Protein AF-0000000087744749 (afdb_homodimer)

Foldseek 3Di:
DKEKFKFFQWAAQDPDVPLCVLPGTHTFKIKMFIADPLLHTDDIDIFGEADDRHPWGDPVSCVQQVDGCVRHVPTHHLLVRLVVVLCVQCVVVDQYAYEYQAQVVLVNNVSVCVSVVHDQDPSSCSPNVDGHDHVQVVLCVVLVHPDRDDLCRLCVLLVHDQPDGPNHTNSSRVSVSVSVSQCVDPVSVVVSSVSNCVVVQPPPPPDDDNPDDPPVPPPDD/DKEKFKFFQWAAQDPDVPLCVLPGTHTFKIKMFIADPLLHTDDIDIFGEADDRHPWGDPVSCVQQVDGCVRHVPTHHLLVRLVVVLCVQCVVVDQYAYEYQAQVVLVNNVSVCVSVVHDQDPSSCSPNVDGHDHVQVVLCVVLVHPDRDDLCRLCVLLVHDQPDGPNHTNSSRVSVSVSVSQCPDPVSVVVSSVSNVVVVPPPPPVDDDNPDDPPVPPPDD

Nearest PDB structures (foldseek):
  4l8r-assembly2_E  TM=8.624E-01  e=8.823E-12  Homo sapiens
  1zbu-assembly2_B  TM=8.561E-01  e=1.057E-11  Homo sapiens
  1zbh-assembly1_D  TM=8.495E-01  e=1.266E-11  Homo sapiens
  1zbh-assembly1_C  TM=8.715E-01  e=3.739E-11  Homo sapiens
  1zbu-assembly4_D  TM=8.342E-01  e=3.121E-11  Homo sapiens

Structure (mmCIF, N/CA/C/O backbone):
data_AF-0000000087744749-model_v1
#
loop_
_entity.id
_entity.type
_entity.pdbx_description
1 polymer Exonuclease
#
loop_
_atom_site.group_PDB
_atom_site.id
_atom_site.type_symbol
_atom_site.label_atom_id
_atom_site.label_alt_id
_atom_site.label_comp_id
_atom_site.label_asym_id
_atom_site.label_entity_id
_atom_site.label_seq_id
_atom_site.pdbx_PDB_ins_code
_atom_site.Cartn_x
_atom_site.Cartn_y
_atom_site.Cartn_z
_atom_site.occupancy
_atom_site.B_iso_or_equiv
_atom_site.auth_seq_id
_atom_site.auth_comp_id
_atom_site.auth_asym_id
_atom_site.auth_atom_id
_atom_site.pdbx_PDB_model_num
ATOM 1 N N . MET A 1 1 ? -19.125 5.863 -4.398 1 87.69 1 MET A N 1
ATOM 2 C CA . MET A 1 1 ? -18.188 6.809 -3.812 1 87.69 1 MET A CA 1
ATOM 3 C C . MET A 1 1 ? -17.203 6.102 -2.879 1 87.69 1 MET A C 1
ATOM 5 O O . MET A 1 1 ? -17.594 5.207 -2.127 1 87.69 1 MET A O 1
ATOM 9 N N . LYS A 1 2 ? -15.914 6.387 -3.006 1 94.69 2 LYS A N 1
ATOM 10 C CA . LYS A 1 2 ? -14.891 5.828 -2.131 1 94.69 2 LYS A CA 1
ATOM 11 C C . LYS A 1 2 ? -14.258 6.914 -1.266 1 94.69 2 LYS A C 1
ATOM 13 O O . LYS A 1 2 ? -14.391 8.102 -1.556 1 94.69 2 LYS A O 1
ATOM 18 N N . HIS A 1 3 ? -13.719 6.457 -0.179 1 96.38 3 HIS A N 1
ATOM 19 C CA . HIS A 1 3 ? -13.055 7.367 0.748 1 96.38 3 HIS A CA 1
ATOM 20 C C . HIS A 1 3 ? -11.57 7.055 0.862 1 96.38 3 HIS A C 1
ATOM 22 O O . HIS A 1 3 ? -11.188 5.887 0.94 1 96.38 3 HIS A O 1
ATOM 28 N N . ILE A 1 4 ? -10.828 8.094 0.816 1 98.06 4 ILE A N 1
ATOM 29 C CA . ILE A 1 4 ? -9.398 7.965 1.043 1 98.06 4 ILE A CA 1
ATOM 30 C C . ILE A 1 4 ? -9.023 8.625 2.371 1 98.06 4 ILE A C 1
ATOM 32 O O . ILE A 1 4 ? -9.43 9.75 2.648 1 98.06 4 ILE A O 1
ATOM 36 N N . VAL A 1 5 ? -8.344 7.926 3.234 1 98.5 5 VAL A N 1
ATOM 37 C CA . VAL A 1 5 ? -7.75 8.516 4.434 1 98.5 5 VAL A CA 1
ATOM 38 C C . VAL A 1 5 ? -6.23 8.555 4.289 1 98.5 5 VAL A C 1
ATOM 40 O O . VAL A 1 5 ? -5.594 7.52 4.074 1 98.5 5 VAL A O 1
ATOM 43 N N . VAL A 1 6 ? -5.648 9.75 4.461 1 98.62 6 VAL A N 1
ATOM 44 C CA . VAL A 1 6 ? -4.227 9.922 4.18 1 98.62 6 VAL A CA 1
ATOM 45 C C . VAL A 1 6 ? -3.527 10.508 5.402 1 98.62 6 VAL A C 1
ATOM 47 O O . VAL A 1 6 ? -4.145 11.227 6.195 1 98.62 6 VAL A O 1
ATOM 50 N N . ASP A 1 7 ? -2.32 10.211 5.598 1 98.56 7 ASP A N 1
ATOM 51 C CA . ASP A 1 7 ? -1.417 10.789 6.594 1 98.56 7 ASP A CA 1
ATOM 52 C C . ASP A 1 7 ? -0.009 10.953 6.023 1 98.56 7 ASP A C 1
ATOM 54 O O . ASP A 1 7 ? 0.454 10.109 5.246 1 98.56 7 ASP A O 1
ATOM 58 N N . LEU A 1 8 ? 0.677 11.992 6.398 1 98.69 8 LEU A N 1
ATOM 59 C CA . LEU A 1 8 ? 2.039 12.266 5.957 1 98.69 8 LEU A CA 1
ATOM 60 C C . LEU A 1 8 ? 2.994 12.328 7.145 1 98.69 8 LEU A C 1
ATOM 62 O O . LEU A 1 8 ? 2.613 12.773 8.227 1 98.69 8 LEU A O 1
ATOM 66 N N . GLU A 1 9 ? 4.168 11.859 6.945 1 98.5 9 GLU A N 1
ATOM 67 C CA . GLU A 1 9 ? 5.289 12.219 7.809 1 98.5 9 GLU A CA 1
ATOM 68 C C . GLU A 1 9 ? 6.211 13.219 7.125 1 98.5 9 GLU A C 1
ATOM 70 O O . GLU A 1 9 ? 6.449 13.133 5.918 1 98.5 9 GLU A O 1
ATOM 75 N N . MET A 1 10 ? 6.781 14.172 7.875 1 97.88 10 MET A N 1
ATOM 76 C CA . MET A 1 10 ? 7.523 15.289 7.301 1 97.88 10 MET A CA 1
ATOM 77 C C . MET A 1 10 ? 8.852 15.492 8.016 1 97.88 10 MET A C 1
ATOM 79 O O . MET A 1 10 ? 9.016 15.062 9.164 1 97.88 10 MET A O 1
ATOM 83 N N . ASN A 1 11 ? 9.773 15.992 7.328 1 96.81 11 ASN A N 1
ATOM 84 C CA . ASN A 1 11 ? 11.062 16.453 7.84 1 96.81 11 ASN A CA 1
ATOM 85 C C . ASN A 1 11 ? 11.219 17.969 7.688 1 96.81 11 ASN A C 1
ATOM 87 O O . ASN A 1 11 ? 10.852 18.531 6.66 1 96.81 11 ASN A O 1
ATOM 91 N N . THR A 1 12 ? 11.773 18.609 8.672 1 94 12 THR A N 1
ATOM 92 C CA . THR A 1 12 ? 11.898 20.062 8.688 1 94 12 THR A CA 1
ATOM 93 C C . THR A 1 12 ? 13.016 20.531 7.758 1 94 12 THR A C 1
ATOM 95 O O . THR A 1 12 ? 14.102 19.938 7.75 1 94 12 THR A O 1
ATOM 98 N N . ILE A 1 13 ? 12.703 21.609 6.996 1 94.06 13 ILE A N 1
ATOM 99 C CA . ILE A 1 13 ? 13.734 22.234 6.188 1 94.06 13 ILE A CA 1
ATOM 100 C C . ILE A 1 13 ? 14.578 23.172 7.059 1 94.06 13 ILE A C 1
ATOM 102 O O . ILE A 1 13 ? 14.117 24.234 7.461 1 94.06 13 ILE A O 1
ATOM 106 N N . SER A 1 14 ? 15.797 22.844 7.316 1 88.31 14 SER A N 1
ATOM 107 C CA . SER A 1 14 ? 16.578 23.594 8.297 1 88.31 14 SER A CA 1
ATOM 108 C C . SER A 1 14 ? 17.641 24.453 7.621 1 88.31 14 SER A C 1
ATOM 110 O O . SER A 1 14 ? 18 25.531 8.125 1 88.31 14 SER A O 1
ATOM 112 N N . HIS A 1 15 ? 18.188 24.094 6.527 1 87.62 15 HIS A N 1
ATOM 113 C CA . HIS A 1 15 ? 19.375 24.766 6.004 1 87.62 15 HIS A CA 1
ATOM 114 C C . HIS A 1 15 ? 19.078 25.453 4.672 1 87.62 15 HIS A C 1
ATOM 116 O O . HIS A 1 15 ? 19.969 25.578 3.828 1 87.62 15 HIS A O 1
ATOM 122 N N . ASN A 1 16 ? 17.875 25.797 4.387 1 92.31 16 ASN A N 1
ATOM 123 C CA . ASN A 1 16 ? 17.469 26.5 3.178 1 92.31 16 ASN A CA 1
ATOM 124 C C . ASN A 1 16 ? 16.359 27.516 3.465 1 92.31 16 ASN A C 1
ATOM 126 O O . ASN A 1 16 ? 15.188 27.234 3.236 1 92.31 16 ASN A O 1
ATOM 130 N N . PRO A 1 17 ? 16.828 28.703 3.91 1 92.31 17 PRO A N 1
ATOM 131 C CA . PRO A 1 17 ? 15.844 29.719 4.328 1 92.31 17 PRO A CA 1
ATOM 132 C C . PRO A 1 17 ? 14.883 30.109 3.205 1 92.31 17 PRO A C 1
ATOM 134 O O . PRO A 1 17 ? 13.719 30.422 3.463 1 92.31 17 PRO A O 1
ATOM 137 N N . GLU A 1 18 ? 15.352 30.141 2.006 1 94.88 18 GLU A N 1
ATOM 138 C CA . GLU A 1 18 ? 14.5 30.484 0.872 1 94.88 18 GLU A CA 1
ATOM 139 C C . GLU A 1 18 ? 13.391 29.469 0.674 1 94.88 18 GLU A C 1
ATOM 141 O O . GLU A 1 18 ? 12.227 29.828 0.495 1 94.88 18 GLU A O 1
ATOM 146 N N . ALA A 1 19 ? 13.734 28.203 0.72 1 95.69 19 ALA A N 1
ATOM 147 C CA . ALA A 1 19 ? 12.75 27.141 0.604 1 95.69 19 ALA A CA 1
ATOM 148 C C . ALA A 1 19 ? 11.797 27.141 1.795 1 95.69 19 ALA A C 1
ATOM 150 O O . ALA A 1 19 ? 10.586 26.984 1.628 1 95.69 19 ALA A O 1
ATOM 151 N N . ARG A 1 20 ? 12.328 27.375 2.947 1 94.38 20 ARG A N 1
ATOM 152 C CA . ARG A 1 20 ? 11.555 27.344 4.184 1 94.38 20 ARG A CA 1
ATOM 153 C C . ARG A 1 20 ? 10.484 28.438 4.188 1 94.38 20 ARG A C 1
ATOM 155 O O . ARG A 1 20 ? 9.414 28.266 4.773 1 94.38 20 ARG A O 1
ATOM 162 N N . ALA A 1 21 ? 10.781 29.531 3.537 1 95.5 21 ALA A N 1
ATOM 163 C CA . ALA A 1 21 ? 9.828 30.641 3.451 1 95.5 21 ALA A CA 1
ATOM 164 C C . ALA A 1 21 ? 8.586 30.234 2.668 1 95.5 21 ALA A C 1
ATOM 166 O O . ALA A 1 21 ? 7.5 30.781 2.889 1 95.5 21 ALA A O 1
ATOM 167 N N . ILE A 1 22 ? 8.742 29.281 1.816 1 96.38 22 ILE A N 1
ATOM 168 C CA . ILE A 1 22 ? 7.641 28.797 0.99 1 96.38 22 ILE A CA 1
ATOM 169 C C . ILE A 1 22 ? 6.961 27.609 1.67 1 96.38 22 ILE A C 1
ATOM 171 O O . ILE A 1 22 ? 5.73 27.562 1.751 1 96.38 22 ILE A O 1
ATOM 175 N N . CYS A 1 23 ? 7.734 26.688 2.168 1 96.25 23 CYS A N 1
ATOM 176 C CA . CYS A 1 23 ? 7.258 25.5 2.85 1 96.25 23 CYS A CA 1
ATOM 177 C C . CYS A 1 23 ? 8.242 25.047 3.926 1 96.25 23 CYS A C 1
ATOM 179 O O . CYS A 1 23 ? 9.406 24.781 3.633 1 96.25 23 CYS A O 1
ATOM 181 N N . ALA A 1 24 ? 7.754 24.859 5.129 1 95.19 24 ALA A N 1
ATOM 182 C CA . ALA A 1 24 ? 8.633 24.656 6.273 1 95.19 24 ALA A CA 1
ATOM 183 C C . ALA A 1 24 ? 9.18 23.234 6.297 1 95.19 24 ALA A C 1
ATOM 185 O O . ALA A 1 24 ? 10.25 22.984 6.867 1 95.19 24 ALA A O 1
ATOM 186 N N . ASN A 1 25 ? 8.484 22.297 5.715 1 97.06 25 ASN A N 1
ATOM 187 C CA . ASN A 1 25 ? 8.836 20.891 5.797 1 97.06 25 ASN A CA 1
ATOM 188 C C . ASN A 1 25 ? 8.859 20.234 4.418 1 97.06 25 ASN A C 1
ATOM 190 O O . ASN A 1 25 ? 8.438 20.844 3.432 1 97.06 25 ASN A O 1
ATOM 194 N N . GLU A 1 26 ? 9.445 19.062 4.379 1 97.88 26 GLU A N 1
ATOM 195 C CA . GLU A 1 26 ? 9.336 18.156 3.238 1 97.88 26 GLU A CA 1
ATOM 196 C C . GLU A 1 26 ? 8.68 16.828 3.641 1 97.88 26 GLU A C 1
ATOM 198 O O . GLU A 1 26 ? 8.977 16.297 4.707 1 97.88 26 GLU A O 1
ATOM 203 N N . THR A 1 27 ? 7.746 16.422 2.812 1 98.31 27 THR A N 1
ATOM 204 C CA . THR A 1 27 ? 7.152 15.102 3 1 98.31 27 THR A CA 1
ATOM 205 C C . THR A 1 27 ? 8.211 14.016 2.867 1 98.31 27 THR A C 1
ATOM 207 O O . THR A 1 27 ? 9.016 14.031 1.936 1 98.31 27 THR A O 1
ATOM 210 N N . ILE A 1 28 ? 8.18 13.047 3.816 1 98.62 28 ILE A N 1
ATOM 211 C CA . ILE A 1 28 ? 9.156 11.961 3.732 1 98.62 28 ILE A CA 1
ATOM 212 C C . ILE A 1 28 ? 8.43 10.617 3.732 1 98.62 28 ILE A C 1
ATOM 214 O O . ILE A 1 28 ? 9.047 9.57 3.545 1 98.62 28 ILE A O 1
ATOM 218 N N . GLU A 1 29 ? 7.16 10.617 3.936 1 98.81 29 GLU A N 1
ATOM 219 C CA . GLU A 1 29 ? 6.324 9.422 3.838 1 98.81 29 GLU A CA 1
ATOM 220 C C . GLU A 1 29 ? 4.875 9.781 3.535 1 98.81 29 GLU A C 1
ATOM 222 O O . GLU A 1 29 ? 4.332 10.734 4.109 1 98.81 29 GLU A O 1
ATOM 227 N N . ILE A 1 30 ? 4.215 9.062 2.637 1 98.81 30 ILE A N 1
ATOM 228 C CA . ILE A 1 30 ? 2.779 9.125 2.389 1 98.81 30 ILE A CA 1
ATOM 229 C C . ILE A 1 30 ? 2.143 7.77 2.697 1 98.81 30 ILE A C 1
ATOM 231 O O . ILE A 1 30 ? 2.564 6.742 2.16 1 98.81 30 ILE A O 1
ATOM 235 N N . GLY A 1 31 ? 1.235 7.691 3.586 1 98.81 31 GLY A N 1
ATOM 236 C CA . GLY A 1 31 ? 0.399 6.531 3.852 1 98.81 31 GLY A CA 1
ATOM 237 C C . GLY A 1 31 ? -1.08 6.805 3.65 1 98.81 31 GLY A C 1
ATOM 238 O O . GLY A 1 31 ? -1.571 7.879 4 1 98.81 31 GLY A O 1
ATOM 239 N N . ALA A 1 32 ? -1.777 5.836 3.027 1 98.81 32 ALA A N 1
ATOM 240 C CA . ALA A 1 32 ? -3.201 6.051 2.779 1 98.81 32 ALA A CA 1
ATOM 241 C C . ALA A 1 32 ? -3.947 4.727 2.672 1 98.81 32 ALA A C 1
ATOM 243 O O . ALA A 1 32 ? -3.369 3.711 2.273 1 98.81 32 ALA A O 1
ATOM 244 N N . VAL A 1 33 ? -5.18 4.762 3.01 1 98.62 33 VAL A N 1
ATOM 245 C CA . VAL A 1 33 ? -6.078 3.631 2.807 1 98.62 33 VAL A CA 1
ATOM 246 C C . VAL A 1 33 ? -7.309 4.082 2.025 1 98.62 33 VAL A C 1
ATOM 248 O O . VAL A 1 33 ? -7.742 5.23 2.15 1 98.62 33 VAL A O 1
ATOM 251 N N . MET A 1 34 ? -7.773 3.213 1.193 1 98.38 34 MET A N 1
ATOM 252 C CA . MET A 1 34 ? -9.031 3.412 0.479 1 98.38 34 MET A CA 1
ATOM 253 C C . MET A 1 34 ? -10.164 2.629 1.14 1 98.38 34 MET A C 1
ATOM 255 O O . MET A 1 34 ? -10.031 1.431 1.391 1 98.38 34 MET A O 1
ATOM 259 N N . LEU A 1 35 ? -11.211 3.322 1.457 1 97.56 35 LEU A N 1
ATOM 260 C CA . LEU A 1 35 ? -12.383 2.719 2.084 1 97.56 35 LEU A CA 1
ATOM 261 C C . LEU A 1 35 ? -13.555 2.664 1.108 1 97.56 35 LEU A C 1
ATOM 263 O O . LEU A 1 35 ? -13.734 3.576 0.297 1 97.56 35 LEU A O 1
ATOM 267 N N . ASP A 1 36 ? -14.344 1.64 1.288 1 96.12 36 ASP A N 1
ATOM 268 C CA . ASP A 1 36 ? -15.562 1.565 0.491 1 96.12 36 ASP A CA 1
ATOM 269 C C . ASP A 1 36 ? -16.672 2.42 1.102 1 96.12 36 ASP A C 1
ATOM 271 O O . ASP A 1 36 ? -16.422 3.242 1.984 1 96.12 36 ASP A O 1
ATOM 275 N N . GLU A 1 37 ? -17.859 2.305 0.566 1 93.19 37 GLU A N 1
ATOM 276 C CA . GLU A 1 37 ? -18.984 3.117 1.003 1 93.19 37 GLU A CA 1
ATOM 277 C C . GLU A 1 37 ? -19.375 2.803 2.447 1 93.19 37 GLU A C 1
ATOM 279 O O . GLU A 1 37 ? -20.031 3.605 3.111 1 93.19 37 GLU A O 1
ATOM 284 N N . ASN A 1 38 ? -18.953 1.636 2.934 1 93.06 38 ASN A N 1
ATOM 285 C CA . ASN A 1 38 ? -19.234 1.229 4.309 1 93.06 38 ASN A CA 1
ATOM 286 C C . ASN A 1 38 ? -18.031 1.486 5.223 1 93.06 38 ASN A C 1
ATOM 288 O O . ASN A 1 38 ? -17.969 0.957 6.332 1 93.06 38 ASN A O 1
ATOM 292 N N . TYR A 1 39 ? -17.031 2.191 4.691 1 94.81 39 TYR A N 1
ATOM 293 C CA . TYR A 1 39 ? -15.844 2.629 5.426 1 94.81 39 TYR A CA 1
ATOM 294 C C . TYR A 1 39 ? -14.961 1.442 5.805 1 94.81 39 TYR A C 1
ATOM 296 O O . TYR A 1 39 ? -14.328 1.44 6.859 1 94.81 39 TYR A O 1
ATOM 304 N N . LYS A 1 40 ? -15.07 0.415 5.008 1 95.5 40 LYS A N 1
ATOM 305 C CA . LYS A 1 40 ? -14.172 -0.73 5.137 1 95.5 40 LYS A CA 1
ATOM 306 C C . LYS A 1 40 ? -12.992 -0.614 4.184 1 95.5 40 LYS A C 1
ATOM 308 O O . LYS A 1 40 ? -13.148 -0.211 3.027 1 95.5 40 LYS A O 1
ATOM 313 N N . GLU A 1 41 ? -11.805 -0.961 4.699 1 97.5 41 GLU A N 1
ATOM 314 C CA . GLU A 1 41 ? -10.602 -0.845 3.879 1 97.5 41 GLU A CA 1
ATOM 315 C C . GLU A 1 41 ? -10.633 -1.825 2.709 1 97.5 41 GLU A C 1
ATOM 317 O O . GLU A 1 41 ? -10.859 -3.021 2.902 1 97.5 41 GLU A O 1
ATOM 322 N N . ILE A 1 42 ? -10.305 -1.31 1.526 1 97.94 42 ILE A N 1
ATOM 323 C CA . ILE A 1 42 ? -10.32 -2.168 0.346 1 97.94 42 ILE A CA 1
ATOM 324 C C . ILE A 1 42 ? -8.984 -2.064 -0.385 1 97.94 42 ILE A C 1
ATOM 326 O O . ILE A 1 42 ? -8.68 -2.881 -1.258 1 97.94 42 ILE A O 1
ATOM 330 N N . SER A 1 43 ? -8.172 -1.086 -0.067 1 98.38 43 SER A N 1
ATOM 331 C CA . SER A 1 43 ? -6.859 -0.878 -0.672 1 98.38 43 SER A CA 1
ATOM 332 C C . SER A 1 43 ? -5.977 -0.002 0.21 1 98.38 43 SER A C 1
ATOM 334 O O . SER A 1 43 ? -6.477 0.721 1.074 1 98.38 43 SER A O 1
ATOM 336 N N . SER A 1 44 ? -4.691 -0.116 0.059 1 98.56 44 SER A N 1
ATOM 337 C CA . SER A 1 44 ? -3.771 0.736 0.808 1 98.56 44 SER A CA 1
ATOM 338 C C . SER A 1 44 ? -2.539 1.084 -0.021 1 98.56 44 SER A C 1
ATOM 340 O O . SER A 1 44 ? -2.23 0.401 -0.999 1 98.56 44 SER A O 1
ATOM 342 N N . PHE A 1 45 ? -1.933 2.174 0.35 1 98.25 45 PHE A N 1
ATOM 343 C CA . PHE A 1 45 ? -0.796 2.775 -0.335 1 98.25 45 PHE A CA 1
ATOM 344 C C . PHE A 1 45 ? 0.206 3.336 0.667 1 98.25 45 PHE A C 1
ATOM 346 O O . PHE A 1 45 ? -0.18 3.99 1.639 1 98.25 45 PHE A O 1
ATOM 353 N N . ARG A 1 46 ? 1.47 3.033 0.475 1 98.62 46 ARG A N 1
ATOM 354 C CA . ARG A 1 46 ? 2.521 3.621 1.297 1 98.62 46 ARG A CA 1
ATOM 355 C C . ARG A 1 46 ? 3.781 3.877 0.474 1 98.62 46 ARG A C 1
ATOM 357 O O . ARG A 1 46 ? 4.172 3.045 -0.346 1 98.62 46 ARG A O 1
ATOM 364 N N . THR A 1 47 ? 4.414 5.035 0.623 1 98.81 47 THR A N 1
ATOM 365 C CA . THR A 1 47 ? 5.691 5.301 -0.031 1 98.81 47 THR A CA 1
ATOM 366 C C . THR A 1 47 ? 6.543 6.246 0.809 1 98.81 47 THR A C 1
ATOM 368 O O . THR A 1 47 ? 6.02 7.184 1.419 1 98.81 47 THR A O 1
ATOM 371 N N . TYR A 1 48 ? 7.793 5.957 0.87 1 98.56 48 TYR A N 1
ATOM 372 C CA . TYR A 1 48 ? 8.727 6.977 1.326 1 98.56 48 TYR A CA 1
ATOM 373 C C . TYR A 1 48 ? 8.945 8.039 0.253 1 98.56 48 TYR A C 1
ATOM 375 O O . TYR A 1 48 ? 8.648 7.812 -0.921 1 98.56 48 TYR A O 1
ATOM 383 N N . VAL A 1 49 ? 9.414 9.195 0.638 1 98.38 49 VAL A N 1
ATOM 384 C CA . VAL A 1 49 ? 9.688 10.305 -0.272 1 98.38 49 VAL A CA 1
ATOM 385 C C . VAL A 1 49 ? 11.078 10.867 -0.002 1 98.38 49 VAL A C 1
ATOM 387 O O . VAL A 1 49 ? 11.438 11.133 1.148 1 98.38 49 VAL A O 1
ATOM 390 N N . LYS A 1 50 ? 11.789 11.055 -1.009 1 97.38 50 LYS A N 1
ATOM 391 C CA . LYS A 1 50 ? 13.141 11.594 -0.881 1 97.38 50 LYS A CA 1
ATOM 392 C C . LYS A 1 50 ? 13.109 13.109 -0.71 1 97.38 50 LYS A C 1
ATOM 394 O O . LYS A 1 50 ? 12.656 13.836 -1.602 1 97.38 50 LYS A O 1
ATOM 399 N N . PRO A 1 51 ? 13.57 13.594 0.416 1 96.88 51 PRO A N 1
ATOM 400 C CA . PRO A 1 51 ? 13.703 15.047 0.534 1 96.88 51 PRO A CA 1
ATOM 401 C C . PRO A 1 51 ? 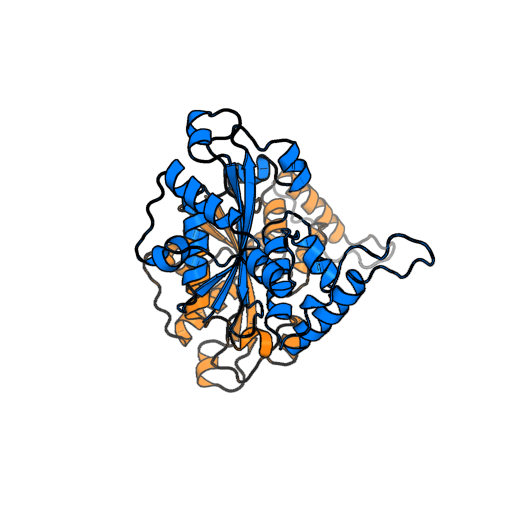14.836 15.609 -0.321 1 96.88 51 PRO A C 1
ATOM 403 O O . PRO A 1 51 ? 15.844 14.938 -0.537 1 96.88 51 PRO A O 1
ATOM 406 N N . VAL A 1 52 ? 14.672 16.875 -0.801 1 95.94 52 VAL A N 1
ATOM 407 C CA . VAL A 1 52 ? 15.68 17.422 -1.702 1 95.94 52 VAL A CA 1
ATOM 408 C C . VAL A 1 52 ? 16.203 18.734 -1.151 1 95.94 52 VAL A C 1
ATOM 410 O O . VAL A 1 52 ? 17.234 19.234 -1.603 1 95.94 52 VAL A O 1
ATOM 413 N N . TYR A 1 53 ? 15.578 19.328 -0.222 1 94 53 TYR A N 1
ATOM 414 C CA . TYR A 1 53 ? 16 20.594 0.345 1 94 53 TYR A CA 1
ATOM 415 C C . TYR A 1 53 ? 16.688 20.391 1.692 1 94 53 TYR A C 1
ATOM 417 O O . TYR A 1 53 ? 17.172 21.359 2.297 1 94 53 TYR A O 1
ATOM 425 N N . ASN A 1 54 ? 16.625 19.125 2.158 1 85.56 54 ASN A N 1
ATOM 426 C CA . ASN A 1 54 ? 17.266 18.797 3.426 1 85.56 54 ASN A CA 1
ATOM 427 C C . ASN A 1 54 ? 18.516 17.953 3.221 1 85.56 54 ASN A C 1
ATOM 429 O O . ASN A 1 54 ? 18.594 17.172 2.275 1 85.56 54 ASN A O 1
ATOM 433 N N . ASP A 1 55 ? 19.531 18.219 4.004 1 79 55 ASP A N 1
ATOM 434 C CA . ASP A 1 55 ? 20.734 17.406 3.953 1 79 55 ASP A CA 1
ATOM 435 C C . ASP A 1 55 ? 20.531 16.062 4.637 1 79 55 ASP A C 1
ATOM 437 O O . ASP A 1 55 ? 21.359 15.156 4.5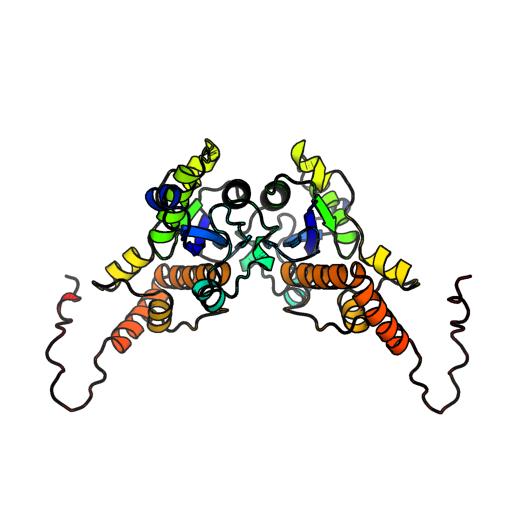12 1 79 55 ASP A O 1
ATOM 441 N N . GLY A 1 56 ? 19.5 15.922 5.277 1 88.38 56 GLY A N 1
ATOM 442 C CA . GLY A 1 56 ? 19.203 14.688 5.984 1 88.38 56 GLY A CA 1
ATOM 443 C C . GLY A 1 56 ? 17.969 14.781 6.848 1 88.38 56 GLY A C 1
ATOM 444 O O . GLY A 1 56 ? 17.391 15.867 7.008 1 88.38 56 GLY A O 1
ATOM 445 N N . ILE A 1 57 ? 17.578 13.609 7.316 1 95.56 57 ILE A N 1
ATOM 446 C CA . ILE A 1 57 ? 16.484 13.578 8.266 1 95.56 57 ILE A CA 1
ATOM 447 C C . ILE A 1 57 ? 16.984 13.977 9.656 1 95.56 57 ILE A C 1
ATOM 449 O O . ILE A 1 57 ? 17.969 13.43 10.148 1 95.56 57 ILE A O 1
ATOM 453 N N . THR A 1 58 ? 16.344 14.992 10.242 1 93.94 58 THR A N 1
ATOM 454 C CA . THR A 1 58 ? 16.766 15.438 11.57 1 93.94 58 THR A CA 1
ATOM 455 C C . THR A 1 58 ? 16.641 14.305 12.586 1 93.94 58 THR A C 1
ATOM 457 O O . THR A 1 58 ? 15.781 13.438 12.461 1 93.94 58 THR A O 1
ATOM 460 N N . LYS A 1 59 ? 17.422 14.359 13.602 1 93.31 59 LYS A N 1
ATOM 461 C CA . LYS A 1 59 ? 17.438 13.32 14.633 1 93.31 59 LYS A CA 1
ATOM 462 C C . LYS A 1 59 ? 16.078 13.219 15.328 1 93.31 59 LYS A C 1
ATOM 464 O O . LYS A 1 59 ? 15.617 12.117 15.633 1 93.31 59 LYS A O 1
ATOM 469 N N . LYS A 1 60 ? 15.539 14.328 15.586 1 94.44 60 LYS A N 1
ATOM 470 C CA . LYS A 1 60 ? 14.234 14.359 16.234 1 94.44 60 LYS A CA 1
ATOM 471 C C . LYS A 1 60 ? 13.195 13.609 15.406 1 94.44 60 LYS A C 1
ATOM 473 O O . LYS A 1 60 ? 12.398 12.844 15.953 1 94.44 60 LYS A O 1
ATOM 478 N N . ILE A 1 61 ? 13.219 13.805 14.125 1 96.12 61 ILE A N 1
ATOM 479 C CA . ILE A 1 61 ? 12.258 13.18 13.227 1 96.12 61 ILE A CA 1
ATOM 480 C C . ILE A 1 61 ? 12.539 11.68 13.133 1 96.12 61 ILE A C 1
ATOM 482 O O . ILE A 1 61 ? 11.617 10.867 13.133 1 96.12 61 ILE A O 1
ATOM 486 N N . THR A 1 62 ? 13.805 11.312 13.031 1 96.75 62 THR A N 1
ATOM 487 C CA . THR A 1 62 ? 14.164 9.898 13.008 1 96.75 62 THR A CA 1
ATOM 488 C C . THR A 1 62 ? 13.664 9.195 14.266 1 96.75 62 THR A C 1
ATOM 490 O O . THR A 1 62 ? 13.141 8.078 14.188 1 96.75 62 THR A O 1
ATOM 493 N N . LYS A 1 63 ? 13.82 9.812 15.383 1 95.81 63 LYS A N 1
ATOM 494 C CA . LYS A 1 63 ? 13.375 9.242 16.641 1 95.81 63 LYS A CA 1
ATOM 495 C C . LYS A 1 63 ? 11.852 9.078 16.672 1 95.81 63 LYS A C 1
ATOM 497 O O . LYS A 1 63 ? 11.344 8.07 17.172 1 95.81 63 LYS A O 1
ATOM 502 N N . LEU A 1 64 ? 11.18 10.016 16.156 1 95.38 64 LEU A N 1
ATOM 503 C CA . LEU A 1 64 ? 9.727 10.047 16.172 1 95.38 64 LEU A CA 1
ATOM 504 C C . LEU A 1 64 ? 9.141 9.023 15.195 1 95.38 64 LEU A C 1
ATOM 506 O O . LEU A 1 64 ? 8.219 8.289 15.539 1 95.38 64 LEU A O 1
ATOM 510 N N . THR A 1 65 ? 9.711 8.898 13.938 1 96.88 65 THR A N 1
ATOM 511 C CA . THR A 1 65 ? 9.07 8.18 12.844 1 96.88 65 THR A CA 1
ATOM 512 C C . THR A 1 65 ? 9.797 6.867 12.562 1 96.88 65 THR A C 1
ATOM 514 O O . THR A 1 65 ? 9.25 5.977 11.906 1 96.88 65 THR A O 1
ATOM 517 N N . GLY A 1 66 ? 11.07 6.793 13.016 1 96.88 66 GLY A N 1
ATOM 518 C CA . GLY A 1 66 ? 11.914 5.668 12.641 1 96.88 66 GLY A CA 1
ATOM 519 C C . GLY A 1 66 ? 12.477 5.785 11.234 1 96.88 66 GLY A C 1
ATOM 520 O O . GLY A 1 66 ? 13.227 4.914 10.789 1 96.88 66 GLY A O 1
ATOM 521 N N . ILE A 1 67 ? 12.188 6.84 10.484 1 97.62 67 ILE A N 1
ATOM 522 C CA . ILE A 1 67 ? 12.648 7.02 9.109 1 97.62 67 ILE A CA 1
ATOM 523 C C . ILE A 1 67 ? 14.078 7.555 9.109 1 97.62 67 ILE A C 1
ATOM 525 O O . ILE A 1 67 ? 14.383 8.531 9.797 1 97.62 67 ILE A O 1
ATOM 529 N N . THR A 1 68 ? 14.906 6.895 8.414 1 97.12 68 THR A N 1
ATOM 530 C CA . THR A 1 68 ? 16.328 7.258 8.352 1 97.12 68 THR A CA 1
ATOM 531 C C . THR A 1 68 ? 16.688 7.77 6.965 1 97.12 68 THR A C 1
ATOM 533 O O . THR A 1 68 ? 15.906 7.641 6.023 1 97.12 68 THR A O 1
ATOM 536 N N . ASP A 1 69 ? 17.891 8.312 6.902 1 96.62 69 ASP A N 1
ATOM 537 C CA . ASP A 1 69 ? 18.406 8.773 5.617 1 96.62 69 ASP A CA 1
ATOM 538 C C . ASP A 1 69 ? 18.469 7.621 4.613 1 96.62 69 ASP A C 1
ATOM 540 O O . ASP A 1 69 ? 18.141 7.801 3.438 1 96.62 69 ASP A O 1
ATOM 544 N N . GLU A 1 70 ? 18.859 6.523 5.059 1 95.38 70 GLU A N 1
ATOM 545 C CA . GLU A 1 70 ? 19 5.355 4.195 1 95.38 70 GLU A CA 1
ATOM 546 C C . GLU A 1 70 ? 17.656 4.941 3.592 1 95.38 70 GLU A C 1
ATOM 548 O O . GLU A 1 70 ? 17.594 4.523 2.436 1 95.38 70 GLU A O 1
ATOM 553 N N . MET A 1 71 ? 16.641 5.078 4.309 1 95.81 71 MET A N 1
ATOM 554 C CA . MET A 1 71 ? 15.312 4.656 3.879 1 95.81 71 MET A CA 1
ATOM 555 C C . MET A 1 71 ? 14.797 5.551 2.758 1 95.81 71 MET A C 1
ATOM 557 O O . MET A 1 71 ? 14.039 5.102 1.893 1 95.81 71 MET A O 1
ATOM 561 N N . VAL A 1 72 ? 15.258 6.836 2.746 1 97.19 72 VAL A N 1
ATOM 562 C CA . VAL A 1 72 ? 14.633 7.789 1.835 1 97.19 72 VAL A CA 1
ATOM 563 C C . VAL A 1 72 ? 15.602 8.133 0.705 1 97.19 72 VAL A C 1
ATOM 565 O O . VAL A 1 72 ? 15.219 8.781 -0.27 1 97.19 72 VAL A O 1
ATOM 568 N N . GLN A 1 73 ? 16.828 7.703 0.785 1 95.38 73 GLN A N 1
ATOM 569 C CA . GLN A 1 73 ? 17.859 8.125 -0.153 1 95.38 73 GLN A CA 1
ATOM 570 C C . GLN A 1 73 ? 17.5 7.723 -1.582 1 95.38 73 GLN A C 1
ATOM 572 O O . GLN A 1 73 ? 17.812 8.445 -2.531 1 95.38 73 GLN A O 1
ATOM 577 N N . ASN A 1 74 ? 16.859 6.535 -1.744 1 94.81 74 ASN A N 1
ATOM 578 C CA . ASN A 1 74 ? 16.5 6.051 -3.074 1 94.81 74 ASN A CA 1
ATOM 579 C C . ASN A 1 74 ? 14.984 5.996 -3.26 1 94.81 74 ASN A C 1
ATOM 581 O O . ASN A 1 74 ? 14.492 5.309 -4.156 1 94.81 74 ASN A O 1
ATOM 585 N N . ALA A 1 75 ? 14.266 6.648 -2.361 1 97 75 ALA A N 1
ATOM 586 C CA . ALA A 1 75 ? 12.805 6.723 -2.459 1 97 75 ALA A CA 1
ATOM 587 C C . ALA A 1 75 ? 12.383 7.648 -3.592 1 97 75 ALA A C 1
ATOM 589 O O . ALA A 1 75 ? 13.195 8.398 -4.137 1 97 75 ALA A O 1
ATOM 590 N N . PRO A 1 76 ? 11.117 7.559 -4.02 1 97.5 76 PRO A N 1
ATOM 591 C CA . PRO A 1 76 ? 10.617 8.492 -5.031 1 97.5 76 PRO A CA 1
ATOM 592 C C . PRO A 1 76 ? 10.773 9.953 -4.617 1 97.5 76 PRO A C 1
ATOM 594 O O . PRO A 1 76 ? 10.648 10.281 -3.436 1 97.5 76 PRO A O 1
ATOM 597 N N . LEU A 1 77 ? 11.031 10.734 -5.625 1 97.31 77 LEU A N 1
ATOM 598 C CA . LEU A 1 77 ? 10.938 12.18 -5.402 1 97.31 77 LEU A CA 1
ATOM 599 C C . LEU A 1 77 ? 9.5 12.594 -5.137 1 97.31 77 LEU A C 1
ATOM 601 O O . LEU A 1 77 ? 8.562 11.844 -5.438 1 97.31 77 LEU A O 1
ATOM 605 N N . PHE A 1 78 ? 9.352 13.812 -4.59 1 97.94 78 PHE A N 1
ATOM 606 C CA . PHE A 1 78 ? 8.023 14.312 -4.254 1 97.94 78 PHE A CA 1
ATOM 607 C C . PHE A 1 78 ? 7.09 14.211 -5.449 1 97.94 78 PHE A C 1
ATOM 609 O O . PHE A 1 78 ? 5.965 13.719 -5.324 1 97.94 78 PHE A O 1
ATOM 616 N N . SER A 1 79 ? 7.516 14.633 -6.613 1 97.62 79 SER A N 1
ATOM 617 C CA . SER A 1 79 ? 6.676 14.625 -7.805 1 97.62 79 SER A CA 1
ATOM 618 C C . SER A 1 79 ? 6.258 13.203 -8.172 1 97.62 79 SER A C 1
ATOM 620 O O . SER A 1 79 ? 5.102 12.969 -8.531 1 97.62 79 SER A O 1
ATOM 622 N N . GLU A 1 80 ? 7.207 12.273 -8.086 1 97.06 80 GLU A N 1
ATOM 623 C CA . GLU A 1 80 ? 6.922 10.867 -8.375 1 97.06 80 GLU A CA 1
ATOM 624 C C . GLU A 1 80 ? 5.957 10.281 -7.348 1 97.06 80 GLU A C 1
ATOM 626 O O . GLU A 1 80 ? 4.98 9.625 -7.715 1 97.06 80 GLU A O 1
ATOM 631 N N . ALA A 1 81 ? 6.266 10.523 -6.078 1 98.19 81 ALA A N 1
ATOM 632 C CA . ALA A 1 81 ? 5.441 10 -4.992 1 98.19 81 ALA A CA 1
ATOM 633 C C . ALA A 1 81 ? 4.008 10.508 -5.098 1 98.19 81 ALA A C 1
ATOM 635 O O . ALA A 1 81 ? 3.055 9.75 -4.91 1 98.19 81 ALA A O 1
ATOM 636 N N . LEU A 1 82 ? 3.867 11.797 -5.359 1 97.94 82 LEU A N 1
ATOM 637 C CA . LEU A 1 82 ? 2.545 12.398 -5.477 1 97.94 82 LEU A CA 1
ATOM 638 C C . LEU A 1 82 ? 1.788 11.828 -6.668 1 97.94 82 LEU A C 1
ATOM 640 O O . LEU A 1 82 ? 0.588 11.562 -6.578 1 97.94 82 LEU A O 1
ATOM 644 N N . SER A 1 83 ? 2.473 11.648 -7.754 1 96.19 83 SER A N 1
ATOM 645 C CA . SER A 1 83 ? 1.866 11.031 -8.93 1 96.19 83 SER A CA 1
ATOM 646 C C . SER A 1 83 ? 1.405 9.609 -8.633 1 96.19 83 SER A C 1
ATOM 648 O O . SER A 1 83 ? 0.309 9.211 -9.031 1 96.19 83 SER A O 1
ATOM 650 N N . MET A 1 84 ? 2.234 8.852 -7.996 1 96.88 84 MET A N 1
ATOM 651 C CA . MET A 1 84 ? 1.872 7.496 -7.598 1 96.88 84 MET A CA 1
ATOM 652 C C . MET A 1 84 ? 0.622 7.504 -6.723 1 96.88 84 MET A C 1
ATOM 654 O O . MET A 1 84 ? -0.291 6.703 -6.934 1 96.88 84 MET A O 1
ATOM 658 N N . PHE A 1 85 ? 0.583 8.422 -5.75 1 97.75 85 PHE A N 1
ATOM 659 C CA . PHE A 1 85 ? -0.533 8.539 -4.816 1 97.75 85 PHE A CA 1
ATOM 660 C C . PHE A 1 85 ? -1.819 8.883 -5.555 1 97.75 85 PHE A C 1
ATOM 662 O O . PHE A 1 85 ? -2.836 8.211 -5.395 1 97.75 85 PHE A O 1
ATOM 669 N N . THR A 1 86 ? -1.794 9.922 -6.402 1 97.25 86 THR A N 1
ATOM 670 C CA . THR A 1 86 ? -3.004 10.383 -7.07 1 97.25 86 THR A CA 1
ATOM 671 C C . THR A 1 86 ? -3.49 9.344 -8.086 1 97.25 86 THR A C 1
ATOM 673 O O . THR A 1 86 ? -4.695 9.156 -8.258 1 97.25 86 THR A O 1
ATOM 676 N N . SER A 1 87 ? -2.578 8.695 -8.75 1 95.06 87 SER A N 1
ATOM 677 C CA . SER A 1 87 ? -2.967 7.641 -9.68 1 95.06 87 SER A CA 1
ATOM 678 C C . SER A 1 87 ? -3.65 6.484 -8.953 1 95.06 87 SER A C 1
ATOM 680 O O . SER A 1 87 ? -4.617 5.91 -9.461 1 95.06 87 SER A O 1
ATOM 682 N N . TRP A 1 88 ? -3.094 6.117 -7.797 1 96 88 TRP A N 1
ATOM 683 C CA . TRP A 1 88 ? -3.721 5.09 -6.969 1 96 88 TRP A CA 1
ATOM 684 C C . TRP A 1 88 ? -5.133 5.5 -6.566 1 96 88 TRP A C 1
ATOM 686 O O . TRP A 1 88 ? -6.074 4.711 -6.684 1 96 88 TRP A O 1
ATOM 696 N N . CYS A 1 89 ? -5.316 6.707 -6.164 1 96.12 89 CYS A N 1
ATOM 697 C CA . CYS A 1 89 ? -6.617 7.223 -5.758 1 96.12 89 CYS A CA 1
ATOM 698 C C . CYS A 1 89 ? -7.609 7.164 -6.914 1 96.12 89 CYS A C 1
ATOM 700 O O . CYS A 1 89 ? -8.766 6.777 -6.73 1 96.12 89 CYS A O 1
ATOM 702 N N . LEU A 1 90 ? -7.168 7.531 -8.039 1 93.88 90 LEU A N 1
ATOM 703 C CA . LEU A 1 90 ? -8.055 7.738 -9.18 1 93.88 90 LEU A CA 1
ATOM 704 C C . LEU A 1 90 ? -8.281 6.434 -9.938 1 93.88 90 LEU A C 1
ATOM 706 O O . LEU A 1 90 ? -9.195 6.336 -10.75 1 93.88 90 LEU A O 1
ATOM 710 N N . GLY A 1 91 ? -7.488 5.469 -9.68 1 91.25 91 GLY A N 1
ATOM 711 C CA . GLY A 1 91 ? -7.535 4.211 -10.406 1 91.25 91 GLY A CA 1
ATOM 712 C C . GLY A 1 91 ? -8.828 3.449 -10.203 1 91.25 91 GLY A C 1
ATOM 713 O O . GLY A 1 91 ? -9.195 2.598 -11.016 1 91.25 91 GLY A O 1
ATOM 714 N N . ILE A 1 92 ? -9.492 3.68 -9.141 1 89.94 92 ILE A N 1
ATOM 715 C CA . ILE A 1 92 ? -10.727 2.973 -8.82 1 89.94 92 ILE A CA 1
ATOM 716 C C . ILE A 1 92 ? -11.836 3.436 -9.758 1 89.94 92 ILE A C 1
ATOM 718 O O . ILE A 1 92 ? -12.875 2.773 -9.883 1 89.94 92 ILE A O 1
ATOM 722 N N . GLY A 1 93 ? -11.68 4.52 -10.445 1 86.56 93 GLY A N 1
ATOM 723 C CA . GLY A 1 93 ? -12.633 4.992 -11.438 1 86.56 93 GLY A CA 1
ATOM 724 C C . GLY A 1 93 ? -13.906 5.543 -10.828 1 86.56 93 GLY A C 1
ATOM 725 O O . GLY A 1 93 ? -14.914 5.691 -11.516 1 86.56 93 GLY A O 1
ATOM 726 N N . ASP A 1 94 ? -13.977 5.703 -9.531 1 85.94 94 ASP A N 1
ATOM 727 C CA . ASP A 1 94 ? -15.094 6.266 -8.781 1 85.94 94 ASP A CA 1
ATOM 728 C C . ASP A 1 94 ? -14.734 7.625 -8.188 1 85.94 94 ASP A C 1
ATOM 730 O O . ASP A 1 94 ? -13.562 8.016 -8.18 1 85.94 94 ASP A O 1
ATOM 734 N N . ASP A 1 95 ? -15.766 8.336 -7.809 1 90.5 95 ASP A N 1
ATOM 735 C CA . ASP A 1 95 ? -15.5 9.555 -7.051 1 90.5 95 ASP A CA 1
ATOM 736 C C . ASP A 1 95 ? -14.867 9.234 -5.699 1 90.5 95 ASP A C 1
ATOM 738 O O . ASP A 1 95 ? -15.18 8.211 -5.086 1 90.5 95 ASP A O 1
ATOM 742 N N . VAL A 1 96 ? -13.992 10.109 -5.312 1 93.25 96 VAL A N 1
ATOM 743 C CA . VAL A 1 96 ? -13.289 9.867 -4.055 1 93.25 96 VAL A CA 1
ATOM 744 C C . VAL A 1 96 ? -13.359 11.117 -3.174 1 93.25 96 VAL A C 1
ATOM 746 O O . VAL A 1 96 ? -13.289 12.242 -3.676 1 93.25 96 VAL A O 1
ATOM 749 N N . THR A 1 97 ? -13.562 10.953 -1.925 1 94.31 97 THR A N 1
ATOM 750 C CA . THR A 1 97 ? -13.375 11.977 -0.899 1 94.31 97 THR A CA 1
ATOM 751 C C . THR A 1 97 ? -12.133 11.68 -0.065 1 94.31 97 THR A C 1
ATOM 753 O O . THR A 1 97 ? -11.953 10.562 0.423 1 94.31 97 THR A O 1
ATOM 756 N N . VAL A 1 98 ? -11.305 12.688 0.093 1 97 98 VAL A N 1
ATOM 757 C CA . VAL A 1 98 ? -10.062 12.484 0.824 1 97 98 VAL A CA 1
ATOM 758 C C . VAL A 1 98 ? -10.18 13.086 2.225 1 97 98 VAL A C 1
ATOM 760 O O . VAL A 1 98 ? -10.625 14.219 2.383 1 97 98 VAL A O 1
ATOM 763 N N . TYR A 1 99 ? -9.805 12.258 3.191 1 96.38 99 TYR A N 1
ATOM 764 C CA . TYR A 1 99 ? -9.773 12.664 4.594 1 96.38 99 TYR A CA 1
ATOM 765 C C . TYR A 1 99 ? -8.344 12.656 5.125 1 96.38 99 TYR A C 1
ATOM 767 O O . TYR A 1 99 ? -7.535 11.805 4.746 1 96.38 99 TYR A O 1
ATOM 775 N N . ALA A 1 100 ? -8.023 13.555 5.926 1 97.06 100 ALA A N 1
ATOM 776 C CA . ALA A 1 100 ? -6.867 13.547 6.82 1 97.06 100 ALA A CA 1
ATOM 777 C C . ALA A 1 100 ? -7.281 13.883 8.25 1 97.06 100 ALA A C 1
ATOM 779 O O . ALA A 1 100 ? -8.391 14.359 8.492 1 97.06 100 ALA A O 1
ATOM 780 N N . TRP A 1 101 ? -6.414 13.516 9.203 1 94.5 101 TRP A N 1
ATOM 781 C CA . TRP A 1 101 ? -6.758 13.867 10.578 1 94.5 101 TRP A CA 1
ATOM 782 C C . TRP A 1 101 ? -6.902 15.375 10.734 1 94.5 101 TRP A C 1
ATOM 784 O O . TRP A 1 101 ? -7.895 15.859 11.281 1 94.5 101 TRP A O 1
ATOM 794 N N . SER A 1 102 ? -5.984 16.078 10.203 1 91.25 102 SER A N 1
ATOM 795 C CA . SER A 1 102 ? -6.043 17.531 10.281 1 91.25 102 SER A CA 1
ATOM 796 C C . SER A 1 102 ? -5.762 18.172 8.922 1 91.25 102 SER A C 1
ATOM 798 O O . SER A 1 102 ? -5.375 17.484 7.977 1 91.25 102 SER A O 1
ATOM 800 N N . GLU A 1 103 ? -5.918 19.453 8.844 1 93 103 GLU A N 1
ATOM 801 C CA . GLU A 1 103 ? -5.68 20.203 7.609 1 93 103 GLU A CA 1
ATOM 802 C C . GLU A 1 103 ? -4.188 20.297 7.301 1 93 103 GLU A C 1
ATOM 804 O O . GLU A 1 103 ? -3.801 20.641 6.18 1 93 103 GLU A O 1
ATOM 809 N N . SER A 1 104 ? -3.41 19.938 8.211 1 94.31 104 SER A N 1
ATOM 810 C CA . SER A 1 104 ? -1.965 20.094 8.094 1 94.31 104 SER A CA 1
ATOM 811 C C . SER A 1 104 ? -1.416 19.297 6.922 1 94.31 104 SER A C 1
ATOM 813 O O . SER A 1 104 ? -0.478 19.734 6.25 1 94.31 104 SER A O 1
ATOM 815 N N . ASP A 1 105 ? -1.991 18.172 6.668 1 97.06 105 ASP A N 1
ATOM 816 C CA . ASP A 1 105 ? -1.496 17.312 5.594 1 97.06 105 ASP A CA 1
ATOM 817 C C . ASP A 1 105 ? -1.746 17.953 4.227 1 97.06 105 ASP A C 1
ATOM 819 O O . ASP A 1 105 ? -0.851 17.984 3.381 1 97.06 105 ASP A O 1
ATOM 823 N N . TYR A 1 106 ? -2.906 18.438 4.039 1 97.12 106 TYR A N 1
ATOM 824 C CA . TYR A 1 106 ? -3.195 19.109 2.775 1 97.12 106 TYR A CA 1
ATOM 825 C C . TYR A 1 106 ? -2.332 20.344 2.605 1 97.12 106 TYR A C 1
ATOM 827 O O . TYR A 1 106 ? -1.836 20.625 1.51 1 97.12 106 TYR A O 1
ATOM 835 N N . ASP A 1 107 ? -2.213 21.094 3.658 1 97.12 107 ASP A N 1
ATOM 836 C CA . ASP A 1 107 ? -1.383 22.297 3.611 1 97.12 107 ASP A CA 1
ATOM 837 C C . ASP A 1 107 ? 0.058 21.953 3.24 1 97.12 107 ASP A C 1
ATOM 839 O O . ASP A 1 107 ? 0.705 22.688 2.492 1 97.12 107 ASP A O 1
ATOM 843 N N . GLN A 1 108 ? 0.53 20.859 3.803 1 97.94 108 GLN A N 1
ATOM 844 C CA . GLN A 1 108 ? 1.879 20.406 3.48 1 97.94 108 GLN A CA 1
ATOM 845 C C . GLN A 1 108 ? 2.016 20.094 1.993 1 97.94 108 GLN A C 1
ATOM 847 O O . GLN A 1 108 ? 2.967 20.547 1.346 1 97.94 108 GLN A O 1
ATOM 852 N N . ILE A 1 109 ? 1.069 19.312 1.444 1 98.12 109 ILE A N 1
ATOM 853 C CA . ILE A 1 109 ? 1.1 18.953 0.032 1 98.12 109 ILE A CA 1
ATOM 854 C C . ILE A 1 109 ? 1.025 20.219 -0.827 1 98.12 109 ILE A C 1
ATOM 856 O O . ILE A 1 109 ? 1.813 20.391 -1.761 1 98.12 109 ILE A O 1
ATOM 860 N N . SER A 1 110 ? 0.154 21.141 -0.478 1 97.62 110 SER A N 1
ATOM 861 C CA . SER A 1 110 ? -0.021 22.391 -1.223 1 97.62 110 SER A CA 1
ATOM 862 C C . SER A 1 110 ? 1.249 23.234 -1.197 1 97.62 110 SER A C 1
ATOM 864 O O . SER A 1 110 ? 1.668 23.766 -2.227 1 97.62 110 SER A O 1
ATOM 866 N N . GLY A 1 111 ? 1.796 23.359 -0.042 1 97.75 111 GLY A N 1
ATOM 867 C CA . GLY A 1 111 ? 3.041 24.094 0.087 1 97.75 111 GLY A CA 1
ATOM 868 C C . GLY A 1 111 ? 4.172 23.516 -0.734 1 97.75 111 GLY A C 1
ATOM 869 O O . GLY A 1 111 ? 4.93 24.25 -1.37 1 97.75 111 GLY A O 1
ATOM 870 N N . GLU A 1 112 ? 4.301 22.234 -0.713 1 97.81 112 GLU A N 1
ATOM 871 C CA . GLU A 1 112 ? 5.387 21.594 -1.449 1 97.81 112 GLU A CA 1
ATOM 872 C C . GLU A 1 112 ? 5.148 21.656 -2.955 1 97.81 112 GLU A C 1
ATOM 874 O O . GLU A 1 112 ? 6.098 21.703 -3.736 1 97.81 112 GLU A O 1
ATOM 879 N N . ILE A 1 113 ? 3.92 21.547 -3.385 1 98.06 113 ILE A N 1
ATOM 880 C CA . ILE A 1 113 ? 3.58 21.734 -4.789 1 98.06 113 ILE A CA 1
ATOM 881 C C . ILE A 1 113 ? 4.102 23.094 -5.262 1 98.06 113 ILE A C 1
ATOM 883 O O . ILE A 1 113 ? 4.719 23.203 -6.324 1 98.06 113 ILE A O 1
ATOM 887 N N . ALA A 1 114 ? 3.85 24.094 -4.465 1 97.69 114 ALA A N 1
ATOM 888 C CA . ALA A 1 114 ? 4.32 25.438 -4.781 1 97.69 114 ALA A CA 1
ATOM 889 C C . ALA A 1 114 ? 5.848 25.516 -4.773 1 97.69 114 ALA A C 1
ATOM 891 O O . ALA A 1 114 ? 6.457 26.031 -5.707 1 97.69 114 ALA A O 1
ATOM 892 N N . LEU A 1 115 ? 6.469 25 -3.779 1 97.69 115 LEU A N 1
ATOM 893 C CA . LEU A 1 115 ? 7.914 25.047 -3.59 1 97.69 115 LEU A CA 1
ATOM 894 C C . LEU A 1 115 ? 8.641 24.344 -4.73 1 97.69 115 LEU A C 1
ATOM 896 O O . LEU A 1 115 ? 9.656 24.828 -5.227 1 97.69 115 LEU A O 1
ATOM 900 N N . LYS A 1 116 ? 8.062 23.188 -5.16 1 97.62 116 LYS A N 1
ATOM 901 C CA . LYS A 1 116 ? 8.789 22.297 -6.074 1 97.62 116 LYS A CA 1
ATOM 902 C C . LYS A 1 116 ? 8.242 22.422 -7.496 1 97.62 116 LYS A C 1
ATOM 904 O O . LYS A 1 116 ? 8.711 21.719 -8.398 1 97.62 116 LYS A O 1
ATOM 909 N N . GLY A 1 117 ? 7.262 23.203 -7.668 1 97.31 117 GLY A N 1
ATOM 910 C CA . GLY A 1 117 ? 6.75 23.5 -9 1 97.31 117 GLY A CA 1
ATOM 911 C C . GLY A 1 117 ? 6.031 22.328 -9.641 1 97.31 117 GLY A C 1
ATOM 912 O O . GLY A 1 117 ? 6.184 22.078 -10.836 1 97.31 117 GLY A O 1
ATOM 913 N N . TYR A 1 118 ? 5.383 21.578 -8.797 1 97.44 118 TYR A N 1
ATOM 914 C CA . TYR A 1 118 ? 4.598 20.469 -9.328 1 97.44 118 TYR A CA 1
ATOM 915 C C . TYR A 1 118 ? 3.408 20.984 -10.133 1 97.44 118 TYR A C 1
ATOM 917 O O . TYR A 1 118 ? 2.65 21.828 -9.656 1 97.44 118 TYR A O 1
ATOM 925 N N . LYS A 1 119 ? 3.219 20.469 -11.336 1 97 119 LYS A N 1
ATOM 926 C CA . LYS A 1 119 ? 2.076 20.844 -12.172 1 97 119 LYS A CA 1
ATOM 927 C C . LYS A 1 119 ? 0.931 19.844 -12 1 97 119 LYS A C 1
ATOM 929 O O . LYS A 1 119 ? 1.032 18.688 -12.43 1 97 119 LYS A O 1
ATOM 934 N N . ILE A 1 120 ? -0.105 20.328 -11.492 1 97.31 120 ILE A N 1
ATOM 935 C CA . ILE A 1 120 ? -1.276 19.484 -11.258 1 97.31 120 ILE A CA 1
ATOM 936 C C . ILE A 1 120 ? -2.002 19.234 -12.578 1 97.31 120 ILE A C 1
ATOM 938 O O . ILE A 1 120 ? -2.418 20.172 -13.25 1 97.31 120 ILE A O 1
ATOM 942 N N . SER A 1 121 ? -2.148 18 -12.93 1 96.19 121 SER A N 1
ATOM 943 C CA . SER A 1 121 ? -2.879 17.656 -14.148 1 96.19 121 SER A CA 1
ATOM 944 C C . SER A 1 121 ? -4.379 17.844 -13.961 1 96.19 121 SER A C 1
ATOM 946 O O . SER A 1 121 ? -4.855 17.984 -12.836 1 96.19 121 SER A O 1
ATOM 948 N N . GLU A 1 122 ? -5.141 17.766 -15.039 1 95.81 122 GLU A N 1
ATOM 949 C CA . GLU A 1 122 ? -6.594 17.891 -14.977 1 95.81 122 GLU A CA 1
ATOM 950 C C . GLU A 1 122 ? -7.211 16.812 -14.109 1 95.81 122 GLU A C 1
ATOM 952 O O . GLU A 1 122 ? -8.086 17.078 -13.281 1 95.81 122 GLU A O 1
ATOM 957 N N . LYS A 1 123 ? -6.73 15.633 -14.312 1 93.69 123 LYS A N 1
ATOM 958 C CA . LYS A 1 123 ? -7.258 14.508 -13.547 1 93.69 123 LYS A CA 1
ATOM 959 C C . LYS A 1 123 ? -6.941 14.656 -12.062 1 93.69 123 LYS A C 1
ATOM 961 O O . LYS A 1 123 ? -7.777 14.344 -11.211 1 93.69 123 LYS A O 1
ATOM 966 N N . GLU A 1 124 ? -5.77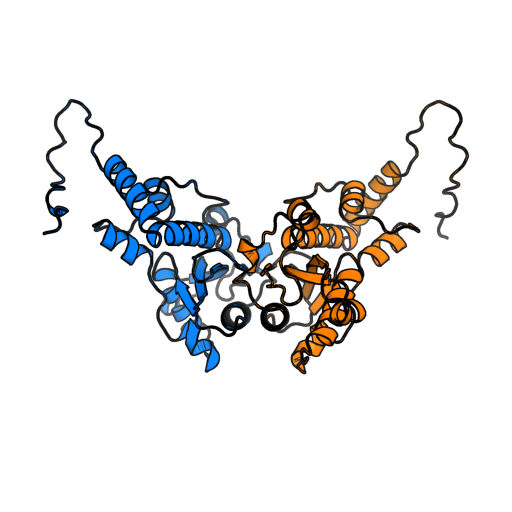 15.148 -11.758 1 96.12 124 GLU A N 1
ATOM 967 C CA . GLU A 1 124 ? -5.309 15.258 -10.375 1 96.12 124 GLU A CA 1
ATOM 968 C C . GLU A 1 124 ? -6.094 16.328 -9.617 1 96.12 124 GLU A C 1
ATOM 970 O O . GLU A 1 124 ? -6.066 16.359 -8.383 1 96.12 124 GLU A O 1
ATOM 975 N N . GLN A 1 125 ? -6.785 17.203 -10.375 1 96.06 125 GLN A N 1
ATOM 976 C CA . GLN A 1 125 ? -7.582 18.25 -9.734 1 96.06 125 GLN A CA 1
ATOM 977 C C . GLN A 1 125 ? -8.641 17.641 -8.82 1 96.06 125 GLN A C 1
ATOM 979 O O . GLN A 1 125 ? -9.016 18.25 -7.816 1 96.06 125 GLN A O 1
ATOM 984 N N . ALA A 1 126 ? -9.055 16.484 -9.148 1 94.38 126 ALA A N 1
ATOM 985 C CA . ALA A 1 126 ? -10.078 15.797 -8.352 1 94.38 126 ALA A CA 1
ATOM 986 C C . ALA A 1 126 ? -9.57 15.492 -6.949 1 94.38 126 ALA A C 1
ATOM 988 O O . ALA A 1 126 ? -10.359 15.391 -6.004 1 94.38 126 ALA A O 1
ATOM 989 N N . ILE A 1 127 ? -8.234 15.344 -6.777 1 96.31 127 ILE A N 1
ATOM 990 C CA . ILE A 1 127 ? -7.633 14.961 -5.504 1 96.31 127 ILE A CA 1
ATOM 991 C C . ILE A 1 127 ? -6.941 16.172 -4.879 1 96.31 127 ILE A C 1
ATOM 993 O O . ILE A 1 127 ? -7.043 16.391 -3.67 1 96.31 127 ILE A O 1
ATOM 997 N N . LEU A 1 128 ? -6.262 16.953 -5.707 1 96.75 128 LEU A N 1
ATOM 998 C CA . LEU A 1 128 ? -5.344 17.969 -5.203 1 96.75 128 LEU A CA 1
ATOM 999 C C . LEU A 1 128 ? -5.957 19.359 -5.316 1 96.75 128 LEU A C 1
ATOM 1001 O O . LEU A 1 128 ? -5.457 20.312 -4.715 1 96.75 128 LEU A O 1
ATOM 1005 N N . GLY A 1 129 ? -7.027 19.484 -6.098 1 93.62 129 GLY A N 1
ATOM 1006 C CA . GLY A 1 129 ? -7.59 20.797 -6.398 1 93.62 129 GLY A CA 1
ATOM 1007 C C . GLY A 1 129 ? -8.555 21.297 -5.336 1 93.62 129 GLY A C 1
ATOM 1008 O O . GLY A 1 129 ? -9.016 22.438 -5.395 1 93.62 129 GLY A O 1
ATOM 1009 N N . LYS A 1 130 ? -8.945 20.438 -4.457 1 91 130 LYS A N 1
ATOM 1010 C CA . LYS A 1 130 ? -9.836 20.797 -3.354 1 91 130 LYS A CA 1
ATOM 1011 C C . LYS A 1 130 ? -9.242 20.375 -2.01 1 91 130 LYS A C 1
ATOM 1013 O O . LYS A 1 130 ? -8.492 19.406 -1.935 1 91 130 LYS A O 1
ATOM 1018 N N . LYS A 1 131 ? -9.633 21.156 -0.99 1 92 131 LYS A N 1
ATOM 1019 C CA . LYS A 1 131 ? -9.164 20.812 0.351 1 92 131 LYS A CA 1
ATOM 1020 C C . LYS A 1 131 ? -9.68 19.453 0.792 1 92 131 LYS A C 1
ATOM 1022 O O . LYS A 1 131 ? -10.82 19.094 0.5 1 92 131 LYS A O 1
ATOM 1027 N N . TRP A 1 132 ? -8.812 18.781 1.456 1 95.25 132 TRP A N 1
ATOM 1028 C CA . TRP A 1 132 ? -9.219 17.516 2.035 1 95.25 132 TRP A CA 1
ATOM 1029 C C . TRP A 1 132 ? -10.117 17.734 3.254 1 95.25 132 TRP A C 1
ATOM 1031 O O . TRP A 1 132 ? -10.086 18.797 3.869 1 95.25 132 TRP A O 1
ATOM 1041 N N . SER A 1 133 ? -10.922 16.75 3.523 1 92.25 133 SER A N 1
ATOM 1042 C CA . SER A 1 133 ? -11.773 16.859 4.703 1 92.25 133 SER A CA 1
ATOM 1043 C C . SER A 1 133 ? -10.961 16.797 5.988 1 92.25 133 SER A C 1
ATOM 1045 O O . SER A 1 133 ? -10.141 15.891 6.168 1 92.25 133 SER A O 1
ATOM 1047 N N . ASP A 1 134 ? -11.164 17.75 6.82 1 91.44 134 ASP A N 1
ATOM 1048 C CA . ASP A 1 134 ? -10.531 17.828 8.133 1 91.44 134 ASP A CA 1
ATOM 1049 C C . ASP A 1 134 ? -11.328 17.031 9.172 1 91.44 134 ASP A C 1
ATOM 1051 O O . ASP A 1 134 ? -12.25 17.562 9.797 1 91.44 134 ASP A O 1
ATOM 1055 N N . PHE A 1 135 ? -10.914 15.844 9.445 1 90.81 135 PHE A N 1
ATOM 1056 C CA . PHE A 1 135 ? -11.695 14.953 10.297 1 90.81 135 PHE A CA 1
ATOM 1057 C C . PHE A 1 135 ? -11.562 15.359 11.766 1 90.81 135 PHE A C 1
ATOM 1059 O O . PHE A 1 135 ? -12.5 15.18 12.547 1 90.81 135 PHE A O 1
ATOM 1066 N N . GLN A 1 136 ? -10.461 15.898 12.133 1 88.62 136 GLN A N 1
ATOM 1067 C CA . GLN A 1 136 ? -10.266 16.406 13.484 1 88.62 136 GLN A CA 1
ATOM 1068 C C . GLN A 1 136 ? -11.297 17.484 13.828 1 88.62 136 GLN A C 1
ATOM 1070 O O . GLN A 1 136 ? -11.914 17.438 14.898 1 88.62 136 GLN A O 1
ATOM 1075 N N . ALA A 1 137 ? -11.445 18.422 12.883 1 85.38 137 ALA A N 1
ATOM 1076 C CA . ALA A 1 137 ? -12.422 19.484 13.086 1 85.38 137 ALA A CA 1
ATOM 1077 C C . ALA A 1 137 ? -13.836 18.922 13.211 1 85.38 137 ALA A C 1
ATOM 1079 O O . ALA A 1 137 ? -14.625 19.375 14.047 1 85.38 137 ALA A O 1
ATOM 1080 N N . GLU A 1 138 ? -14.141 17.984 12.391 1 83.38 138 GLU A N 1
ATOM 1081 C CA . GLU A 1 138 ? -15.445 17.328 12.461 1 83.38 138 GLU A CA 1
ATOM 1082 C C . GLU A 1 138 ? -15.633 16.625 13.797 1 83.38 138 GLU A C 1
ATOM 1084 O O . GLU A 1 138 ? -16.688 16.719 14.422 1 83.38 138 GLU A O 1
ATOM 1089 N N . PHE A 1 139 ? -14.617 15.93 14.164 1 82.06 139 PHE A N 1
ATOM 1090 C CA . PHE A 1 139 ? -14.625 15.188 15.422 1 82.06 139 PHE A CA 1
ATOM 1091 C C . PHE A 1 139 ? -14.82 16.125 16.609 1 82.06 139 PHE A C 1
ATOM 1093 O O . PHE A 1 139 ? -15.688 15.898 17.453 1 82.06 139 PHE A O 1
ATOM 1100 N N . ASP A 1 140 ? -14.094 17.156 16.609 1 80.38 140 ASP A N 1
ATOM 1101 C CA . ASP A 1 140 ? -14.133 18.125 17.688 1 80.38 140 ASP A CA 1
ATOM 1102 C C . ASP A 1 140 ? -15.492 18.828 17.766 1 80.38 140 ASP A C 1
ATOM 1104 O O . ASP A 1 140 ? -16.031 19.047 18.844 1 80.38 140 ASP A O 1
ATOM 1108 N N . ALA A 1 141 ? -16.016 19.156 16.625 1 78.62 141 ALA A N 1
ATOM 1109 C CA . ALA A 1 141 ? -17.312 19.844 16.562 1 78.62 141 ALA A CA 1
ATOM 1110 C C . ALA A 1 141 ? -18.422 18.953 17.125 1 78.62 141 ALA A C 1
ATOM 1112 O O . ALA A 1 141 ? -19.328 19.438 17.812 1 78.62 141 ALA A O 1
ATOM 1113 N N . HIS A 1 142 ? -18.297 17.766 16.875 1 77.12 142 HIS A N 1
ATOM 1114 C CA . HIS A 1 142 ? -19.312 16.828 17.344 1 77.12 142 HIS A CA 1
ATOM 1115 C C . HIS A 1 142 ? -19.234 16.625 18.844 1 77.12 142 HIS A C 1
ATOM 1117 O O . HIS A 1 142 ? -20.266 16.375 19.5 1 77.12 142 HIS A O 1
ATOM 1123 N N . LEU A 1 143 ? -18.062 16.703 19.344 1 74.75 143 LEU A N 1
ATOM 1124 C CA . LEU A 1 143 ? -17.891 16.438 20.766 1 74.75 143 LEU A CA 1
ATOM 1125 C C . LEU A 1 143 ? -17.906 17.734 21.578 1 74.75 143 LEU A C 1
ATOM 1127 O O . LEU A 1 143 ? -17.922 17.688 22.812 1 74.75 143 LEU A O 1
ATOM 1131 N N . GLY A 1 144 ? -17.953 18.812 20.844 1 70.88 144 GLY A N 1
ATOM 1132 C CA . GLY A 1 144 ? -18 20.109 21.5 1 70.88 144 GLY A CA 1
ATOM 1133 C C . GLY A 1 144 ? -16.656 20.547 22.062 1 70.88 144 GLY A C 1
ATOM 1134 O O . GLY A 1 144 ? -16.609 21.281 23.047 1 70.88 144 GLY A O 1
ATOM 1135 N N . PHE A 1 145 ? -15.609 19.922 21.562 1 67.81 145 PHE A N 1
ATOM 1136 C CA . PHE A 1 145 ? -14.281 20.281 22.031 1 67.81 145 PHE A CA 1
ATOM 1137 C C . PHE A 1 145 ? -13.781 21.531 21.312 1 67.81 145 PHE A C 1
ATOM 1139 O O . PHE A 1 145 ? -14.047 21.734 20.125 1 67.81 145 PHE A O 1
ATOM 1146 N N . GLU A 1 146 ? -13.258 22.453 22.234 1 65.38 146 GLU A N 1
ATOM 1147 C CA . GLU A 1 146 ? -12.641 23.656 21.672 1 65.38 146 GLU A CA 1
ATOM 1148 C C . GLU A 1 146 ? -11.203 23.391 21.266 1 65.38 146 GLU A C 1
ATOM 1150 O O . GLU A 1 146 ? -10.617 24.156 20.484 1 65.38 146 GLU A O 1
ATOM 1155 N N . LYS A 1 147 ? -10.719 22.219 21.688 1 66.94 147 LYS A N 1
ATOM 1156 C CA . LYS A 1 147 ? -9.305 21.969 21.422 1 66.94 147 LYS A CA 1
ATOM 1157 C C . LYS A 1 147 ? -9.125 20.859 20.391 1 66.94 147 LYS A C 1
ATOM 1159 O O . LYS A 1 147 ? -9.961 19.953 20.297 1 66.94 147 LYS A O 1
ATOM 1164 N N . GLN A 1 148 ? -8.078 21 19.719 1 77.31 148 GLN A N 1
ATOM 1165 C CA . GLN A 1 148 ? -7.672 20 18.734 1 77.31 148 GLN A CA 1
ATOM 1166 C C . GLN A 1 148 ? -7.129 18.75 19.406 1 77.31 148 GLN A C 1
ATOM 1168 O O . GLN A 1 148 ? -6.031 18.766 19.969 1 77.31 148 GLN A O 1
ATOM 1173 N N . VAL A 1 149 ? -7.98 17.75 19.422 1 83.19 149 VAL A N 1
ATOM 1174 C CA . VAL A 1 149 ? -7.633 16.484 20.078 1 83.19 149 VAL A CA 1
ATOM 1175 C C . VAL A 1 149 ? -6.73 15.672 19.156 1 83.19 149 VAL A C 1
ATOM 1177 O O . VAL A 1 149 ? -6.969 15.602 17.938 1 83.19 149 VAL A O 1
ATOM 1180 N N . SER A 1 150 ? -5.699 15.164 19.734 1 88.19 150 SER A N 1
ATOM 1181 C CA . SER A 1 150 ? -4.805 14.328 18.938 1 88.19 150 SER A CA 1
ATOM 1182 C C . SER A 1 150 ? -5.488 13.031 18.5 1 88.19 150 SER A C 1
ATOM 1184 O O . SER A 1 150 ? -6.48 12.617 19.109 1 88.19 150 SER A O 1
ATOM 1186 N N . LEU A 1 151 ? -4.969 12.422 17.469 1 90.94 151 LEU A N 1
ATOM 1187 C CA . LEU A 1 151 ? -5.504 11.148 17 1 90.94 151 LEU A CA 1
ATOM 1188 C C . LEU A 1 151 ? -5.48 10.102 18.109 1 90.94 151 LEU A C 1
ATOM 1190 O O . LEU A 1 151 ? -6.465 9.398 18.328 1 90.94 151 LEU A O 1
ATOM 1194 N N . LYS A 1 152 ? -4.355 10.047 18.75 1 89.38 152 LYS A N 1
ATOM 1195 C CA . LYS A 1 152 ? -4.219 9.086 19.844 1 89.38 152 LYS A CA 1
ATOM 1196 C C . LYS A 1 152 ? -5.277 9.312 20.922 1 89.38 152 LYS A C 1
ATOM 1198 O O . LYS A 1 152 ? -5.922 8.367 21.375 1 89.38 152 LYS A O 1
ATOM 1203 N N . THR A 1 153 ? -5.422 10.531 21.344 1 85.25 153 THR A N 1
ATOM 1204 C CA . THR A 1 153 ? -6.406 10.875 22.359 1 85.25 153 THR A CA 1
ATOM 1205 C C . THR A 1 153 ? -7.82 10.562 21.875 1 85.25 153 THR A C 1
ATOM 1207 O O . THR A 1 153 ? -8.641 10.039 22.641 1 85.25 153 THR A O 1
ATOM 1210 N N . ALA A 1 154 ? -8.117 10.875 20.656 1 86.56 154 ALA A N 1
ATOM 1211 C CA . ALA A 1 154 ? -9.43 10.602 20.078 1 86.56 154 ALA A CA 1
ATOM 1212 C C . ALA A 1 154 ? -9.742 9.109 20.094 1 86.56 154 ALA A C 1
ATOM 1214 O O . ALA A 1 154 ? -10.859 8.703 20.406 1 86.56 154 ALA A O 1
ATOM 1215 N N . LEU A 1 155 ? -8.742 8.336 19.734 1 88.44 155 LEU A N 1
ATOM 1216 C CA . LEU A 1 155 ? -8.906 6.887 19.766 1 88.44 155 LEU A CA 1
ATOM 1217 C C . LEU A 1 155 ? -9.164 6.387 21.172 1 88.44 155 LEU A C 1
ATOM 1219 O O . LEU A 1 155 ? -10.055 5.555 21.391 1 88.44 155 LEU A O 1
ATOM 1223 N N . ASP A 1 156 ? -8.438 6.902 22.109 1 84.06 156 ASP A N 1
ATOM 1224 C CA . ASP A 1 156 ? -8.633 6.543 23.5 1 84.06 156 ASP A CA 1
ATOM 1225 C C . ASP A 1 156 ? -10.062 6.855 23.953 1 84.06 156 ASP A C 1
ATOM 1227 O O . ASP A 1 156 ? -10.695 6.043 24.625 1 84.06 156 ASP A O 1
ATOM 1231 N N . MET A 1 157 ? -10.531 7.969 23.609 1 81.06 157 MET A N 1
ATOM 1232 C CA . MET A 1 157 ? -11.883 8.406 23.969 1 81.06 157 MET A CA 1
ATOM 1233 C C . MET A 1 157 ? -12.93 7.469 23.359 1 81.06 157 MET A C 1
ATOM 1235 O O . MET A 1 157 ? -13.984 7.246 23.969 1 81.06 157 MET A O 1
ATOM 1239 N N . ALA A 1 158 ? -12.617 6.945 22.203 1 83.56 158 ALA A N 1
ATOM 1240 C CA . ALA A 1 158 ? -13.539 6.051 21.5 1 83.56 158 ALA A CA 1
ATOM 1241 C C . ALA A 1 158 ? -13.391 4.617 22 1 83.56 158 ALA A C 1
ATOM 1243 O O . ALA A 1 158 ? -14.133 3.727 21.594 1 83.56 158 ALA A O 1
ATOM 1244 N N . GLY A 1 159 ? -12.406 4.375 22.812 1 83.5 159 GLY A N 1
ATOM 1245 C CA . GLY A 1 159 ? -12.164 3.045 23.359 1 83.5 159 GLY A CA 1
ATOM 1246 C C . GLY A 1 159 ? -11.477 2.119 22.375 1 83.5 159 GLY A C 1
ATOM 1247 O O . GLY A 1 159 ? -11.711 0.908 22.375 1 83.5 159 GLY A O 1
ATOM 1248 N N . VAL A 1 160 ? -10.789 2.688 21.531 1 88.19 160 VAL A N 1
ATOM 1249 C CA . VAL A 1 160 ? -10.102 1.921 20.5 1 88.19 160 VAL A CA 1
ATOM 1250 C C . VAL A 1 160 ? -8.594 1.958 20.75 1 88.19 160 VAL A C 1
ATOM 1252 O O . VAL A 1 160 ? -8.016 3.031 20.922 1 88.19 160 VAL A O 1
ATOM 1255 N N . ASP A 1 161 ? -8.008 0.787 20.766 1 91 161 ASP A N 1
ATOM 1256 C CA . ASP A 1 161 ? -6.555 0.714 20.891 1 91 161 ASP A CA 1
ATOM 1257 C C . ASP A 1 161 ? -5.879 1.072 19.562 1 91 161 ASP A C 1
ATOM 1259 O O . ASP A 1 161 ? -6.336 0.665 18.5 1 91 161 ASP A O 1
ATOM 1263 N N . PHE A 1 162 ? -4.871 1.816 19.703 1 91.88 162 PHE A N 1
ATOM 1264 C CA . PHE A 1 162 ? -4.082 2.146 18.531 1 91.88 162 PHE A CA 1
ATOM 1265 C C . PHE A 1 162 ? -3.438 0.896 17.938 1 91.88 162 PHE A C 1
ATOM 1267 O O . PHE A 1 162 ? -2.848 0.095 18.672 1 91.88 162 PHE A O 1
ATOM 1274 N N . SER A 1 163 ? -3.521 0.705 16.656 1 92.56 163 SER A N 1
ATOM 1275 C CA . SER A 1 163 ? -2.904 -0.425 15.961 1 92.56 163 SER A CA 1
ATOM 1276 C C . SER A 1 163 ? -1.685 0.016 15.156 1 92.56 163 SER A C 1
ATOM 1278 O O . SER A 1 163 ? -1.765 0.955 14.359 1 92.56 163 SER A O 1
ATOM 1280 N N . GLY A 1 164 ? -0.572 -0.738 15.359 1 94.81 164 GLY A N 1
ATOM 1281 C CA . GLY A 1 164 ? 0.652 -0.385 14.664 1 94.81 164 GLY A CA 1
ATOM 1282 C C . GLY A 1 164 ? 1.516 0.6 15.43 1 94.81 164 GLY A C 1
ATOM 1283 O O . GLY A 1 164 ? 1.596 0.538 16.656 1 94.81 164 GLY A O 1
ATOM 1284 N N . ARG A 1 165 ? 2.229 1.381 14.727 1 93.69 165 ARG A N 1
ATOM 1285 C CA . ARG A 1 165 ? 3.174 2.314 15.328 1 93.69 165 ARG A CA 1
ATOM 1286 C C . ARG A 1 165 ? 2.754 3.76 15.07 1 93.69 165 ARG A C 1
ATOM 1288 O O . ARG A 1 165 ? 2.523 4.152 13.93 1 93.69 165 ARG A O 1
ATOM 1295 N N . GLU A 1 166 ? 2.725 4.543 16.172 1 94 166 GLU A N 1
ATOM 1296 C CA . GLU A 1 166 ? 2.473 5.973 16.016 1 94 166 GLU A CA 1
ATOM 1297 C C . GLU A 1 166 ? 3.539 6.637 15.156 1 94 166 GLU A C 1
ATOM 1299 O O . GLU A 1 166 ? 4.727 6.32 15.273 1 94 166 GLU A O 1
ATOM 1304 N N . HIS A 1 167 ? 3.104 7.512 14.289 1 95.81 167 HIS A N 1
ATOM 1305 C CA . HIS A 1 167 ? 3.969 8.297 13.414 1 95.81 167 HIS A CA 1
ATOM 1306 C C . HIS A 1 167 ? 4.504 7.449 12.266 1 95.81 167 HIS A C 1
ATOM 1308 O O . HIS A 1 167 ? 5.566 7.746 11.711 1 95.81 167 HIS A O 1
ATOM 1314 N N . ASP A 1 168 ? 3.887 6.363 12.055 1 96.88 168 ASP A N 1
ATOM 1315 C CA . ASP A 1 168 ? 3.893 5.691 10.758 1 96.88 168 ASP A CA 1
ATOM 1316 C C . ASP A 1 168 ? 2.701 6.129 9.906 1 96.88 168 ASP A C 1
ATOM 1318 O O . ASP A 1 168 ? 1.551 6.012 10.328 1 96.88 168 ASP A O 1
ATOM 1322 N N . ALA A 1 169 ? 3.02 6.613 8.805 1 98.38 169 ALA A N 1
ATOM 1323 C CA . ALA A 1 169 ? 1.984 7.297 8.031 1 98.38 169 ALA A CA 1
ATOM 1324 C C . ALA A 1 169 ? 0.824 6.355 7.723 1 98.38 169 ALA A C 1
ATOM 1326 O O . ALA A 1 169 ? -0.343 6.742 7.836 1 98.38 169 ALA A O 1
ATOM 1327 N N . LEU A 1 170 ? 1.11 5.148 7.273 1 98.44 170 LEU A N 1
ATOM 1328 C CA . LEU A 1 170 ? 0.049 4.207 6.93 1 98.44 170 LEU A CA 1
ATOM 1329 C C . LEU A 1 170 ? -0.724 3.781 8.172 1 98.44 170 LEU A C 1
ATOM 1331 O O . LEU A 1 170 ? -1.954 3.699 8.148 1 98.44 170 LEU A O 1
ATOM 1335 N N . ASP A 1 171 ? -0.019 3.529 9.289 1 97.69 171 ASP A N 1
ATOM 1336 C CA . ASP A 1 171 ? -0.687 3.164 10.539 1 97.69 171 ASP A CA 1
ATOM 1337 C C . ASP A 1 171 ? -1.571 4.305 11.039 1 97.69 171 ASP A C 1
ATOM 1339 O O . ASP A 1 171 ? -2.695 4.07 11.492 1 97.69 171 ASP A O 1
ATOM 1343 N N . ASP A 1 172 ? -1.048 5.484 10.992 1 97.94 172 ASP A N 1
ATOM 1344 C CA . ASP A 1 172 ? -1.847 6.633 11.422 1 97.94 172 ASP A CA 1
ATOM 1345 C C . ASP A 1 172 ? -3.086 6.789 10.539 1 97.94 172 ASP A C 1
ATOM 1347 O O . ASP A 1 172 ? -4.172 7.086 11.039 1 97.94 172 ASP A O 1
ATOM 1351 N N . ALA A 1 173 ? -2.949 6.605 9.227 1 98.44 173 ALA A N 1
ATOM 1352 C CA . ALA A 1 173 ? -4.09 6.664 8.32 1 98.44 173 ALA A CA 1
ATOM 1353 C C . ALA A 1 173 ? -5.121 5.594 8.664 1 98.44 173 ALA A C 1
ATOM 1355 O O . ALA A 1 173 ? -6.324 5.867 8.672 1 98.44 173 ALA A O 1
ATOM 1356 N N . ARG A 1 174 ? -4.652 4.383 8.961 1 98.06 174 ARG A N 1
ATOM 1357 C CA . ARG A 1 174 ? -5.547 3.281 9.305 1 98.06 174 ARG A CA 1
ATOM 1358 C C . ARG A 1 174 ? -6.316 3.576 10.586 1 98.06 174 ARG A C 1
ATOM 1360 O O . ARG A 1 174 ? -7.512 3.281 10.68 1 98.06 174 ARG A O 1
ATOM 1367 N N . ASN A 1 175 ? -5.594 4.059 11.547 1 96.94 175 ASN A N 1
ATOM 1368 C CA . ASN A 1 175 ? -6.262 4.387 12.805 1 96.94 175 ASN A CA 1
ATOM 1369 C C . ASN A 1 175 ? -7.273 5.512 12.625 1 96.94 175 ASN A C 1
ATOM 1371 O O . ASN A 1 175 ? -8.344 5.492 13.234 1 96.94 175 ASN A O 1
ATOM 1375 N N . THR A 1 176 ? -6.941 6.5 11.82 1 96.88 176 THR A N 1
ATOM 1376 C CA . THR A 1 176 ? -7.898 7.551 11.477 1 96.88 176 THR A CA 1
ATOM 1377 C C . THR A 1 176 ? -9.125 6.961 10.789 1 96.88 176 THR A C 1
ATOM 1379 O O . THR A 1 176 ? -10.258 7.336 11.102 1 96.88 176 THR A O 1
ATOM 1382 N N . ALA A 1 177 ? -8.891 6.043 9.867 1 96.94 177 ALA A N 1
ATOM 1383 C CA . ALA A 1 177 ? -9.977 5.379 9.148 1 96.94 177 ALA A CA 1
ATOM 1384 C C . ALA A 1 177 ? -10.891 4.633 10.117 1 96.94 177 ALA A C 1
ATOM 1386 O O . ALA A 1 177 ? -12.117 4.637 9.953 1 96.94 177 ALA A O 1
ATOM 1387 N N . GLU A 1 178 ? -10.297 3.977 11.055 1 94.44 178 GLU A N 1
ATOM 1388 C CA . GLU A 1 178 ? -11.086 3.264 12.062 1 94.44 178 GLU A CA 1
ATOM 1389 C C . GLU A 1 178 ? -11.984 4.219 12.844 1 94.44 178 GLU A C 1
ATOM 1391 O O . GLU A 1 178 ? -13.156 3.918 13.086 1 94.44 178 GLU A O 1
ATOM 1396 N N . LEU A 1 179 ? -11.438 5.289 13.25 1 91.62 179 LEU A N 1
ATOM 1397 C CA . LEU A 1 179 ? -12.219 6.297 13.961 1 91.62 179 LEU A CA 1
ATOM 1398 C C . LEU A 1 179 ? -13.336 6.84 13.078 1 91.62 179 LEU A C 1
ATOM 1400 O O . LEU A 1 179 ? -14.453 7.078 13.555 1 91.62 179 LEU A O 1
ATOM 1404 N N . LEU A 1 180 ? -13.016 7.055 11.789 1 92.44 180 LEU A N 1
ATOM 1405 C CA . LEU A 1 180 ? -14.008 7.516 10.828 1 92.44 180 LEU A CA 1
ATOM 1406 C C . LEU A 1 180 ? -15.164 6.531 10.727 1 92.44 180 LEU A C 1
ATOM 1408 O O . LEU A 1 180 ? -16.328 6.934 10.703 1 92.44 180 LEU A O 1
ATOM 1412 N N . PHE A 1 181 ? -14.828 5.285 10.672 1 92.12 181 PHE A N 1
ATOM 1413 C CA . PHE A 1 181 ? -15.836 4.23 10.625 1 92.12 181 PHE A CA 1
ATOM 1414 C C . PHE A 1 181 ? -16.766 4.316 11.836 1 92.12 181 PHE A C 1
ATOM 1416 O O . PHE A 1 181 ? -17.984 4.27 11.695 1 92.12 181 PHE A O 1
ATOM 1423 N N . ILE A 1 182 ? -16.234 4.477 13.008 1 87.19 182 ILE A N 1
ATOM 1424 C CA . ILE A 1 182 ? -16.984 4.535 14.258 1 87.19 182 ILE A CA 1
ATOM 1425 C C . ILE A 1 182 ? -17.875 5.777 14.266 1 87.19 182 ILE A C 1
ATOM 1427 O O . ILE A 1 182 ? -19.031 5.723 14.695 1 87.19 182 ILE A O 1
ATOM 1431 N N . PHE A 1 183 ? -17.328 6.84 13.812 1 84.31 183 PHE A N 1
ATOM 1432 C CA . PHE A 1 183 ? -18.031 8.125 13.82 1 84.31 183 PHE A CA 1
ATOM 1433 C C . PHE A 1 183 ? -19.188 8.117 12.844 1 84.31 183 PHE A C 1
ATOM 1435 O O . PHE A 1 183 ? -20.203 8.797 13.062 1 84.31 183 PHE A O 1
ATOM 1442 N N . LYS A 1 184 ? -19.062 7.426 11.727 1 85.19 184 LYS A N 1
ATOM 1443 C CA . LYS A 1 184 ? -20.094 7.43 10.695 1 85.19 184 LYS A CA 1
ATOM 1444 C C . LYS A 1 184 ? -21.156 6.363 10.969 1 85.19 184 LYS A C 1
ATOM 1446 O O . LYS A 1 184 ? -22.234 6.387 10.383 1 85.19 184 LYS A O 1
ATOM 1451 N N . ASP A 1 185 ? -20.766 5.48 11.82 1 79.62 185 ASP A N 1
ATOM 1452 C CA . ASP A 1 185 ? -21.734 4.5 12.289 1 79.62 185 ASP A CA 1
ATOM 1453 C C . ASP A 1 185 ? -22.5 5.02 13.508 1 79.62 185 ASP A C 1
ATOM 1455 O O . ASP A 1 185 ? -21.938 5.121 14.602 1 79.62 185 ASP A O 1
ATOM 1459 N N . GLU A 1 186 ? -23.719 5.309 13.297 1 68.56 186 GLU A N 1
ATOM 1460 C CA . GLU A 1 186 ? -24.547 5.93 14.328 1 68.56 186 GLU A CA 1
ATOM 1461 C C . GLU A 1 186 ? -24.516 5.113 15.617 1 68.56 186 GLU A C 1
ATOM 1463 O O . GLU A 1 186 ? -24.375 5.668 16.703 1 68.56 186 GLU A O 1
ATOM 1468 N N . ALA A 1 187 ? -24.719 3.863 15.391 1 67.62 187 ALA A N 1
ATOM 1469 C CA . ALA A 1 187 ? -24.781 2.99 16.562 1 67.62 187 ALA A CA 1
ATOM 1470 C C . ALA A 1 187 ? -23.453 2.984 17.312 1 67.62 187 ALA A C 1
ATOM 1472 O O . ALA A 1 187 ? -23.422 3.037 18.531 1 67.62 187 ALA A O 1
ATOM 1473 N N . LEU A 1 188 ? -22.469 2.965 16.594 1 69.38 188 LEU A N 1
ATOM 1474 C CA . LEU A 1 188 ? -21.141 2.941 17.203 1 69.38 188 LEU A CA 1
ATOM 1475 C C . LEU A 1 188 ? -20.797 4.301 17.797 1 69.38 188 LEU A C 1
ATOM 1477 O O . LEU A 1 188 ? -20.141 4.371 18.844 1 69.38 188 LEU A O 1
ATOM 1481 N N . PHE A 1 189 ? -21.25 5.215 17.156 1 68.5 189 PHE A N 1
ATOM 1482 C CA . PHE A 1 189 ? -20.984 6.574 17.609 1 68.5 189 PHE A CA 1
ATOM 1483 C C . PHE A 1 189 ? -21.625 6.828 18.969 1 68.5 189 PHE A C 1
ATOM 1485 O O . PHE A 1 189 ? -21 7.43 19.859 1 68.5 189 PHE A O 1
ATOM 1492 N N . ASP A 1 190 ? -22.766 6.379 19.078 1 67.81 190 ASP A N 1
ATOM 1493 C CA . ASP A 1 190 ? -23.484 6.555 20.344 1 67.81 190 ASP A CA 1
ATOM 1494 C C . ASP A 1 190 ? -22.75 5.867 21.484 1 67.81 190 ASP A C 1
ATOM 1496 O O . ASP A 1 190 ? -22.656 6.414 22.594 1 67.81 190 ASP A O 1
ATOM 1500 N N . LYS A 1 191 ? -22.281 4.75 21.125 1 66.62 191 LYS A N 1
ATOM 1501 C CA . LYS A 1 191 ? -21.516 4.02 22.141 1 66.62 191 LYS A CA 1
ATOM 1502 C C . LYS A 1 191 ? -20.25 4.77 22.531 1 66.62 191 LYS A C 1
ATOM 1504 O O . LYS A 1 191 ? -19.875 4.816 23.703 1 66.62 191 LYS A O 1
ATOM 1509 N N . THR A 1 192 ? -19.672 5.32 21.594 1 64.69 192 THR A N 1
ATOM 1510 C CA . THR A 1 192 ? -18.438 6.074 21.781 1 64.69 192 THR A CA 1
ATOM 1511 C C . THR A 1 192 ? -18.688 7.332 22.609 1 64.69 192 THR A C 1
ATOM 1513 O O . THR A 1 192 ? -17.906 7.668 23.484 1 64.69 192 THR A O 1
ATOM 1516 N N . LEU A 1 193 ? -19.75 7.988 22.25 1 64.31 193 LEU A N 1
ATOM 1517 C CA . LEU A 1 193 ? -20.109 9.195 22.984 1 64.31 193 LEU A CA 1
ATOM 1518 C C . LEU A 1 193 ? -20.312 8.898 24.469 1 64.31 193 LEU A C 1
ATOM 1520 O O . LEU A 1 193 ? -19.953 9.711 25.328 1 64.31 193 LEU A O 1
ATOM 1524 N N . ARG A 1 194 ? -20.906 7.789 24.656 1 62.47 194 ARG A N 1
ATOM 1525 C CA . ARG A 1 194 ? -21.078 7.395 26.047 1 62.47 194 ARG A CA 1
ATOM 1526 C C . ARG A 1 194 ? -19.734 7.211 26.75 1 62.47 194 ARG A C 1
ATOM 1528 O O . ARG A 1 194 ? -19.562 7.629 27.891 1 62.47 194 ARG A O 1
ATOM 1535 N N . LYS A 1 195 ? -18.844 6.727 26.078 1 61.28 195 LYS A N 1
ATOM 1536 C CA . LYS A 1 195 ? -17.516 6.512 26.609 1 61.28 195 LYS A CA 1
ATOM 1537 C C . LYS A 1 195 ? -16.781 7.836 26.828 1 61.28 195 LYS A C 1
ATOM 1539 O O . LYS A 1 195 ? -16.062 8.008 27.812 1 61.28 195 LYS A O 1
ATOM 1544 N N . ILE A 1 196 ? -17 8.617 25.906 1 62.97 196 ILE A N 1
ATOM 1545 C CA . ILE A 1 196 ? -16.359 9.93 25.953 1 62.97 196 ILE A CA 1
ATOM 1546 C C . ILE A 1 196 ? -16.906 10.727 27.125 1 62.97 196 ILE A C 1
ATOM 1548 O O . ILE A 1 196 ? -16.156 11.398 27.844 1 62.97 196 ILE A O 1
ATOM 1552 N N . LYS A 1 197 ? -18.203 10.578 27.219 1 61.59 197 LYS A N 1
ATOM 1553 C CA . LYS A 1 197 ? -18.812 11.234 28.375 1 61.59 197 LYS A CA 1
ATOM 1554 C C . LYS A 1 197 ? -18.234 10.711 29.672 1 61.59 197 LYS A C 1
ATOM 1556 O O . LYS A 1 197 ? -17.969 11.484 30.594 1 61.59 197 LYS A O 1
ATOM 1561 N N . GLU A 1 198 ? -18.016 9.453 29.719 1 60.06 198 GLU A N 1
ATOM 1562 C CA . GLU A 1 198 ? -17.422 8.844 30.891 1 60.06 198 GLU A CA 1
ATOM 1563 C C . GLU A 1 198 ? -15.977 9.305 31.094 1 60.06 198 GLU A C 1
ATOM 1565 O O . GLU A 1 198 ? -15.531 9.492 32.219 1 60.06 198 GLU A O 1
ATOM 1570 N N . PHE A 1 199 ? -15.414 9.484 30 1 57.44 199 PHE A N 1
ATOM 1571 C CA . PHE A 1 199 ? -14.031 9.953 30.047 1 57.44 199 PHE A CA 1
ATOM 1572 C C . PHE A 1 199 ? -13.953 11.398 30.516 1 57.44 199 PHE A C 1
ATOM 1574 O O . PHE A 1 199 ? -13.008 11.789 31.188 1 57.44 199 PHE A O 1
ATOM 1581 N N . MET A 1 200 ? -14.977 12.039 30.078 1 57.19 200 MET A N 1
ATOM 1582 C CA . MET A 1 200 ? -14.984 13.469 30.391 1 57.19 200 MET A CA 1
ATOM 1583 C C . MET A 1 200 ? -15.578 13.719 31.766 1 57.19 200 MET A C 1
ATOM 1585 O O . MET A 1 200 ? -15.352 14.773 32.375 1 57.19 200 MET A O 1
ATOM 1589 N N . GLU A 1 201 ? -16.453 12.766 32.25 1 56.59 201 GLU A N 1
ATOM 1590 C CA . GLU A 1 201 ? -17.016 12.945 33.594 1 56.59 201 GLU A CA 1
ATOM 1591 C C . GLU A 1 201 ? -15.922 12.922 34.656 1 56.59 201 GLU A C 1
ATOM 1593 O O . GLU A 1 201 ? -15.047 12.047 34.625 1 56.59 201 GLU A O 1
ATOM 1598 N N . PRO A 1 202 ? -15.773 14.023 35.188 1 44.09 202 PRO A N 1
ATOM 1599 C CA . PRO A 1 202 ? -14.828 14.016 36.312 1 44.09 202 PRO A CA 1
ATOM 1600 C C . PRO A 1 202 ? -15.008 12.812 37.25 1 44.09 202 PRO A C 1
ATOM 1602 O O . PRO A 1 202 ? -16.141 12.375 37.469 1 44.09 202 PRO A O 1
ATOM 1605 N N . LYS A 1 203 ? -14.203 11.844 37.031 1 46.47 203 LYS A N 1
ATOM 1606 C CA . LYS A 1 203 ? -14.234 10.82 38.062 1 46.47 203 LYS A CA 1
ATOM 1607 C C . LYS A 1 203 ? -14.562 11.43 39.438 1 46.47 203 LYS A C 1
ATOM 1609 O O . LYS A 1 203 ? -14.016 12.477 39.781 1 46.47 203 LYS A O 1
ATOM 1614 N N . SER A 1 204 ? -15.812 11.398 39.844 1 38.41 204 SER A N 1
ATOM 1615 C CA . SER A 1 204 ? -16.156 11.844 41.188 1 38.41 204 SER A CA 1
ATOM 1616 C C . SER A 1 204 ? -15.016 11.594 42.156 1 38.41 204 SER A C 1
ATOM 1618 O O . SER A 1 204 ? -14.812 10.461 42.625 1 38.41 204 SER A O 1
ATOM 1620 N N . VAL A 1 205 ? -13.906 12.055 42.062 1 36.41 205 VAL A N 1
ATOM 1621 C CA . VAL A 1 205 ? -13.242 12.117 43.344 1 36.41 205 VAL A CA 1
ATOM 1622 C C . VAL A 1 205 ? -14.172 12.766 44.375 1 36.41 205 VAL A C 1
ATOM 1624 O O . VAL A 1 205 ? -15.031 13.586 44.031 1 36.41 205 VAL A O 1
ATOM 1627 N N . GLY A 1 206 ? -14.43 12.32 45.625 1 35.44 206 GLY A N 1
ATOM 1628 C CA . GLY A 1 206 ? -14.969 13.023 46.781 1 35.44 206 GLY A CA 1
ATOM 1629 C C . GLY A 1 206 ? -14.734 14.523 46.719 1 35.44 206 GLY A C 1
ATOM 1630 O O . GLY A 1 206 ? -15.516 15.297 47.281 1 35.44 206 GLY A O 1
ATOM 1631 N N . GLY A 1 207 ? -13.5 15.062 46.75 1 31.75 207 GLY A N 1
ATOM 1632 C CA . GLY A 1 207 ? -13.43 16.438 47.219 1 31.75 207 GLY A CA 1
ATOM 1633 C C . GLY A 1 207 ? -13.969 17.438 46.188 1 31.75 207 GLY A C 1
ATOM 1634 O O . GLY A 1 207 ? -14.445 17.047 45.125 1 31.75 207 GLY A O 1
ATOM 1635 N N . THR A 1 208 ? -13.492 18.875 46 1 31.09 208 THR A N 1
ATOM 1636 C CA . THR A 1 208 ? -13.797 20.281 45.781 1 31.09 208 THR A CA 1
ATOM 1637 C C . THR A 1 208 ? -13.867 20.594 44.281 1 31.09 208 THR A C 1
ATOM 1639 O O . THR A 1 208 ? -14.602 21.484 43.875 1 31.09 208 THR A O 1
ATOM 1642 N N . LEU A 1 209 ? -13.023 20.188 43.281 1 30.11 209 LEU A N 1
ATOM 1643 C CA . LEU A 1 209 ? -12.805 21.047 42.125 1 30.11 209 LEU A CA 1
ATOM 1644 C C . LEU A 1 209 ? -13.805 20.75 41.031 1 30.11 209 LEU A C 1
ATOM 1646 O O . LEU A 1 209 ? -13.633 21.172 39.875 1 30.11 209 LEU A O 1
ATOM 1650 N N . GLY A 1 210 ? -14.945 20.125 41.25 1 33.75 210 GLY A N 1
ATOM 1651 C CA . GLY A 1 210 ? -15.961 19.688 40.312 1 33.75 210 GLY A CA 1
ATOM 1652 C C . GLY A 1 210 ? -16.625 20.844 39.594 1 33.75 210 GLY A C 1
ATOM 1653 O O . GLY A 1 210 ? -17.484 20.625 38.719 1 33.75 210 GLY A O 1
ATOM 1654 N N . ASP A 1 211 ? -16.672 22.031 40.094 1 32.44 211 ASP A N 1
ATOM 1655 C CA . ASP A 1 211 ? -17.609 23.078 39.688 1 32.44 211 ASP A CA 1
ATOM 1656 C C . ASP A 1 211 ? -17.297 23.562 38.25 1 32.44 211 ASP A C 1
ATOM 1658 O O . ASP A 1 211 ? -17.969 24.469 37.75 1 32.44 211 ASP A O 1
ATOM 1662 N N . MET A 1 212 ? -16.172 23.328 37.656 1 31.33 212 MET A N 1
ATOM 1663 C CA . MET A 1 212 ? -15.922 24.328 36.625 1 31.33 212 MET A CA 1
ATOM 1664 C C . MET A 1 212 ? -16.641 23.938 35.312 1 31.33 212 MET A C 1
ATOM 1666 O O . MET A 1 212 ? -16.984 24.812 34.531 1 31.33 212 MET A O 1
ATOM 1670 N N . PHE A 1 213 ? -16.656 22.609 34.75 1 33 213 PHE A N 1
ATOM 1671 C CA . PHE A 1 213 ? -17.094 22.547 33.375 1 33 213 PHE A CA 1
ATOM 1672 C C . PHE A 1 213 ? -18.578 22.188 33.281 1 33 213 PHE A C 1
ATOM 1674 O O . PHE A 1 213 ? -19.016 21.203 33.875 1 33 213 PHE A O 1
ATOM 1681 N N . ASP A 1 214 ? -19.531 23.172 33.125 1 32.25 214 ASP A N 1
ATOM 1682 C CA . ASP A 1 214 ? -20.969 23.125 32.875 1 32.25 214 ASP A CA 1
ATOM 1683 C C . ASP A 1 214 ? -21.281 22.328 31.594 1 32.25 214 ASP A C 1
ATOM 1685 O O . ASP A 1 214 ? -20.938 22.75 30.484 1 32.25 214 ASP A O 1
ATOM 1689 N N . PHE A 1 215 ? -21.453 21.047 31.656 1 32.94 215 PHE A N 1
ATOM 1690 C CA . PHE A 1 215 ? -21.875 20.172 30.562 1 32.94 215 PHE A CA 1
ATOM 1691 C C . PHE A 1 215 ? -23.344 20.359 30.25 1 32.94 215 PHE A C 1
ATOM 1693 O O . PHE A 1 215 ? -23.938 19.578 29.5 1 32.94 215 PHE A O 1
ATOM 1700 N N . SER A 1 216 ? -24.141 21.234 30.859 1 34.38 216 SER A N 1
ATOM 1701 C CA . SER A 1 216 ? -25.562 21.422 30.594 1 34.38 216 SER A CA 1
ATOM 1702 C C . SER A 1 216 ? -25.812 21.719 29.125 1 34.38 216 SER A C 1
ATOM 1704 O O . SER A 1 216 ? -26.938 21.594 28.641 1 34.38 216 SER A O 1
ATOM 1706 N N . MET A 1 217 ? -24.875 22.188 28.391 1 32.84 217 MET A N 1
ATOM 1707 C CA . MET A 1 217 ? -25.234 22.703 27.062 1 32.84 217 MET A CA 1
ATOM 1708 C C . MET A 1 217 ? -25.531 21.562 26.109 1 32.84 217 MET A C 1
ATOM 1710 O O . MET A 1 217 ? -25.938 21.797 24.969 1 32.84 217 MET A O 1
ATOM 1714 N N . PHE A 1 218 ? -25.266 20.344 26.312 1 31.84 218 PHE A N 1
ATOM 1715 C CA . PHE A 1 218 ? -25.547 19.297 25.328 1 31.84 218 PHE A CA 1
ATOM 1716 C C . PHE A 1 218 ? -27.016 18.859 25.406 1 31.84 218 PHE A C 1
ATOM 1718 O O . PHE A 1 218 ? -27.359 17.781 24.922 1 31.84 218 PHE A O 1
ATOM 1725 N N . GLN A 1 219 ? -27.875 19.469 26.188 1 28.53 219 GLN A N 1
ATOM 1726 C CA . GLN A 1 219 ? -29.297 19.188 26.031 1 28.53 219 GLN A CA 1
ATOM 1727 C C . GLN A 1 219 ? -29.797 19.641 24.672 1 28.53 219 GLN A C 1
ATOM 1729 O O . GLN A 1 219 ? -29.828 20.844 24.375 1 28.53 219 GLN A O 1
ATOM 1734 N N . VAL A 1 220 ? -29.422 19.016 23.609 1 28.69 220 VAL A N 1
ATOM 1735 C CA . VAL A 1 220 ? -30.109 19.391 22.375 1 28.69 220 VAL A CA 1
ATOM 1736 C C . VAL A 1 220 ? -31.594 19.578 22.641 1 28.69 220 VAL A C 1
ATOM 1738 O O . VAL A 1 220 ? -32.25 18.703 23.25 1 28.69 220 VAL A O 1
ATOM 1741 N N . ALA A 1 221 ? -32.094 20.828 22.312 1 26.27 221 ALA A N 1
ATOM 1742 C CA . ALA A 1 221 ? -33.469 21.297 22.078 1 26.27 221 ALA A CA 1
ATOM 1743 C C . ALA A 1 221 ? -34.156 20.469 21 1 26.27 221 ALA A C 1
ATOM 1745 O O . ALA A 1 221 ? -33.5 20.016 20.047 1 26.27 221 ALA A O 1
ATOM 1746 N N . MET B 1 1 ? 17.109 1.817 -11.633 1 87.75 1 MET B N 1
ATOM 1747 C CA . MET B 1 1 ? 16.234 0.665 -11.805 1 87.75 1 MET B CA 1
ATOM 1748 C C . MET B 1 1 ? 15.586 0.273 -10.477 1 87.75 1 MET B C 1
ATOM 1750 O O . MET B 1 1 ? 16.25 0.291 -9.438 1 87.75 1 MET B O 1
ATOM 1754 N N . LYS B 1 2 ? 14.273 0.047 -10.484 1 94.75 2 LYS B N 1
ATOM 1755 C CA . LYS B 1 2 ? 13.547 -0.405 -9.297 1 94.75 2 LYS B CA 1
ATOM 1756 C C . LYS B 1 2 ? 13.008 -1.819 -9.484 1 94.75 2 LYS B C 1
ATOM 1758 O O . LYS B 1 2 ? 12.938 -2.314 -10.617 1 94.75 2 LYS B O 1
ATOM 1763 N N . HIS B 1 3 ? 12.805 -2.447 -8.383 1 96.38 3 HIS B N 1
ATOM 1764 C CA . HIS B 1 3 ? 12.266 -3.807 -8.398 1 96.38 3 HIS B CA 1
ATOM 1765 C C . HIS B 1 3 ? 10.891 -3.863 -7.742 1 96.38 3 HIS B C 1
ATOM 1767 O O . HIS B 1 3 ? 10.672 -3.246 -6.699 1 96.38 3 HIS B O 1
ATOM 1773 N N . ILE B 1 4 ? 10.039 -4.566 -8.406 1 98.06 4 ILE B N 1
ATOM 1774 C CA . ILE B 1 4 ? 8.719 -4.82 -7.844 1 98.06 4 ILE B CA 1
ATOM 1775 C C . ILE B 1 4 ? 8.586 -6.301 -7.496 1 98.06 4 ILE B C 1
ATOM 1777 O O . ILE B 1 4 ? 8.914 -7.168 -8.305 1 98.06 4 ILE B O 1
ATOM 1781 N N . VAL B 1 5 ? 8.219 -6.609 -6.289 1 98.5 5 VAL B N 1
ATOM 1782 C CA . VAL B 1 5 ? 7.852 -7.969 -5.914 1 98.5 5 VAL B CA 1
ATOM 1783 C C . VAL B 1 5 ? 6.344 -8.055 -5.68 1 98.5 5 VAL B C 1
ATOM 1785 O O . VAL B 1 5 ? 5.797 -7.316 -4.855 1 98.5 5 VAL B O 1
ATOM 1788 N N . VAL B 1 6 ? 5.676 -8.992 -6.379 1 98.62 6 VAL B N 1
ATOM 1789 C CA . VAL B 1 6 ? 4.215 -9.047 -6.352 1 98.62 6 VAL B CA 1
ATOM 1790 C C . VAL B 1 6 ? 3.754 -10.438 -5.93 1 98.62 6 VAL B C 1
ATOM 1792 O O . VAL B 1 6 ? 4.445 -11.43 -6.172 1 98.62 6 VAL B O 1
ATOM 1795 N N . ASP B 1 7 ? 2.676 -10.539 -5.293 1 98.62 7 ASP B N 1
ATOM 1796 C CA . ASP B 1 7 ? 1.965 -11.766 -4.953 1 98.62 7 ASP B CA 1
ATOM 1797 C C . ASP B 1 7 ? 0.456 -11.586 -5.094 1 98.62 7 ASP B C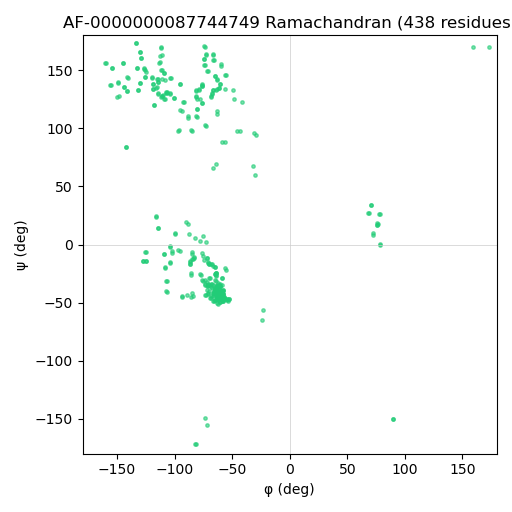 1
ATOM 1799 O O . ASP B 1 7 ? -0.078 -10.516 -4.785 1 98.62 7 ASP B O 1
ATOM 1803 N N . LEU B 1 8 ? -0.233 -12.594 -5.539 1 98.69 8 LEU B N 1
ATOM 1804 C CA . LEU B 1 8 ? -1.683 -12.57 -5.703 1 98.69 8 LEU B CA 1
ATOM 1805 C C . LEU B 1 8 ? -2.344 -13.641 -4.844 1 98.69 8 LEU B C 1
ATOM 1807 O O . LEU B 1 8 ? -1.782 -14.727 -4.648 1 98.69 8 LEU B O 1
ATOM 1811 N N . GLU B 1 9 ? -3.469 -13.328 -4.312 1 98.56 9 GLU B N 1
ATOM 1812 C CA . GLU B 1 9 ? -4.398 -14.344 -3.83 1 98.56 9 GLU B CA 1
ATOM 1813 C C . GLU B 1 9 ? -5.559 -14.531 -4.801 1 98.56 9 GLU B C 1
ATOM 1815 O O . GLU B 1 9 ? -6.055 -13.562 -5.383 1 98.56 9 GLU B O 1
ATOM 1820 N N . MET B 1 10 ? -6.047 -15.766 -4.98 1 97.88 10 MET B N 1
ATOM 1821 C CA . MET B 1 10 ? -7.02 -16.094 -6.016 1 97.88 10 MET B CA 1
ATOM 1822 C C . MET B 1 10 ? -8.164 -16.922 -5.449 1 97.88 10 MET B C 1
ATOM 1824 O O . MET B 1 10 ? -8.016 -17.562 -4.41 1 97.88 10 MET B O 1
ATOM 1828 N N . ASN B 1 11 ? -9.266 -16.797 -6.039 1 96.88 11 ASN B N 1
ATOM 1829 C CA . ASN B 1 11 ? -10.445 -17.625 -5.801 1 96.88 11 ASN B CA 1
ATOM 1830 C C . ASN B 1 11 ? -10.805 -18.453 -7.027 1 96.88 11 ASN B C 1
ATOM 1832 O O . ASN B 1 11 ? -10.766 -17.969 -8.156 1 96.88 11 ASN B O 1
ATOM 1836 N N . THR B 1 12 ? -11.188 -19.688 -6.832 1 94.06 12 THR B N 1
ATOM 1837 C CA . THR B 1 12 ? -11.469 -20.609 -7.93 1 94.06 12 THR B CA 1
ATOM 1838 C C . THR B 1 12 ? -12.82 -20.297 -8.57 1 94.06 12 THR B C 1
ATOM 1840 O O . THR B 1 12 ? -13.805 -20.062 -7.867 1 94.06 12 THR B O 1
ATOM 1843 N N . ILE B 1 13 ? -12.812 -20.328 -9.93 1 94.06 13 ILE B N 1
ATOM 1844 C CA . ILE B 1 13 ? -14.062 -20.203 -10.656 1 94.06 13 ILE B CA 1
ATOM 1845 C C . ILE B 1 13 ? -14.789 -21.547 -10.68 1 94.06 13 ILE B C 1
ATOM 1847 O O . ILE B 1 13 ? -14.367 -22.469 -11.391 1 94.06 13 ILE B O 1
ATOM 1851 N N . SER B 1 14 ? -15.867 -21.688 -9.992 1 88.31 14 SER B N 1
ATOM 1852 C CA . SER B 1 14 ? -16.484 -23 -9.836 1 88.31 14 SER B CA 1
ATOM 1853 C C . SER B 1 14 ? -17.75 -23.109 -10.656 1 88.31 14 SER B C 1
ATOM 1855 O O . SER B 1 14 ? -18.109 -24.203 -11.125 1 88.31 14 SER B O 1
ATOM 1857 N N . HIS B 1 15 ? -18.5 -22.109 -10.891 1 87.44 15 HIS B N 1
ATOM 1858 C CA . HIS B 1 15 ? -19.844 -22.25 -11.438 1 87.44 15 HIS B CA 1
ATOM 1859 C C . HIS B 1 15 ? -19.938 -21.609 -12.82 1 87.44 15 HIS B C 1
ATOM 1861 O O . HIS B 1 15 ? -21.016 -21.125 -13.211 1 87.44 15 HIS B O 1
ATOM 1867 N N . ASN B 1 16 ? -18.875 -21.453 -13.539 1 92.38 16 ASN B N 1
ATOM 1868 C CA . ASN B 1 16 ? -18.828 -20.906 -14.883 1 92.38 16 ASN B CA 1
ATOM 1869 C C . ASN B 1 16 ? -17.812 -21.625 -15.758 1 92.38 16 ASN B C 1
ATOM 1871 O O . ASN B 1 16 ? -16.688 -21.156 -15.938 1 92.38 16 ASN B O 1
ATOM 1875 N N . PRO B 1 17 ? -18.297 -22.766 -16.328 1 92.44 17 PRO B N 1
ATOM 1876 C CA . PRO B 1 17 ? -17.359 -23.609 -17.078 1 92.44 17 PRO B CA 1
ATOM 1877 C C . PRO B 1 17 ? -16.734 -22.859 -18.266 1 92.44 17 PRO B C 1
ATOM 1879 O O . PRO B 1 17 ? -15.578 -23.125 -18.609 1 92.44 17 PRO B O 1
ATOM 1882 N N . GLU B 1 18 ? -17.469 -22.016 -18.891 1 94.94 18 GLU B N 1
ATOM 1883 C CA . GLU B 1 18 ? -16.938 -21.25 -20.016 1 94.94 18 GLU B CA 1
ATOM 1884 C C . GLU B 1 18 ? -15.789 -20.344 -19.578 1 94.94 18 GLU B C 1
ATOM 1886 O O . GLU B 1 18 ? -14.742 -20.297 -20.234 1 94.94 18 GLU B O 1
ATOM 1891 N N . ALA B 1 19 ? -15.984 -19.625 -18.5 1 95.75 19 ALA B N 1
ATOM 1892 C CA . ALA B 1 19 ? -14.938 -18.766 -17.953 1 95.75 19 ALA B CA 1
ATOM 1893 C C . ALA B 1 19 ? -13.75 -19.594 -17.469 1 95.75 19 ALA B C 1
ATOM 1895 O O . ALA B 1 19 ? -12.594 -19.219 -17.719 1 95.75 19 ALA B O 1
ATOM 1896 N N . ARG B 1 20 ? -14.016 -20.703 -16.859 1 94.38 20 ARG B N 1
ATOM 1897 C CA . ARG B 1 20 ? -12.984 -21.547 -16.297 1 94.38 20 ARG B CA 1
ATOM 1898 C C . ARG B 1 20 ? -12.078 -22.109 -17.375 1 94.38 20 ARG B C 1
ATOM 1900 O O . ARG B 1 20 ? -10.883 -22.344 -17.141 1 94.38 20 ARG B O 1
ATOM 1907 N N . ALA B 1 21 ? -12.633 -22.312 -18.547 1 95.56 21 ALA B N 1
ATOM 1908 C CA . ALA B 1 21 ? -11.859 -22.828 -19.688 1 95.56 21 ALA B CA 1
ATOM 1909 C C . ALA B 1 21 ? -10.789 -21.828 -20.109 1 95.56 21 ALA B C 1
ATOM 1911 O O . ALA B 1 21 ? -9.75 -22.219 -20.656 1 95.56 21 ALA B O 1
ATOM 1912 N N . ILE B 1 22 ? -11.023 -20.594 -19.828 1 96.44 22 ILE B N 1
ATOM 1913 C CA . ILE B 1 22 ? -10.094 -19.531 -20.188 1 96.44 22 ILE B CA 1
ATOM 1914 C C . ILE B 1 22 ? -9.148 -19.25 -19.031 1 96.44 22 ILE B C 1
ATOM 1916 O O . ILE B 1 22 ? -7.934 -19.156 -19.219 1 96.44 22 ILE B O 1
ATOM 1920 N N . CYS B 1 23 ? -9.672 -19.172 -17.844 1 96.19 23 CYS B N 1
ATOM 1921 C CA . CYS B 1 23 ? -8.922 -18.906 -16.625 1 96.19 23 CYS B CA 1
ATOM 1922 C C . CYS B 1 23 ? -9.578 -19.578 -15.422 1 96.19 23 CYS B C 1
ATOM 1924 O O . CYS B 1 23 ? -10.742 -19.328 -15.117 1 96.19 23 CYS B O 1
ATOM 1926 N N . ALA B 1 24 ? -8.812 -20.344 -14.688 1 95.25 24 ALA B N 1
ATOM 1927 C CA . ALA B 1 24 ? -9.375 -21.203 -13.656 1 95.25 24 ALA B CA 1
ATOM 1928 C C . ALA B 1 24 ? -9.75 -20.406 -12.406 1 95.25 24 ALA B C 1
ATOM 1930 O O . ALA B 1 24 ? -10.625 -20.797 -11.641 1 95.25 24 ALA B O 1
ATOM 1931 N N . ASN B 1 25 ? -9.102 -19.297 -12.18 1 97.06 25 ASN B N 1
ATOM 1932 C CA . ASN B 1 25 ? -9.266 -18.531 -10.953 1 97.06 25 ASN B CA 1
ATOM 1933 C C . ASN B 1 25 ? -9.523 -17.062 -11.25 1 97.06 25 ASN B C 1
ATOM 1935 O O . ASN B 1 25 ? -9.406 -16.625 -12.391 1 97.06 25 ASN B O 1
ATOM 1939 N N . GLU B 1 26 ? -9.977 -16.359 -10.227 1 97.81 26 GLU B N 1
ATOM 1940 C CA . GLU B 1 26 ? -10.023 -14.898 -10.219 1 97.81 26 GLU B CA 1
ATOM 1941 C C . GLU B 1 26 ? -9.156 -14.328 -9.102 1 97.81 26 GLU B C 1
ATOM 1943 O O . GLU B 1 26 ? -9.133 -14.859 -7.988 1 97.81 26 GLU B O 1
ATOM 1948 N N . THR B 1 27 ? -8.383 -13.336 -9.477 1 98.31 27 THR B N 1
ATOM 1949 C CA . THR B 1 27 ? -7.617 -12.602 -8.469 1 98.31 27 THR B CA 1
ATOM 1950 C C . THR B 1 27 ? -8.547 -11.938 -7.461 1 98.31 27 THR B C 1
ATOM 1952 O O . THR B 1 27 ? -9.539 -11.32 -7.836 1 98.31 27 THR B O 1
ATOM 1955 N N . ILE B 1 28 ? -8.203 -12.07 -6.156 1 98.62 28 ILE B N 1
ATOM 1956 C CA . ILE B 1 28 ? -9.039 -11.445 -5.137 1 98.62 28 ILE B CA 1
ATOM 1957 C C . ILE B 1 28 ? -8.188 -10.539 -4.258 1 98.62 28 ILE B C 1
ATOM 1959 O O . ILE B 1 28 ? -8.711 -9.812 -3.41 1 98.62 28 ILE B O 1
ATOM 1963 N N . GLU B 1 29 ? -6.914 -10.547 -4.426 1 98.81 29 GLU B N 1
ATOM 1964 C CA . GLU B 1 29 ? -5.996 -9.641 -3.744 1 98.81 29 GLU B CA 1
ATOM 1965 C C . GLU B 1 29 ? -4.703 -9.469 -4.535 1 98.81 29 GLU B C 1
ATOM 1967 O O . GLU B 1 29 ? -4.152 -10.438 -5.059 1 98.81 29 GLU B O 1
ATOM 1972 N N . ILE B 1 30 ? -4.191 -8.25 -4.648 1 98.81 30 ILE B N 1
ATOM 1973 C CA . ILE B 1 30 ? -2.867 -7.934 -5.172 1 98.81 30 ILE B CA 1
ATOM 1974 C C . ILE B 1 30 ? -2.029 -7.266 -4.082 1 98.81 30 ILE B C 1
ATOM 1976 O O . ILE B 1 30 ? -2.443 -6.262 -3.5 1 98.81 30 ILE B O 1
ATOM 1980 N N . GLY B 1 31 ? -0.943 -7.809 -3.707 1 98.75 31 GLY B N 1
ATOM 1981 C CA . GLY B 1 31 ? 0.058 -7.207 -2.84 1 98.75 31 GLY B CA 1
ATOM 1982 C C . GLY B 1 31 ? 1.411 -7.055 -3.508 1 98.75 31 GLY B C 1
ATOM 1983 O O . GLY B 1 31 ? 1.845 -7.938 -4.254 1 98.75 31 GLY B O 1
ATOM 1984 N N . ALA B 1 32 ? 2.049 -5.891 -3.277 1 98.81 32 ALA B N 1
ATOM 1985 C CA . ALA B 1 32 ? 3.344 -5.668 -3.918 1 98.81 32 ALA B CA 1
ATOM 1986 C C . ALA B 1 32 ? 4.191 -4.684 -3.117 1 98.81 32 ALA B C 1
ATOM 1988 O O . ALA B 1 32 ? 3.654 -3.812 -2.428 1 98.81 32 ALA B O 1
ATOM 1989 N N . VAL B 1 33 ? 5.457 -4.836 -3.23 1 98.62 33 VAL B N 1
ATOM 1990 C CA . VAL B 1 33 ? 6.406 -3.877 -2.674 1 98.62 33 VAL B CA 1
ATOM 1991 C C . VAL B 1 33 ? 7.367 -3.41 -3.766 1 98.62 33 VAL B C 1
ATOM 1993 O O . VAL B 1 33 ? 7.684 -4.164 -4.688 1 98.62 33 VAL B O 1
ATOM 1996 N N . MET B 1 34 ? 7.73 -2.168 -3.682 1 98.38 34 MET B N 1
ATOM 1997 C CA . MET B 1 34 ? 8.758 -1.595 -4.543 1 98.38 34 MET B CA 1
ATOM 1998 C C . MET B 1 34 ? 10.094 -1.501 -3.809 1 98.38 34 MET B C 1
ATOM 2000 O O . MET B 1 34 ? 10.156 -0.968 -2.699 1 98.38 34 MET B O 1
ATOM 2004 N N . LEU B 1 35 ? 11.109 -2.059 -4.406 1 97.56 35 LEU B N 1
ATOM 2005 C CA . LEU B 1 35 ? 12.453 -2.045 -3.838 1 97.56 35 LEU B CA 1
ATOM 2006 C C . LEU B 1 35 ? 13.367 -1.121 -4.633 1 97.56 35 LEU B C 1
ATOM 2008 O O . LEU B 1 35 ? 13.258 -1.03 -5.855 1 97.56 35 LEU B O 1
ATOM 2012 N N . ASP B 1 36 ? 14.281 -0.537 -3.91 1 96.19 36 ASP B N 1
ATOM 2013 C CA . ASP B 1 36 ? 15.289 0.262 -4.598 1 96.19 36 ASP B CA 1
ATOM 2014 C C . ASP B 1 36 ? 16.406 -0.623 -5.164 1 96.19 36 ASP B C 1
ATOM 2016 O O . ASP B 1 36 ? 16.25 -1.844 -5.234 1 96.19 36 ASP B O 1
ATOM 2020 N N . GLU B 1 37 ? 17.453 -0.003 -5.66 1 93.25 37 GLU B N 1
ATOM 2021 C CA . GLU B 1 37 ? 18.547 -0.721 -6.297 1 93.25 37 GLU B CA 1
ATOM 2022 C C . GLU B 1 37 ? 19.281 -1.611 -5.293 1 93.25 37 GLU B C 1
ATOM 2024 O O . GLU B 1 37 ? 19.969 -2.555 -5.684 1 93.25 37 GLU B O 1
ATOM 2029 N N . ASN B 1 38 ? 19.109 -1.312 -4.008 1 93.06 38 ASN B N 1
ATOM 2030 C CA . ASN B 1 38 ? 19.75 -2.098 -2.953 1 93.06 38 ASN B CA 1
ATOM 2031 C C . ASN B 1 38 ? 18.766 -3.096 -2.34 1 93.06 38 ASN B C 1
ATOM 2033 O O . ASN B 1 38 ? 19.016 -3.633 -1.258 1 93.06 38 ASN B O 1
ATOM 2037 N N . TYR B 1 39 ? 17.594 -3.244 -2.969 1 94.88 39 TYR B N 1
ATOM 2038 C CA . TYR B 1 39 ? 16.562 -4.215 -2.605 1 94.88 39 TYR B CA 1
ATOM 2039 C C . TYR B 1 39 ? 15.938 -3.869 -1.261 1 94.88 39 TYR B C 1
ATOM 2041 O O . TYR B 1 39 ? 15.57 -4.762 -0.492 1 94.88 39 TYR B O 1
ATOM 2049 N N . LYS B 1 40 ? 15.969 -2.594 -0.952 1 95.38 40 LYS B N 1
ATOM 2050 C CA . LYS B 1 40 ? 15.258 -2.086 0.22 1 95.38 40 LYS B CA 1
ATOM 2051 C C . LYS B 1 40 ? 13.883 -1.548 -0.158 1 95.38 40 LYS B C 1
ATOM 2053 O O . LYS B 1 40 ? 13.734 -0.883 -1.185 1 95.38 40 LYS B O 1
ATOM 2058 N N . GLU B 1 41 ? 12.898 -1.871 0.691 1 97.5 41 GLU B N 1
ATOM 2059 C CA . GLU B 1 41 ? 11.531 -1.44 0.398 1 97.5 41 GLU B CA 1
ATOM 2060 C C . GLU B 1 41 ? 11.406 0.079 0.469 1 97.5 41 GLU B C 1
ATOM 2062 O O . GLU B 1 41 ? 11.797 0.693 1.465 1 97.5 41 GLU B O 1
ATOM 2067 N N . ILE B 1 42 ? 10.766 0.647 -0.55 1 97.94 42 ILE B N 1
ATOM 2068 C CA . ILE B 1 42 ? 10.609 2.098 -0.578 1 97.94 42 ILE B CA 1
ATOM 2069 C C . ILE B 1 42 ? 9.133 2.453 -0.779 1 97.94 42 ILE B C 1
ATOM 2071 O O . ILE B 1 42 ? 8.734 3.604 -0.585 1 97.94 42 ILE B O 1
ATOM 2075 N N . SER B 1 43 ? 8.305 1.514 -1.168 1 98.38 43 SER B N 1
ATOM 2076 C CA . SER B 1 43 ? 6.879 1.709 -1.382 1 98.38 43 SER B CA 1
ATOM 2077 C C . SER B 1 43 ? 6.129 0.382 -1.347 1 98.38 43 SER B C 1
ATOM 2079 O O . SER B 1 43 ? 6.727 -0.681 -1.521 1 98.38 43 SER B O 1
ATOM 2081 N N . SER B 1 44 ? 4.867 0.425 -1.047 1 98.56 44 SER B N 1
ATOM 2082 C CA . SER B 1 44 ? 4.055 -0.788 -1.062 1 98.56 44 SER B CA 1
ATOM 2083 C C . SER B 1 44 ? 2.637 -0.498 -1.539 1 98.56 44 SER B C 1
ATOM 2085 O O . SER B 1 44 ? 2.188 0.649 -1.508 1 98.56 44 SER B O 1
ATOM 2087 N N . PHE B 1 45 ? 2.014 -1.524 -2.037 1 98.25 45 PHE B N 1
ATOM 2088 C CA . PHE B 1 45 ? 0.69 -1.49 -2.648 1 98.25 45 PHE B CA 1
ATOM 2089 C C . PHE B 1 45 ? -0.113 -2.729 -2.268 1 98.25 45 PHE B C 1
ATOM 2091 O O . PHE B 1 45 ? 0.407 -3.846 -2.299 1 98.25 45 PHE B O 1
ATOM 2098 N N . ARG B 1 46 ? -1.344 -2.533 -1.85 1 98.62 46 ARG B N 1
ATOM 2099 C CA . ARG B 1 46 ? -2.24 -3.652 -1.588 1 98.62 46 ARG B CA 1
ATOM 2100 C C . ARG B 1 46 ? -3.674 -3.311 -1.982 1 98.62 46 ARG B C 1
ATOM 2102 O O . ARG B 1 46 ? -4.145 -2.201 -1.724 1 98.62 46 ARG B O 1
ATOM 2109 N N . THR B 1 47 ? -4.383 -4.211 -2.648 1 98.81 47 THR B N 1
ATOM 2110 C CA . THR B 1 47 ? -5.801 -4.012 -2.939 1 98.81 47 THR B CA 1
ATOM 2111 C C . THR B 1 47 ? -6.535 -5.348 -2.994 1 98.81 47 THR B C 1
ATOM 2113 O O . THR B 1 47 ? -5.996 -6.34 -3.488 1 98.81 47 THR B O 1
ATOM 2116 N N . TYR B 1 48 ? -7.699 -5.355 -2.453 1 98.56 48 TYR B N 1
ATOM 2117 C CA . TYR B 1 48 ? -8.617 -6.445 -2.764 1 98.56 48 TYR B CA 1
ATOM 2118 C C . TYR B 1 48 ? -9.195 -6.289 -4.168 1 98.56 48 TYR B C 1
ATOM 2120 O O . TYR B 1 48 ? -9.141 -5.203 -4.75 1 98.56 48 TYR B O 1
ATOM 2128 N N . VAL B 1 49 ? -9.688 -7.355 -4.738 1 98.38 49 VAL B N 1
ATOM 2129 C CA . VAL B 1 49 ? -10.273 -7.363 -6.07 1 98.38 49 VAL B CA 1
ATOM 2130 C C . VAL B 1 49 ? -11.625 -8.078 -6.035 1 98.38 49 VAL B C 1
ATOM 2132 O O . VAL B 1 49 ? -11.742 -9.172 -5.484 1 98.38 49 VAL B O 1
ATOM 2135 N N . LYS B 1 50 ? -12.562 -7.484 -6.613 1 97.38 50 LYS B N 1
ATOM 2136 C CA . LYS B 1 50 ? -13.898 -8.07 -6.652 1 97.38 50 LYS B CA 1
ATOM 2137 C C . LYS B 1 50 ? -14.008 -9.133 -7.738 1 97.38 50 LYS B C 1
ATOM 2139 O O . LYS B 1 50 ? -13.852 -8.836 -8.922 1 97.38 50 LYS B O 1
ATOM 2144 N N . PRO B 1 51 ? -14.258 -10.367 -7.348 1 96.88 51 PRO B N 1
ATOM 2145 C CA . PRO B 1 51 ? -14.516 -11.375 -8.383 1 96.88 51 PRO B CA 1
ATOM 2146 C C . PRO B 1 51 ? -15.875 -11.188 -9.055 1 96.88 51 PRO B C 1
ATOM 2148 O O . PRO B 1 51 ? -16.828 -10.711 -8.43 1 96.88 51 PRO B O 1
ATOM 2151 N N . VAL B 1 52 ? -15.961 -11.57 -10.359 1 95.81 52 VAL B N 1
ATOM 2152 C CA . VAL B 1 52 ? -17.219 -11.32 -11.078 1 95.81 52 VAL B CA 1
ATOM 2153 C C . VAL B 1 52 ? -17.75 -12.625 -11.664 1 95.81 52 VAL B C 1
ATOM 2155 O O . VAL B 1 52 ? -18.891 -12.695 -12.094 1 95.81 52 VAL B O 1
ATOM 2158 N N . TYR B 1 53 ? -16.984 -13.641 -11.719 1 93.88 53 TYR B N 1
ATOM 2159 C CA . TYR B 1 53 ? -17.406 -14.922 -12.281 1 93.88 53 TYR B CA 1
ATOM 2160 C C . TYR B 1 53 ? -17.734 -15.922 -11.18 1 93.88 53 TYR B C 1
ATOM 2162 O O . TYR B 1 53 ? -18.141 -17.047 -11.461 1 93.88 53 TYR B O 1
ATOM 2170 N N . ASN B 1 54 ? -17.469 -15.484 -9.922 1 84.88 54 ASN B N 1
ATOM 2171 C CA . ASN B 1 54 ? -17.75 -16.359 -8.781 1 84.88 54 ASN B CA 1
ATOM 2172 C C . ASN B 1 54 ? -18.922 -15.828 -7.953 1 84.88 54 ASN B C 1
ATOM 2174 O O . ASN B 1 54 ? -19.141 -14.617 -7.887 1 84.88 54 ASN B O 1
ATOM 2178 N N . ASP B 1 55 ? -19.719 -16.75 -7.477 1 78.81 55 ASP B N 1
ATOM 2179 C CA . ASP B 1 55 ? -20.812 -16.375 -6.582 1 78.81 55 ASP B CA 1
ATOM 2180 C C . ASP B 1 55 ? -20.297 -16.109 -5.168 1 78.81 55 ASP B C 1
ATOM 2182 O O . ASP B 1 55 ? -21.078 -15.789 -4.27 1 78.81 55 ASP B O 1
ATOM 2186 N N . GLY B 1 56 ? -19.141 -16.172 -4.98 1 88.19 56 GLY B N 1
ATOM 2187 C CA . GLY B 1 56 ? -18.562 -15.969 -3.662 1 88.19 56 GLY B CA 1
ATOM 2188 C C . GLY B 1 56 ? -17.172 -16.562 -3.52 1 88.19 56 GLY B C 1
ATOM 2189 O O . GLY B 1 56 ? -16.703 -17.281 -4.406 1 88.19 56 GLY B O 1
ATOM 2190 N N . ILE B 1 57 ? -16.562 -16.203 -2.412 1 95.62 57 ILE B N 1
ATOM 2191 C CA . ILE B 1 57 ? -15.273 -16.797 -2.082 1 95.62 57 ILE B CA 1
ATOM 2192 C C . ILE B 1 57 ? -15.484 -18.172 -1.474 1 95.62 57 ILE B C 1
ATOM 2194 O O . ILE B 1 57 ? -16.266 -18.328 -0.529 1 95.62 57 ILE B O 1
ATOM 2198 N N . THR B 1 58 ? -14.852 -19.188 -2.055 1 93.88 58 THR B N 1
ATOM 2199 C CA . THR B 1 58 ? -15.008 -20.531 -1.532 1 93.88 58 THR B CA 1
ATOM 2200 C C . THR B 1 58 ? -14.531 -20.609 -0.086 1 93.88 58 THR B C 1
ATOM 2202 O O . THR B 1 58 ? -13.617 -19.891 0.313 1 93.88 58 THR B O 1
ATOM 2205 N N . LYS B 1 59 ? -15.047 -21.547 0.638 1 93.31 59 LYS B N 1
ATOM 2206 C CA . LYS B 1 59 ? -14.711 -21.703 2.049 1 93.31 59 LYS B CA 1
ATOM 2207 C C . LYS B 1 59 ? -13.227 -22.031 2.227 1 93.31 59 LYS B C 1
ATOM 2209 O O . LYS B 1 59 ? -12.586 -21.531 3.154 1 93.31 59 LYS B O 1
ATOM 2214 N N . LYS B 1 60 ? -12.781 -22.859 1.388 1 94.44 60 LYS B N 1
ATOM 2215 C CA . LYS B 1 60 ? -11.367 -23.234 1.442 1 94.44 60 LYS B CA 1
ATOM 2216 C C . LYS B 1 60 ? -10.469 -22.016 1.307 1 94.44 60 LYS B C 1
ATOM 2218 O O . LYS B 1 60 ? -9.484 -21.875 2.041 1 94.44 60 LYS B O 1
ATOM 2223 N N . ILE B 1 61 ? -10.805 -21.141 0.427 1 96.12 61 ILE B N 1
ATOM 2224 C CA . ILE B 1 61 ? -10.016 -19.938 0.172 1 96.12 61 ILE B CA 1
ATOM 2225 C C . ILE B 1 61 ? -10.141 -18.969 1.349 1 96.12 61 ILE B C 1
ATOM 2227 O O . ILE B 1 61 ? -9.148 -18.375 1.771 1 96.12 61 ILE B O 1
ATOM 2231 N N . THR B 1 62 ? -11.336 -18.828 1.862 1 96.75 62 THR B N 1
ATOM 2232 C CA . THR B 1 62 ? -11.531 -17.969 3.029 1 96.75 62 THR B CA 1
ATOM 2233 C C . THR B 1 62 ? -10.688 -18.453 4.203 1 96.75 62 THR B C 1
ATOM 2235 O O . THR B 1 62 ? -10.078 -17.656 4.906 1 96.75 62 THR B O 1
ATOM 2238 N N . LYS B 1 63 ? -10.656 -19.719 4.398 1 95.88 63 LYS B N 1
ATOM 2239 C CA . LYS B 1 63 ? -9.867 -20.297 5.484 1 95.88 63 LYS B CA 1
ATOM 2240 C C . LYS B 1 63 ? -8.375 -20.047 5.277 1 95.88 63 LYS B C 1
ATOM 2242 O O . LYS B 1 63 ? -7.652 -19.75 6.23 1 95.88 63 LYS B O 1
ATOM 2247 N N . LEU B 1 64 ? -7.949 -20.141 4.094 1 95.44 64 LEU B N 1
ATOM 2248 C CA . LEU B 1 64 ? -6.539 -20.016 3.748 1 95.44 64 LEU B CA 1
ATOM 2249 C C . LEU B 1 64 ? -6.086 -18.562 3.838 1 95.44 64 LEU B C 1
ATOM 2251 O O . LEU B 1 64 ? -5.027 -18.266 4.398 1 95.44 64 LEU B O 1
ATOM 2255 N N . THR B 1 65 ? -6.91 -17.562 3.32 1 96.88 65 THR B N 1
ATOM 2256 C CA . THR B 1 65 ? -6.457 -16.203 3.1 1 96.88 65 THR B CA 1
ATOM 2257 C C . THR B 1 65 ? -7.078 -15.25 4.121 1 96.88 65 THR B C 1
ATOM 2259 O O . THR B 1 65 ? -6.598 -14.133 4.309 1 96.88 65 THR B O 1
ATOM 2262 N N . GLY B 1 66 ? -8.195 -15.695 4.75 1 96.88 66 GLY B N 1
ATOM 2263 C CA . GLY B 1 66 ? -8.969 -14.805 5.602 1 96.88 66 GLY B CA 1
ATOM 2264 C C . GLY B 1 66 ? -9.852 -13.852 4.82 1 96.88 66 GLY B C 1
ATOM 2265 O O . GLY B 1 66 ? -10.586 -13.055 5.406 1 96.88 66 GLY B O 1
ATOM 2266 N N . ILE B 1 67 ? -9.859 -13.883 3.486 1 97.62 67 ILE B N 1
ATOM 2267 C CA . ILE B 1 67 ? -10.641 -12.977 2.648 1 97.62 67 ILE B CA 1
ATOM 2268 C C . ILE B 1 67 ? -12.078 -13.461 2.557 1 97.62 67 ILE B C 1
ATOM 2270 O O . ILE B 1 67 ? -12.328 -14.633 2.271 1 97.62 67 ILE B O 1
ATOM 2274 N N . THR B 1 68 ? -12.969 -12.602 2.848 1 97.12 68 THR B N 1
ATOM 2275 C CA . THR B 1 68 ? -14.391 -12.938 2.854 1 97.12 68 THR B CA 1
ATOM 2276 C C . THR B 1 68 ? -15.117 -12.211 1.726 1 97.12 68 THR B C 1
ATOM 2278 O O . THR B 1 68 ? -14.555 -11.312 1.094 1 97.12 68 THR B O 1
ATOM 2281 N N . ASP B 1 69 ? -16.359 -12.648 1.531 1 96.69 69 ASP B N 1
ATOM 2282 C CA . ASP B 1 69 ? -17.203 -11.984 0.542 1 96.69 69 ASP B CA 1
ATOM 2283 C C . ASP B 1 69 ? -17.359 -10.5 0.862 1 96.69 69 ASP B C 1
ATOM 2285 O O . ASP B 1 69 ? -17.344 -9.656 -0.039 1 96.69 69 ASP B O 1
ATOM 2289 N N . GLU B 1 70 ? -17.5 -10.211 2.074 1 95.44 70 GLU B N 1
ATOM 2290 C CA . GLU B 1 70 ? -17.719 -8.828 2.512 1 95.44 70 GLU B CA 1
ATOM 2291 C C . GLU B 1 70 ? -16.516 -7.957 2.178 1 95.44 70 GLU B C 1
ATOM 2293 O O . GLU B 1 70 ? -16.672 -6.789 1.812 1 95.44 70 GLU B O 1
ATOM 2298 N N . MET B 1 71 ? -15.375 -8.484 2.254 1 95.81 71 MET B N 1
ATOM 2299 C CA . MET B 1 71 ? -14.141 -7.738 2.023 1 95.81 71 MET B CA 1
ATOM 2300 C C . MET B 1 71 ? -14 -7.363 0.554 1 95.81 71 MET B C 1
ATOM 2302 O O . MET B 1 71 ? -13.414 -6.324 0.228 1 95.81 71 MET B O 1
ATOM 2306 N N . VAL B 1 72 ? -14.594 -8.203 -0.349 1 97.25 72 VAL B N 1
ATOM 2307 C CA . VAL B 1 72 ? -14.305 -8.008 -1.767 1 97.25 72 VAL B CA 1
ATOM 2308 C C . VAL B 1 72 ? -15.539 -7.453 -2.475 1 97.25 72 VAL B C 1
ATOM 2310 O O . VAL B 1 72 ? -15.461 -7.055 -3.639 1 97.25 72 VAL B O 1
ATOM 2313 N N . GLN B 1 73 ? -16.656 -7.395 -1.818 1 95.38 73 GLN B N 1
ATOM 2314 C CA . GLN B 1 73 ? -17.922 -7.039 -2.457 1 95.38 73 GLN B CA 1
ATOM 2315 C C . GLN B 1 73 ? -17.844 -5.641 -3.059 1 95.38 73 GLN B C 1
ATOM 2317 O O . GLN B 1 73 ? -18.453 -5.379 -4.105 1 95.38 73 GLN B O 1
ATOM 2322 N N . ASN B 1 74 ? -17.125 -4.703 -2.375 1 94.75 74 ASN B N 1
ATOM 2323 C CA . ASN B 1 74 ? -17.031 -3.326 -2.855 1 94.75 74 ASN B CA 1
ATOM 2324 C C . ASN B 1 74 ? -15.602 -2.973 -3.264 1 94.75 74 ASN B C 1
ATOM 2326 O O . ASN B 1 74 ? -15.258 -1.795 -3.359 1 94.75 74 ASN B O 1
ATOM 2330 N N . ALA B 1 75 ? -14.781 -3.994 -3.41 1 97 75 ALA B N 1
ATOM 2331 C CA . ALA B 1 75 ? -13.406 -3.799 -3.857 1 97 75 ALA B CA 1
ATOM 2332 C C . ALA B 1 75 ? -13.352 -3.443 -5.34 1 97 75 ALA B C 1
ATOM 2334 O O . ALA B 1 75 ? -14.352 -3.57 -6.051 1 97 75 ALA B O 1
ATOM 2335 N N . PRO B 1 76 ? -12.219 -2.904 -5.805 1 97.5 76 PRO B N 1
ATOM 2336 C CA . PRO B 1 76 ? -12.07 -2.639 -7.234 1 97.5 76 PRO B CA 1
ATOM 2337 C C . PRO B 1 76 ? -12.297 -3.881 -8.094 1 97.5 76 PRO B C 1
ATOM 2339 O O . PRO B 1 76 ? -11.938 -4.988 -7.684 1 97.5 76 PRO B O 1
ATOM 2342 N N . LEU B 1 77 ? -12.859 -3.617 -9.234 1 97.31 77 LEU B N 1
ATOM 2343 C CA . LEU B 1 77 ? -12.883 -4.668 -10.25 1 97.31 77 LEU B CA 1
ATOM 2344 C C . LEU B 1 77 ? -11.469 -4.969 -10.742 1 97.31 77 LEU B C 1
ATOM 2346 O O . LEU B 1 77 ? -10.555 -4.168 -10.547 1 97.31 77 LEU B O 1
ATOM 2350 N N . PHE B 1 78 ? -11.336 -6.141 -11.406 1 97.94 78 PHE B N 1
ATOM 2351 C CA . PHE B 1 78 ? -10.031 -6.562 -11.898 1 97.94 78 PHE B CA 1
ATOM 2352 C C . PHE B 1 78 ? -9.391 -5.457 -12.734 1 97.94 78 PHE B C 1
ATOM 2354 O O . PHE B 1 78 ? -8.219 -5.125 -12.539 1 97.94 78 PHE B O 1
ATOM 2361 N N . SER B 1 79 ? -10.109 -4.863 -13.648 1 97.62 79 SER B N 1
ATOM 2362 C CA . SER B 1 79 ? -9.57 -3.832 -14.531 1 97.62 79 SER B CA 1
ATOM 2363 C C . SER B 1 79 ? -9.094 -2.619 -13.742 1 97.62 79 SER B C 1
ATOM 2365 O O . SER B 1 79 ? -8.031 -2.064 -14.031 1 97.62 79 SER B O 1
ATOM 2367 N N . GLU B 1 80 ? -9.883 -2.221 -12.742 1 97 80 GLU B N 1
ATOM 2368 C CA . GLU B 1 80 ? -9.523 -1.096 -11.883 1 97 80 GLU B CA 1
ATOM 2369 C C . GLU B 1 80 ? -8.289 -1.417 -11.047 1 97 80 GLU B C 1
ATOM 2371 O O . GLU B 1 80 ? -7.355 -0.615 -10.969 1 97 80 GLU B O 1
ATOM 2376 N N . ALA B 1 81 ? -8.328 -2.59 -10.414 1 98.19 81 ALA B N 1
ATOM 2377 C CA . ALA B 1 81 ? -7.223 -3.02 -9.562 1 98.19 81 ALA B CA 1
ATOM 2378 C C . ALA B 1 81 ? -5.914 -3.096 -10.352 1 98.19 81 ALA B C 1
ATOM 2380 O O . ALA B 1 81 ? -4.867 -2.664 -9.867 1 98.19 81 ALA B O 1
ATOM 2381 N N . LEU B 1 82 ? -5.988 -3.678 -11.539 1 97.94 82 LEU B N 1
ATOM 2382 C CA . LEU B 1 82 ? -4.805 -3.812 -12.383 1 97.94 82 LEU B CA 1
ATOM 2383 C C . LEU B 1 82 ? -4.281 -2.445 -12.805 1 97.94 82 LEU B C 1
ATOM 2385 O O . LEU B 1 82 ? -3.068 -2.217 -12.82 1 97.94 82 LEU B O 1
ATOM 2389 N N . SER B 1 83 ? -5.168 -1.561 -13.141 1 96.19 83 SER B N 1
ATOM 2390 C CA . SER B 1 83 ? -4.781 -0.198 -13.492 1 96.19 83 SER B CA 1
ATOM 2391 C C . SER B 1 83 ? -4.105 0.503 -12.312 1 96.19 83 SER B C 1
ATOM 2393 O O . SER B 1 83 ? -3.094 1.184 -12.492 1 96.19 83 SER B O 1
ATOM 2395 N N . MET B 1 84 ? -4.68 0.383 -11.164 1 96.88 84 MET B N 1
ATOM 2396 C CA . MET B 1 84 ? -4.086 0.95 -9.961 1 96.88 84 MET B CA 1
ATOM 2397 C C . MET B 1 84 ? -2.678 0.407 -9.734 1 96.88 84 MET B C 1
ATOM 2399 O O . MET B 1 84 ? -1.752 1.167 -9.445 1 96.88 84 MET B O 1
ATOM 2403 N N . PHE B 1 85 ? -2.523 -0.909 -9.891 1 97.75 85 PHE B N 1
ATOM 2404 C CA . PHE B 1 85 ? -1.245 -1.582 -9.688 1 97.75 85 PHE B CA 1
ATOM 2405 C C . PHE B 1 85 ? -0.208 -1.083 -10.688 1 97.75 85 PHE B C 1
ATOM 2407 O O . PHE B 1 85 ? 0.889 -0.674 -10.297 1 97.75 85 PHE B O 1
ATOM 2414 N N . THR B 1 86 ? -0.539 -1.069 -11.984 1 97.19 86 THR B N 1
ATOM 2415 C CA . THR B 1 86 ? 0.427 -0.696 -13.016 1 97.19 86 THR B CA 1
ATOM 2416 C C . THR B 1 86 ? 0.782 0.785 -12.906 1 97.19 86 THR B C 1
ATOM 2418 O O . THR B 1 86 ? 1.928 1.172 -13.141 1 97.19 86 THR B O 1
ATOM 2421 N N . SER B 1 87 ? -0.178 1.598 -12.578 1 95.06 87 SER B N 1
ATOM 2422 C CA . SER B 1 87 ? 0.105 3.018 -12.398 1 95.06 87 SER B CA 1
ATOM 2423 C C . SER B 1 87 ? 1.06 3.244 -11.227 1 95.06 87 SER B C 1
ATOM 2425 O O . SER B 1 87 ? 1.941 4.102 -11.297 1 95.06 87 SER B O 1
ATOM 2427 N N . TRP B 1 88 ? 0.829 2.506 -10.141 1 96.06 88 TRP B N 1
ATOM 2428 C CA . TRP B 1 88 ? 1.738 2.564 -9 1 96.06 88 TRP B CA 1
ATOM 2429 C C . TRP B 1 88 ? 3.148 2.152 -9.406 1 96.06 88 TRP B C 1
ATOM 2431 O O . TRP B 1 88 ? 4.121 2.832 -9.07 1 96.06 88 TRP B O 1
ATOM 2441 N N . CYS B 1 89 ? 3.281 1.113 -10.148 1 96.19 89 CYS B N 1
ATOM 2442 C CA . CYS B 1 89 ? 4.574 0.624 -10.609 1 96.19 89 CYS B CA 1
ATOM 2443 C C . CYS B 1 89 ? 5.281 1.67 -11.469 1 96.19 89 CYS B C 1
ATOM 2445 O O . CYS B 1 89 ? 6.484 1.89 -11.32 1 96.19 89 CYS B O 1
ATOM 2447 N N . LEU B 1 90 ? 4.559 2.279 -12.312 1 93.94 90 LEU B N 1
ATOM 2448 C CA . LEU B 1 90 ? 5.133 3.139 -13.336 1 93.94 90 LEU B CA 1
ATOM 2449 C C . LEU B 1 90 ? 5.324 4.559 -12.812 1 93.94 90 LEU B C 1
ATOM 2451 O O . LEU B 1 90 ? 6.039 5.359 -13.422 1 93.94 90 LEU B O 1
ATOM 2455 N N . GLY B 1 91 ? 4.723 4.871 -11.734 1 91.44 91 GLY B N 1
ATOM 2456 C CA . GLY B 1 91 ? 4.742 6.219 -11.188 1 91.44 91 GLY B CA 1
ATOM 2457 C C . GLY B 1 91 ? 6.125 6.676 -10.773 1 91.44 91 GLY B C 1
ATOM 2458 O O . GLY B 1 91 ? 6.383 7.875 -10.664 1 91.44 91 GLY B O 1
ATOM 2459 N N . ILE B 1 92 ? 6.973 5.777 -10.477 1 90.12 92 ILE B N 1
ATOM 2460 C CA . ILE B 1 92 ? 8.32 6.105 -10.016 1 90.12 92 ILE B CA 1
ATOM 2461 C C . ILE B 1 92 ? 9.133 6.676 -11.18 1 90.12 92 ILE B C 1
ATOM 2463 O O . ILE B 1 92 ? 10.18 7.297 -10.969 1 90.12 92 ILE B O 1
ATOM 2467 N N . GLY B 1 93 ? 8.703 6.535 -12.383 1 86.62 93 GLY B N 1
ATOM 2468 C CA . GLY B 1 93 ? 9.344 7.125 -13.547 1 86.62 93 GLY B CA 1
ATOM 2469 C C . GLY B 1 93 ? 10.656 6.453 -13.906 1 86.62 93 GLY B C 1
ATOM 2470 O O . GLY B 1 93 ? 11.477 7.027 -14.633 1 86.62 93 GLY B O 1
ATOM 2471 N N . ASP B 1 94 ? 10.984 5.34 -13.312 1 86 94 ASP B N 1
ATOM 2472 C CA . ASP B 1 94 ? 12.18 4.535 -13.562 1 86 94 ASP B CA 1
ATOM 2473 C C . ASP B 1 94 ? 11.812 3.191 -14.188 1 86 94 ASP B C 1
ATOM 2475 O O . ASP B 1 94 ? 10.641 2.809 -14.211 1 86 94 ASP B O 1
ATOM 2479 N N . ASP B 1 95 ? 12.82 2.574 -14.766 1 90.56 95 ASP B N 1
ATOM 2480 C CA . ASP B 1 95 ? 12.602 1.201 -15.211 1 90.56 95 ASP B CA 1
ATOM 2481 C C . ASP B 1 95 ? 12.336 0.273 -14.031 1 90.56 95 ASP B C 1
ATOM 2483 O O . ASP B 1 95 ? 12.891 0.465 -12.945 1 90.56 95 ASP B O 1
ATOM 2487 N N . VAL B 1 96 ? 11.477 -0.673 -14.289 1 93.38 96 VAL B N 1
ATOM 2488 C CA . VAL B 1 96 ? 11.109 -1.578 -13.203 1 93.38 96 VAL B CA 1
ATOM 2489 C C . VAL B 1 96 ? 11.234 -3.025 -13.672 1 93.38 96 VAL B C 1
ATOM 2491 O O . VAL B 1 96 ? 10.938 -3.336 -14.828 1 93.38 96 VAL B O 1
ATOM 2494 N N . THR B 1 97 ? 11.734 -3.877 -12.859 1 94.31 97 THR B N 1
ATOM 2495 C CA . THR B 1 97 ? 11.672 -5.324 -13.008 1 94.31 97 THR B CA 1
ATOM 2496 C C . THR B 1 97 ? 10.695 -5.934 -12.008 1 94.31 97 THR B C 1
ATOM 2498 O O . THR B 1 97 ? 10.766 -5.645 -10.812 1 94.31 97 THR B O 1
ATOM 2501 N N . VAL B 1 98 ? 9.82 -6.781 -12.516 1 97 98 VAL B N 1
ATOM 2502 C CA . VAL B 1 98 ? 8.805 -7.363 -11.648 1 97 98 VAL B CA 1
ATOM 2503 C C . VAL B 1 98 ? 9.172 -8.812 -11.32 1 97 98 VAL B C 1
ATOM 2505 O O . VAL B 1 98 ? 9.508 -9.586 -12.219 1 97 98 VAL B O 1
ATOM 2508 N N . TYR B 1 99 ? 9.133 -9.086 -10.031 1 96.38 99 TYR B N 1
ATOM 2509 C CA . TYR B 1 99 ? 9.367 -10.43 -9.516 1 96.38 99 TYR B CA 1
ATOM 2510 C C . TYR B 1 99 ? 8.109 -11 -8.867 1 96.38 99 TYR B C 1
ATOM 2512 O O . TYR B 1 99 ? 7.34 -10.273 -8.242 1 96.38 99 TYR B O 1
ATOM 2520 N N . ALA B 1 100 ? 7.879 -12.234 -9.031 1 97.12 100 ALA B N 1
ATOM 2521 C CA . ALA B 1 100 ? 6.965 -13.047 -8.234 1 97.12 100 ALA B CA 1
ATOM 2522 C C . ALA B 1 100 ? 7.652 -14.32 -7.75 1 97.12 100 ALA B C 1
ATOM 2524 O O . ALA B 1 100 ? 8.727 -14.68 -8.234 1 97.12 100 ALA B O 1
ATOM 2525 N N . TRP B 1 101 ? 7.078 -14.938 -6.699 1 94.5 101 TRP B N 1
ATOM 2526 C CA . TRP B 1 101 ? 7.684 -16.188 -6.25 1 94.5 101 TRP B CA 1
ATOM 2527 C C . TRP B 1 101 ? 7.688 -17.219 -7.363 1 94.5 101 TRP B C 1
ATOM 2529 O O . TRP B 1 101 ? 8.719 -17.844 -7.645 1 94.5 101 TRP B O 1
ATOM 2539 N N . SER B 1 102 ? 6.605 -17.328 -8.008 1 91.25 102 SER B N 1
ATOM 2540 C CA . SER B 1 102 ? 6.512 -18.281 -9.109 1 91.25 102 SER B CA 1
ATOM 2541 C C . SER B 1 102 ? 5.867 -17.656 -10.336 1 91.25 102 SER B C 1
ATOM 2543 O O . SER B 1 102 ? 5.363 -16.531 -10.273 1 91.25 102 SER B O 1
ATOM 2545 N N . GLU B 1 103 ? 5.855 -18.375 -11.43 1 93 103 GLU B N 1
ATOM 2546 C CA . GLU B 1 103 ? 5.262 -17.906 -12.672 1 93 103 GLU B CA 1
ATOM 2547 C C . GLU B 1 103 ? 3.738 -17.891 -12.586 1 93 103 GLU B C 1
ATOM 2549 O O . GLU B 1 103 ? 3.072 -17.266 -13.422 1 93 103 GLU B O 1
ATOM 2554 N N . SER B 1 104 ? 3.23 -18.469 -11.594 1 94.38 104 SER B N 1
ATOM 2555 C CA . SER B 1 104 ? 1.787 -18.625 -11.453 1 94.38 104 SER B CA 1
ATOM 2556 C C . SER B 1 104 ? 1.082 -17.266 -11.391 1 94.38 104 SER B C 1
ATOM 2558 O O . SER B 1 104 ? -0.026 -17.125 -11.914 1 94.38 104 SER B O 1
ATOM 2560 N N . ASP B 1 105 ? 1.705 -16.312 -10.805 1 97.06 105 ASP B N 1
ATOM 2561 C CA . ASP B 1 105 ? 1.079 -15.008 -10.648 1 97.06 105 ASP B CA 1
ATOM 2562 C C . ASP B 1 105 ? 0.938 -14.312 -12 1 97.06 105 ASP B C 1
ATOM 2564 O O . ASP B 1 105 ? -0.124 -13.773 -12.32 1 97.06 105 ASP B O 1
ATOM 2568 N N . TYR B 1 106 ? 1.965 -14.328 -12.758 1 97.12 106 TYR B N 1
ATOM 2569 C CA . TYR B 1 106 ? 1.879 -13.727 -14.078 1 97.12 106 TYR B CA 1
ATOM 2570 C C . TYR B 1 106 ? 0.865 -14.461 -14.953 1 97.12 106 TYR B C 1
ATOM 2572 O O . TYR B 1 106 ? 0.103 -13.828 -15.688 1 97.12 106 TYR B O 1
ATOM 2580 N N . ASP B 1 107 ? 0.91 -15.75 -14.883 1 97.12 107 ASP B N 1
ATOM 2581 C CA . ASP B 1 107 ? -0.039 -16.547 -15.656 1 97.12 107 ASP B CA 1
ATOM 2582 C C . ASP B 1 107 ? -1.479 -16.203 -15.273 1 97.12 107 ASP B C 1
ATOM 2584 O O . ASP B 1 107 ? -2.357 -16.156 -16.141 1 97.12 107 ASP B O 1
ATOM 2588 N N . GLN B 1 108 ? -1.685 -16.031 -13.992 1 97.94 108 GLN B N 1
ATOM 2589 C CA . GLN B 1 108 ? -3.012 -15.656 -13.516 1 97.94 108 GLN B CA 1
ATOM 2590 C C . GLN B 1 108 ? -3.447 -14.32 -14.117 1 97.94 108 GLN B C 1
ATOM 2592 O O . GLN B 1 108 ? -4.562 -14.195 -14.625 1 97.94 108 GLN B O 1
ATOM 2597 N N . ILE B 1 109 ? -2.576 -13.297 -14.039 1 98.12 109 ILE B N 1
ATOM 2598 C CA . ILE B 1 109 ? -2.887 -11.977 -14.578 1 98.12 109 ILE B CA 1
ATOM 2599 C C . ILE B 1 109 ? -3.154 -12.078 -16.078 1 98.12 109 ILE B C 1
ATOM 2601 O O . ILE B 1 109 ? -4.148 -11.547 -16.578 1 98.12 109 ILE B O 1
ATOM 2605 N N . SER B 1 110 ? -2.334 -12.828 -16.797 1 97.62 110 SER B N 1
ATOM 2606 C CA . SER B 1 110 ? -2.473 -12.992 -18.234 1 97.62 110 SER B CA 1
ATOM 2607 C C . SER B 1 110 ? -3.791 -13.672 -18.594 1 97.62 110 SER B C 1
ATOM 2609 O O . SER B 1 110 ? -4.488 -13.25 -19.516 1 97.62 110 SER B O 1
ATOM 2611 N N . GLY B 1 111 ? -4.07 -14.711 -17.891 1 97.81 111 GLY B N 1
ATOM 2612 C CA . GLY B 1 111 ? -5.328 -15.414 -18.109 1 97.81 111 GLY B CA 1
ATOM 2613 C C . GLY B 1 111 ? -6.543 -14.531 -17.875 1 97.81 111 GLY B C 1
ATOM 2614 O O . GLY B 1 111 ? -7.504 -14.578 -18.641 1 97.81 111 GLY B O 1
ATOM 2615 N N . GLU B 1 112 ? -6.52 -13.773 -16.828 1 97.81 112 GLU B N 1
ATOM 2616 C CA . GLU B 1 112 ? -7.664 -12.922 -16.516 1 97.81 112 GLU B CA 1
ATOM 2617 C C . GLU B 1 112 ? -7.781 -11.766 -17.5 1 97.81 112 GLU B C 1
ATOM 2619 O O . GLU B 1 112 ? -8.883 -11.297 -17.797 1 97.81 112 GLU B O 1
ATOM 2624 N N . ILE B 1 113 ? -6.68 -11.234 -17.953 1 98.06 113 ILE B N 1
ATOM 2625 C CA . ILE B 1 113 ? -6.695 -10.227 -19 1 98.06 113 ILE B CA 1
ATOM 2626 C C . ILE B 1 113 ? -7.461 -10.758 -20.219 1 98.06 113 ILE B C 1
ATOM 2628 O O . ILE B 1 113 ? -8.312 -10.062 -20.781 1 98.06 113 ILE B O 1
ATOM 2632 N N . ALA B 1 114 ? -7.148 -11.961 -20.594 1 97.69 114 ALA B N 1
ATOM 2633 C CA . ALA B 1 114 ? -7.828 -12.602 -21.719 1 97.69 114 ALA B CA 1
ATOM 2634 C C . ALA B 1 114 ? -9.305 -12.82 -21.406 1 97.69 114 ALA B C 1
ATOM 2636 O O . ALA B 1 114 ? -10.172 -12.484 -22.219 1 97.69 114 ALA B O 1
ATOM 2637 N N . LEU B 1 115 ? -9.625 -13.344 -20.281 1 97.69 115 LEU B N 1
ATOM 2638 C CA . LEU B 1 115 ? -10.984 -13.68 -19.875 1 97.69 115 LEU B CA 1
ATOM 2639 C C . LEU B 1 115 ? -11.867 -12.438 -19.828 1 97.69 115 LEU B C 1
ATOM 2641 O O . LEU B 1 115 ? -13.016 -12.469 -20.266 1 97.69 115 LEU B O 1
ATOM 2645 N N . LYS B 1 116 ? -11.273 -11.328 -19.312 1 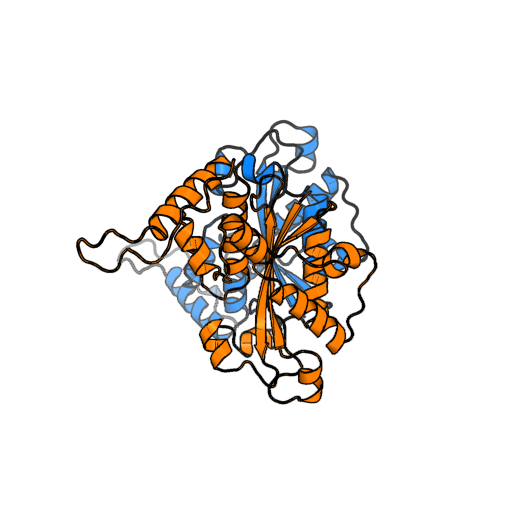97.62 116 LYS B N 1
ATOM 2646 C CA . LYS B 1 116 ? -12.086 -10.156 -19 1 97.62 116 LYS B CA 1
ATOM 2647 C C . LYS B 1 116 ? -11.898 -9.055 -20.047 1 97.62 116 LYS B C 1
ATOM 2649 O O . LYS B 1 116 ? -12.477 -7.973 -19.922 1 97.62 116 LYS B O 1
ATOM 2654 N N . GLY B 1 117 ? -11.078 -9.297 -20.984 1 97.38 117 GLY B N 1
ATOM 2655 C CA . GLY B 1 117 ? -10.922 -8.391 -22.109 1 97.38 117 GLY B CA 1
ATOM 2656 C C . GLY B 1 117 ? -10.242 -7.082 -21.734 1 97.38 117 GLY B C 1
ATOM 2657 O O . GLY B 1 117 ? -10.633 -6.012 -22.203 1 97.38 117 GLY B O 1
ATOM 2658 N N . TYR B 1 118 ? -9.336 -7.207 -20.812 1 97.44 118 TYR B N 1
ATOM 2659 C CA . TYR B 1 118 ? -8.57 -6.023 -20.438 1 97.44 118 TYR B CA 1
ATOM 2660 C C . TYR B 1 118 ? -7.66 -5.574 -21.578 1 97.44 118 TYR B C 1
ATOM 2662 O O . TYR B 1 118 ? -6.914 -6.383 -22.141 1 97.44 118 TYR B O 1
ATOM 2670 N N . LYS B 1 119 ? -7.707 -4.297 -21.938 1 97.06 119 LYS B N 1
ATOM 2671 C CA . LYS B 1 119 ? -6.836 -3.744 -22.969 1 97.06 119 LYS B CA 1
ATOM 2672 C C . LYS B 1 119 ? -5.578 -3.133 -22.359 1 97.06 119 LYS B C 1
ATOM 2674 O O . LYS B 1 119 ? -5.641 -2.1 -21.688 1 97.06 119 LYS B O 1
ATOM 2679 N N . ILE B 1 120 ? -4.508 -3.711 -22.672 1 97.38 120 ILE B N 1
ATOM 2680 C CA . ILE B 1 120 ? -3.227 -3.244 -22.156 1 97.38 120 ILE B CA 1
ATOM 2681 C C . ILE B 1 120 ? -2.797 -1.98 -22.906 1 97.38 120 ILE B C 1
ATOM 2683 O O . ILE B 1 120 ? -2.656 -1.991 -24.125 1 97.38 120 ILE B O 1
ATOM 2687 N N . SER B 1 121 ? -2.594 -0.92 -22.172 1 96.19 121 SER B N 1
ATOM 2688 C CA . SER B 1 121 ? -2.123 0.317 -22.797 1 96.19 121 SER B CA 1
ATOM 2689 C C . SER B 1 121 ? -0.648 0.224 -23.172 1 96.19 121 SER B C 1
ATOM 2691 O O . SER B 1 121 ? 0.051 -0.693 -22.734 1 96.19 121 SER B O 1
ATOM 2693 N N . GLU B 1 122 ? -0.148 1.19 -23.906 1 95.81 122 GLU B N 1
ATOM 2694 C CA . GLU B 1 122 ? 1.257 1.219 -24.297 1 95.81 122 GLU B CA 1
ATOM 2695 C C . GLU B 1 122 ? 2.174 1.287 -23.078 1 95.81 122 GLU B C 1
ATOM 2697 O O . GLU B 1 122 ? 3.17 0.566 -23.016 1 95.81 122 GLU B O 1
ATOM 2702 N N . LYS B 1 123 ? 1.8 2.121 -22.172 1 93.69 123 LYS B N 1
ATOM 2703 C CA . LYS B 1 123 ? 2.613 2.279 -20.969 1 93.69 123 LYS B CA 1
ATOM 2704 C C . LYS B 1 123 ? 2.625 0.998 -20.156 1 93.69 123 LYS B C 1
ATOM 2706 O O . LYS B 1 123 ? 3.662 0.617 -19.594 1 93.69 123 LYS B O 1
ATOM 2711 N N . GLU B 1 124 ? 1.508 0.327 -20.094 1 96.19 124 GLU B N 1
ATOM 2712 C CA . GLU B 1 124 ? 1.361 -0.867 -19.266 1 96.19 124 GLU B CA 1
ATOM 2713 C C . GLU B 1 124 ? 2.17 -2.031 -19.844 1 96.19 124 GLU B C 1
ATOM 2715 O O . GLU B 1 124 ? 2.414 -3.02 -19.141 1 96.19 124 GLU B O 1
ATOM 2720 N N . GLN B 1 125 ? 2.564 -1.906 -21.109 1 96.12 125 GLN B N 1
ATOM 2721 C CA . GLN B 1 125 ? 3.361 -2.959 -21.734 1 96.12 125 GLN B CA 1
ATOM 2722 C C . GLN B 1 125 ? 4.664 -3.184 -20.969 1 96.12 125 GLN B C 1
ATOM 2724 O O . GLN B 1 125 ? 5.188 -4.301 -20.938 1 96.12 125 GLN B O 1
ATOM 2729 N N . ALA B 1 126 ? 5.113 -2.17 -20.359 1 94.38 126 ALA B N 1
ATOM 2730 C CA . ALA B 1 126 ? 6.359 -2.258 -19.594 1 94.38 126 ALA B CA 1
ATOM 2731 C C . ALA B 1 126 ? 6.223 -3.223 -18.422 1 94.38 126 ALA B C 1
ATOM 2733 O O . ALA B 1 126 ? 7.211 -3.807 -17.984 1 94.38 126 ALA B O 1
ATOM 2734 N N . ILE B 1 127 ? 4.992 -3.416 -17.906 1 96.25 127 ILE B N 1
ATOM 2735 C CA . ILE B 1 127 ? 4.746 -4.238 -16.719 1 96.25 127 ILE B CA 1
ATOM 2736 C C . ILE B 1 127 ? 4.074 -5.547 -17.141 1 96.25 127 ILE B C 1
ATOM 2738 O O . ILE B 1 127 ? 4.422 -6.617 -16.625 1 96.25 127 ILE B O 1
ATOM 2742 N N . LEU B 1 128 ? 3.154 -5.461 -18.078 1 96.81 128 LEU B N 1
ATOM 2743 C CA . LEU B 1 128 ? 2.262 -6.578 -18.359 1 96.81 128 LEU B CA 1
ATOM 2744 C C . LEU B 1 128 ? 2.67 -7.285 -19.641 1 96.81 128 LEU B C 1
ATOM 2746 O O . LEU B 1 128 ? 2.213 -8.398 -19.922 1 96.81 128 LEU B O 1
ATOM 2750 N N . GLY B 1 129 ? 3.506 -6.625 -20.438 1 93.69 129 GLY B N 1
ATOM 2751 C CA . GLY B 1 129 ? 3.832 -7.141 -21.766 1 93.69 129 GLY B CA 1
ATOM 2752 C C . GLY B 1 129 ? 4.949 -8.164 -21.75 1 93.69 129 GLY B C 1
ATOM 2753 O O . GLY B 1 129 ? 5.246 -8.781 -22.766 1 93.69 129 GLY B O 1
ATOM 2754 N N . LYS B 1 130 ? 5.625 -8.273 -20.656 1 91.12 130 LYS B N 1
ATOM 2755 C CA . LYS B 1 130 ? 6.695 -9.258 -20.5 1 91.12 130 LYS B CA 1
ATOM 2756 C C . LYS B 1 130 ? 6.473 -10.109 -19.25 1 91.12 130 LYS B C 1
ATOM 2758 O O . LYS B 1 130 ? 5.879 -9.641 -18.281 1 91.12 130 LYS B O 1
ATOM 2763 N N . LYS B 1 131 ? 6.992 -11.336 -19.344 1 92.19 131 LYS B N 1
ATOM 2764 C CA . LYS B 1 131 ? 6.879 -12.227 -18.188 1 92.19 131 LYS B CA 1
ATOM 2765 C C . LYS B 1 131 ? 7.637 -11.664 -16.984 1 92.19 131 LYS B C 1
ATOM 2767 O O . LYS B 1 131 ? 8.711 -11.094 -17.141 1 92.19 131 LYS B O 1
ATOM 2772 N N . TRP B 1 132 ? 7.023 -11.875 -15.891 1 95.25 132 TRP B N 1
ATOM 2773 C CA . TRP B 1 132 ? 7.699 -11.492 -14.648 1 95.25 132 TRP B CA 1
ATOM 2774 C C . TRP B 1 132 ? 8.812 -12.477 -14.312 1 95.25 132 TRP B C 1
ATOM 2776 O O . TRP B 1 132 ? 8.797 -13.625 -14.773 1 95.25 132 TRP B O 1
ATOM 2786 N N . SER B 1 133 ? 9.773 -12 -13.586 1 92.31 133 SER B N 1
ATOM 2787 C CA . SER B 1 133 ? 10.859 -12.883 -13.172 1 92.31 133 SER B CA 1
ATOM 2788 C C . SER B 1 133 ? 10.367 -13.93 -12.18 1 92.31 133 SER B C 1
ATOM 2790 O O . SER B 1 133 ? 9.719 -13.602 -11.188 1 92.31 133 SER B O 1
ATOM 2792 N N . ASP B 1 134 ? 10.633 -15.164 -12.484 1 91.31 134 ASP B N 1
ATOM 2793 C CA . ASP B 1 134 ? 10.32 -16.297 -11.633 1 91.31 134 ASP B CA 1
ATOM 2794 C C . ASP B 1 134 ? 11.414 -16.531 -10.594 1 91.31 134 ASP B C 1
ATOM 2796 O O . ASP B 1 134 ? 12.391 -17.234 -10.852 1 91.31 134 ASP B O 1
ATOM 2800 N N . PHE B 1 135 ? 11.219 -16.047 -9.414 1 90.69 135 PHE B N 1
ATOM 2801 C CA . PHE B 1 135 ? 12.273 -16.078 -8.398 1 90.69 135 PHE B CA 1
ATOM 2802 C C . PHE B 1 135 ? 12.438 -17.484 -7.832 1 90.69 135 PHE B C 1
ATOM 2804 O O . PHE B 1 135 ? 13.539 -17.875 -7.445 1 90.69 135 PHE B O 1
ATOM 2811 N N . GLN B 1 136 ? 11.383 -18.219 -7.785 1 88.56 136 GLN B N 1
ATOM 2812 C CA . GLN B 1 136 ? 11.453 -19.609 -7.34 1 88.56 136 GLN B CA 1
ATOM 2813 C C . GLN B 1 136 ? 12.398 -20.422 -8.211 1 88.56 136 GLN B C 1
ATOM 2815 O O . GLN B 1 136 ? 13.234 -21.172 -7.699 1 88.56 136 GLN B O 1
ATOM 2820 N N . ALA B 1 137 ? 12.203 -20.266 -9.531 1 85.38 137 ALA B N 1
ATOM 2821 C CA . ALA B 1 137 ? 13.07 -20.984 -10.469 1 85.38 137 ALA B CA 1
ATOM 2822 C C . ALA B 1 137 ? 14.531 -20.578 -10.281 1 85.38 137 ALA B C 1
ATOM 2824 O O . ALA B 1 137 ? 15.422 -21.422 -10.32 1 85.38 137 ALA B O 1
ATOM 2825 N N . GLU B 1 138 ? 14.758 -19.312 -10.086 1 83.19 138 GLU B N 1
ATOM 2826 C CA . GLU B 1 138 ? 16.109 -18.828 -9.844 1 83.19 138 GLU B CA 1
ATOM 2827 C C . GLU B 1 138 ? 16.672 -19.406 -8.547 1 83.19 138 GLU B C 1
ATOM 2829 O O . GLU B 1 138 ? 17.828 -19.844 -8.508 1 83.19 138 GLU B O 1
ATOM 2834 N N . PHE B 1 139 ? 15.852 -19.391 -7.559 1 82 139 PHE B N 1
ATOM 2835 C CA . PHE B 1 139 ? 16.234 -19.906 -6.25 1 82 139 PHE B CA 1
ATOM 2836 C C . PHE B 1 139 ? 16.578 -21.375 -6.332 1 82 139 PHE B C 1
ATOM 2838 O O . PHE B 1 139 ? 17.641 -21.797 -5.863 1 82 139 PHE B O 1
ATOM 2845 N N . ASP B 1 140 ? 15.75 -22.094 -6.965 1 80.31 140 ASP B N 1
ATOM 2846 C CA . ASP B 1 140 ? 15.914 -23.531 -7.094 1 80.31 140 ASP B CA 1
ATOM 2847 C C . ASP B 1 140 ? 17.156 -23.875 -7.91 1 80.31 140 ASP B C 1
ATOM 2849 O O . ASP B 1 140 ? 17.906 -24.797 -7.574 1 80.31 140 ASP B O 1
ATOM 2853 N N . ALA B 1 141 ? 17.391 -23.141 -8.953 1 78.81 141 ALA B N 1
ATOM 2854 C CA . ALA B 1 141 ? 18.547 -23.375 -9.82 1 78.81 141 ALA B CA 1
ATOM 2855 C C . ALA B 1 141 ? 19.844 -23.141 -9.062 1 78.81 141 ALA B C 1
ATOM 2857 O O . ALA B 1 141 ? 20.828 -23.875 -9.25 1 78.81 141 ALA B O 1
ATOM 2858 N N . HIS B 1 142 ? 19.797 -22.219 -8.242 1 76.75 142 HIS B N 1
ATOM 2859 C CA . HIS B 1 142 ? 21 -21.891 -7.492 1 76.75 142 HIS B CA 1
ATOM 2860 C C . HIS B 1 142 ? 21.297 -22.938 -6.422 1 76.75 142 HIS B C 1
ATOM 2862 O O . HIS B 1 142 ? 22.453 -23.188 -6.09 1 76.75 142 HIS B O 1
ATOM 2868 N N . LEU B 1 143 ? 20.25 -23.516 -5.93 1 74.88 143 LEU B N 1
ATOM 2869 C CA . LEU B 1 143 ? 20.453 -24.469 -4.844 1 74.88 143 LEU B CA 1
ATOM 2870 C C . LEU B 1 143 ? 20.5 -25.906 -5.379 1 74.88 143 LEU B C 1
ATOM 2872 O O . LEU B 1 143 ? 20.797 -26.828 -4.633 1 74.88 143 LEU B O 1
ATOM 2876 N N . GLY B 1 144 ? 20.25 -25.984 -6.664 1 71.06 144 GLY B N 1
ATOM 2877 C CA . GLY B 1 144 ? 20.297 -27.297 -7.293 1 71.06 144 GLY B CA 1
ATOM 2878 C C . GLY B 1 144 ? 19.078 -28.156 -7.008 1 71.06 144 GLY B C 1
ATOM 2879 O O . GLY B 1 144 ? 19.156 -29.375 -6.992 1 71.06 144 GLY B O 1
ATOM 2880 N N . PHE B 1 145 ? 18.031 -27.5 -6.574 1 67.81 145 PHE B N 1
ATOM 2881 C CA . PHE B 1 145 ? 16.812 -28.234 -6.289 1 67.81 145 PHE B CA 1
ATOM 2882 C C . PHE B 1 145 ? 16.031 -28.5 -7.57 1 67.81 145 PHE B C 1
ATOM 2884 O O . PHE B 1 145 ? 16 -27.656 -8.469 1 67.81 145 PHE B O 1
ATOM 2891 N N . GLU B 1 146 ? 15.617 -29.828 -7.637 1 65.56 146 GLU B N 1
ATOM 2892 C CA . GLU B 1 146 ? 14.758 -30.188 -8.758 1 65.56 146 GLU B CA 1
ATOM 2893 C C . GLU B 1 146 ? 13.297 -29.844 -8.461 1 65.56 146 GLU B C 1
ATOM 2895 O O . GLU B 1 146 ? 12.477 -29.75 -9.383 1 65.56 146 GLU B O 1
ATOM 2900 N N . LYS B 1 147 ? 13.055 -29.531 -7.199 1 67 147 LYS B N 1
ATOM 2901 C CA . LYS B 1 147 ? 11.656 -29.328 -6.832 1 67 147 LYS B CA 1
ATOM 2902 C C . LYS B 1 147 ? 11.383 -27.859 -6.52 1 67 147 LYS B C 1
ATOM 2904 O O . LYS B 1 147 ? 12.273 -27.141 -6.062 1 67 147 LYS B O 1
ATOM 2909 N N . GLN B 1 148 ? 10.188 -27.531 -6.797 1 77.75 148 GLN B N 1
ATOM 2910 C CA . GLN B 1 148 ? 9.695 -26.203 -6.492 1 77.75 148 GLN B CA 1
ATOM 2911 C C . GLN B 1 148 ? 9.469 -26.016 -4.992 1 77.75 148 GLN B C 1
ATOM 2913 O O . GLN B 1 148 ? 8.539 -26.594 -4.426 1 77.75 148 GLN B O 1
ATOM 2918 N N . VAL B 1 149 ? 10.414 -25.328 -4.387 1 83.31 149 VAL B N 1
ATOM 2919 C CA . VAL B 1 149 ? 10.367 -25.094 -2.947 1 83.31 149 VAL B CA 1
ATOM 2920 C C . VAL B 1 149 ? 9.375 -23.969 -2.639 1 83.31 149 VAL B C 1
ATOM 2922 O O . VAL B 1 149 ? 9.336 -22.953 -3.34 1 83.31 149 VAL B O 1
ATOM 2925 N N . SER B 1 150 ? 8.54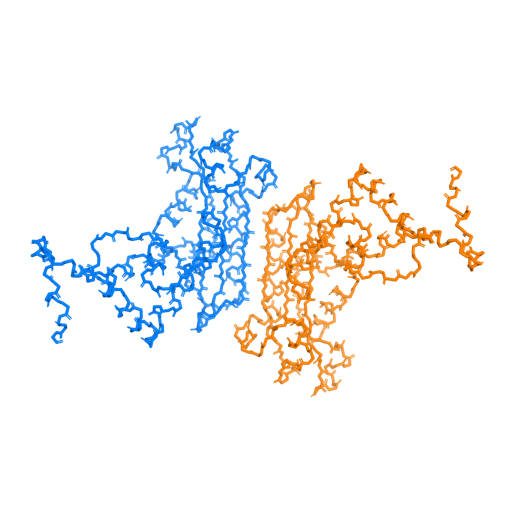7 -24.219 -1.668 1 88.25 150 SER B N 1
ATOM 2926 C CA . SER B 1 150 ? 7.598 -23.188 -1.274 1 88.25 150 SER B CA 1
ATOM 2927 C C . SER B 1 150 ? 8.312 -21.969 -0.683 1 88.25 150 SER B C 1
ATOM 2929 O O . SER B 1 150 ? 9.461 -22.078 -0.232 1 88.25 150 SER B O 1
ATOM 2931 N N . LEU B 1 151 ? 7.652 -20.844 -0.693 1 91 151 LEU B N 1
ATOM 2932 C CA . LEU B 1 151 ? 8.219 -19.641 -0.101 1 91 151 LEU B CA 1
ATOM 2933 C C . LEU B 1 151 ? 8.562 -19.859 1.367 1 91 151 LEU B C 1
ATOM 2935 O O . LEU B 1 151 ? 9.648 -19.5 1.816 1 91 151 LEU B O 1
ATOM 2939 N N . LYS B 1 152 ? 7.633 -20.453 2.043 1 89.44 152 LYS B N 1
ATOM 2940 C CA . LYS B 1 152 ? 7.855 -20.719 3.459 1 89.44 152 LYS B CA 1
ATOM 2941 C C . LYS B 1 152 ? 9.102 -21.578 3.668 1 89.44 152 LYS B C 1
ATOM 2943 O O . LYS B 1 152 ? 9.93 -21.281 4.527 1 89.44 152 LYS B O 1
ATOM 2948 N N . THR B 1 153 ? 9.195 -22.641 2.934 1 85.31 153 THR B N 1
ATOM 2949 C CA . THR B 1 153 ? 10.344 -23.547 3.037 1 85.31 153 THR B CA 1
ATOM 2950 C C . THR B 1 153 ? 11.633 -22.812 2.676 1 85.31 153 THR B C 1
ATOM 2952 O O . THR B 1 153 ? 12.656 -23 3.338 1 85.31 153 THR B O 1
ATOM 2955 N N . ALA B 1 154 ? 11.609 -22.031 1.657 1 86.56 154 ALA B N 1
ATOM 2956 C CA . ALA B 1 154 ? 12.781 -21.266 1.231 1 86.56 154 ALA B CA 1
ATOM 2957 C C . ALA B 1 154 ? 13.25 -20.312 2.332 1 86.56 154 ALA B C 1
ATOM 2959 O O . ALA B 1 154 ? 14.453 -20.188 2.578 1 86.56 154 ALA B O 1
ATOM 2960 N N . LEU B 1 155 ? 12.289 -19.672 2.953 1 88.44 155 LEU B N 1
ATOM 2961 C CA . LEU B 1 155 ? 12.617 -18.766 4.055 1 88.44 155 LEU B CA 1
ATOM 2962 C C . LEU B 1 155 ? 13.25 -19.547 5.211 1 88.44 155 LEU B C 1
ATOM 2964 O O . LEU B 1 155 ? 14.25 -19.094 5.781 1 88.44 155 LEU B O 1
ATOM 2968 N N . ASP B 1 156 ? 12.695 -20.672 5.52 1 84.12 156 ASP B N 1
ATOM 2969 C CA . ASP B 1 156 ? 13.242 -21.516 6.57 1 84.12 156 ASP B CA 1
ATOM 2970 C C . ASP B 1 156 ? 14.688 -21.906 6.262 1 84.12 156 ASP B C 1
ATOM 2972 O O . ASP B 1 156 ? 15.555 -21.859 7.141 1 84.12 156 ASP B O 1
ATOM 2976 N N . MET B 1 157 ? 14.938 -22.281 5.09 1 81.19 157 MET B N 1
ATOM 2977 C CA . MET B 1 157 ? 16.266 -22.672 4.645 1 81.19 157 MET B CA 1
ATOM 2978 C C . MET B 1 157 ? 17.25 -21.5 4.789 1 81.19 157 MET B C 1
ATOM 2980 O O . MET B 1 157 ? 18.438 -21.719 5.066 1 81.19 157 MET B O 1
ATOM 2984 N N . ALA B 1 158 ? 16.75 -20.297 4.586 1 83.5 158 ALA B N 1
ATOM 2985 C CA . ALA B 1 158 ? 17.594 -19.109 4.668 1 83.5 158 ALA B CA 1
ATOM 2986 C C . ALA B 1 158 ? 17.719 -18.625 6.109 1 83.5 158 ALA B C 1
ATOM 2988 O O . ALA B 1 158 ? 18.453 -17.672 6.391 1 83.5 158 ALA B O 1
ATOM 2989 N N . GLY B 1 159 ? 16.984 -19.234 7.004 1 83.38 159 GLY B N 1
ATOM 2990 C CA . GLY B 1 159 ? 17.031 -18.844 8.406 1 83.38 159 GLY B CA 1
ATOM 2991 C C . GLY B 1 159 ? 16.25 -17.578 8.711 1 83.38 159 GLY B C 1
ATOM 2992 O O . GLY B 1 159 ? 16.609 -16.812 9.602 1 83.38 159 GLY B O 1
ATOM 2993 N N . VAL B 1 160 ? 15.32 -17.359 7.926 1 88 160 VAL B N 1
ATOM 2994 C CA . VAL B 1 160 ? 14.508 -16.156 8.078 1 88 160 VAL B CA 1
ATOM 2995 C C . VAL B 1 160 ? 13.102 -16.531 8.531 1 88 160 VAL B C 1
ATOM 2997 O O . VAL B 1 160 ? 12.461 -17.406 7.93 1 88 160 VAL B O 1
ATOM 3000 N N . ASP B 1 161 ? 12.688 -15.891 9.594 1 90.88 161 ASP B N 1
ATOM 3001 C CA . ASP B 1 161 ? 11.312 -16.109 10.047 1 90.88 161 ASP B CA 1
ATOM 3002 C C . ASP B 1 161 ? 10.32 -15.367 9.156 1 90.88 161 ASP B C 1
ATOM 3004 O O . ASP B 1 161 ? 10.562 -14.234 8.742 1 90.88 161 ASP B O 1
ATOM 3008 N N . PHE B 1 162 ? 9.297 -16.062 8.875 1 92.06 162 PHE B N 1
ATOM 3009 C CA . PHE B 1 162 ? 8.227 -15.43 8.109 1 92.06 162 PHE B CA 1
ATOM 3010 C C . PHE B 1 162 ? 7.613 -14.273 8.891 1 92.06 162 PHE B C 1
ATOM 3012 O O . PHE B 1 162 ? 7.301 -14.414 10.07 1 92.06 162 PHE B O 1
ATOM 3019 N N . SER B 1 163 ? 7.418 -13.141 8.273 1 92.56 163 SER B N 1
ATOM 3020 C CA . SER B 1 163 ? 6.793 -11.977 8.891 1 92.56 163 SER B CA 1
ATOM 3021 C C . SER B 1 163 ? 5.379 -11.758 8.359 1 92.56 163 SER B C 1
ATOM 3023 O O . SER B 1 163 ? 5.168 -11.703 7.145 1 92.56 163 SER B O 1
ATOM 3025 N N . GLY B 1 164 ? 4.441 -11.57 9.328 1 94.88 164 GLY B N 1
ATOM 3026 C CA . GLY B 1 164 ? 3.057 -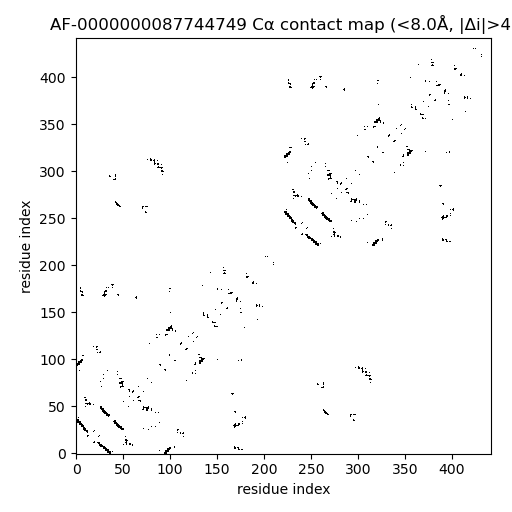11.375 8.922 1 94.88 164 GLY B CA 1
ATOM 3027 C C . GLY B 1 164 ? 2.287 -12.68 8.805 1 94.88 164 GLY B C 1
ATOM 3028 O O . GLY B 1 164 ? 2.5 -13.609 9.586 1 94.88 164 GLY B O 1
ATOM 3029 N N . ARG B 1 165 ? 1.348 -12.688 7.949 1 93.81 165 ARG B N 1
ATOM 3030 C CA . ARG B 1 165 ? 0.467 -13.844 7.793 1 93.81 165 ARG B CA 1
ATOM 3031 C C . ARG B 1 165 ? 0.65 -14.484 6.422 1 93.81 165 ARG B C 1
ATOM 3033 O O . ARG B 1 165 ? 0.565 -13.812 5.395 1 93.81 165 ARG B O 1
ATOM 3040 N N . GLU B 1 166 ? 0.839 -15.836 6.434 1 94.06 166 GLU B N 1
ATOM 3041 C CA . GLU B 1 166 ? 0.888 -16.562 5.176 1 94.06 166 GLU B CA 1
ATOM 3042 C C . GLU B 1 166 ? -0.416 -16.422 4.395 1 94.06 166 GLU B C 1
ATOM 3044 O O . GLU B 1 166 ? -1.501 -16.453 4.98 1 94.06 166 GLU B O 1
ATOM 3049 N N . HIS B 1 167 ? -0.28 -16.234 3.119 1 95.88 167 HIS B N 1
ATOM 3050 C CA . HIS B 1 167 ? -1.402 -16.141 2.193 1 95.88 167 HIS B CA 1
ATOM 3051 C C . HIS B 1 167 ? -2.09 -14.789 2.301 1 95.88 167 HIS B C 1
ATOM 3053 O O . HIS B 1 167 ? -3.273 -14.656 1.979 1 95.88 167 HIS B O 1
ATOM 3059 N N . ASP B 1 168 ? -1.431 -13.875 2.875 1 96.94 168 ASP B N 1
ATOM 3060 C CA . ASP B 1 168 ? -1.655 -12.453 2.645 1 96.94 168 ASP B CA 1
ATOM 3061 C C . ASP B 1 168 ? -0.747 -11.93 1.535 1 96.94 168 ASP B C 1
ATOM 3063 O O . ASP B 1 168 ? 0.477 -12.055 1.616 1 96.94 168 ASP B O 1
ATOM 3067 N N . ALA B 1 169 ? -1.356 -11.406 0.59 1 98.38 169 ALA B N 1
ATOM 3068 C CA . ALA B 1 169 ? -0.606 -11.109 -0.628 1 98.38 169 ALA B CA 1
ATOM 3069 C C . ALA B 1 169 ? 0.55 -10.156 -0.343 1 98.38 169 ALA B C 1
ATOM 3071 O O . ALA B 1 169 ? 1.661 -10.352 -0.841 1 98.38 169 ALA B O 1
ATOM 3072 N N . LEU B 1 170 ? 0.312 -9.086 0.403 1 98.5 170 LEU B N 1
ATOM 3073 C CA . LEU B 1 170 ? 1.365 -8.117 0.691 1 98.5 170 LEU B CA 1
ATOM 3074 C C . LEU B 1 170 ? 2.445 -8.742 1.573 1 98.5 170 LEU B C 1
ATOM 3076 O O . LEU B 1 170 ? 3.637 -8.531 1.341 1 98.5 170 LEU B O 1
ATOM 3080 N N . ASP B 1 171 ? 2.039 -9.531 2.582 1 97.75 171 ASP B N 1
ATOM 3081 C CA . ASP B 1 171 ? 3.008 -10.203 3.441 1 97.75 171 ASP B CA 1
ATOM 3082 C C . ASP B 1 171 ? 3.848 -11.203 2.646 1 97.75 171 ASP B C 1
ATOM 3084 O O . ASP B 1 171 ? 5.062 -11.289 2.832 1 97.75 171 ASP B O 1
ATOM 3088 N N . ASP B 1 172 ? 3.199 -11.961 1.818 1 98 172 ASP B N 1
ATOM 3089 C CA . ASP B 1 172 ? 3.936 -12.906 0.99 1 98 172 ASP B CA 1
ATOM 3090 C C . ASP B 1 172 ? 4.922 -12.188 0.072 1 98 172 ASP B C 1
ATOM 3092 O O . ASP B 1 172 ? 6.051 -12.641 -0.113 1 98 172 ASP B O 1
ATOM 3096 N N . ALA B 1 173 ? 4.512 -11.062 -0.521 1 98.44 173 ALA B N 1
ATOM 3097 C CA . ALA B 1 173 ? 5.402 -10.266 -1.36 1 98.44 173 ALA B CA 1
ATOM 3098 C C . ALA B 1 173 ? 6.602 -9.766 -0.563 1 98.44 173 ALA B C 1
ATOM 3100 O O . ALA B 1 173 ? 7.738 -9.805 -1.043 1 98.44 173 ALA B O 1
ATOM 3101 N N . ARG B 1 174 ? 6.352 -9.297 0.662 1 98.06 174 ARG B N 1
ATOM 3102 C CA . ARG B 1 174 ? 7.418 -8.781 1.513 1 98.06 174 ARG B CA 1
ATOM 3103 C C . ARG B 1 174 ? 8.422 -9.875 1.856 1 98.06 174 ARG B C 1
ATOM 3105 O O . ARG B 1 174 ? 9.633 -9.633 1.868 1 98.06 174 ARG B O 1
ATOM 3112 N N . ASN B 1 175 ? 7.883 -11 2.203 1 96.94 175 ASN B N 1
ATOM 3113 C CA . ASN B 1 175 ? 8.773 -12.109 2.529 1 96.94 175 ASN B CA 1
ATOM 3114 C C . ASN B 1 175 ? 9.586 -12.555 1.315 1 96.94 175 ASN B C 1
ATOM 3116 O O . ASN B 1 175 ? 10.766 -12.898 1.442 1 96.94 175 ASN B O 1
ATOM 3120 N N . THR B 1 176 ? 8.969 -12.578 0.15 1 96.88 176 THR B N 1
ATOM 3121 C CA . THR B 1 176 ? 9.703 -12.852 -1.081 1 96.88 176 THR B CA 1
ATOM 3122 C C . THR B 1 176 ? 10.797 -11.812 -1.304 1 96.88 176 THR B C 1
ATOM 3124 O O . THR B 1 176 ? 11.922 -12.156 -1.673 1 96.88 176 THR B O 1
ATOM 3127 N N . ALA B 1 177 ? 10.469 -10.547 -1.074 1 96.94 177 ALA B N 1
ATOM 3128 C CA . ALA B 1 177 ? 11.43 -9.461 -1.224 1 96.94 177 ALA B CA 1
ATOM 3129 C C . ALA B 1 177 ? 12.617 -9.648 -0.287 1 96.94 177 ALA B C 1
ATOM 3131 O O . ALA B 1 177 ? 13.766 -9.391 -0.667 1 96.94 177 ALA B O 1
ATOM 3132 N N . GLU B 1 178 ? 12.328 -10.047 0.907 1 94.44 178 GLU B N 1
ATOM 3133 C CA . GLU B 1 178 ? 13.398 -10.305 1.872 1 94.44 178 GLU B CA 1
ATOM 3134 C C . GLU B 1 178 ? 14.336 -11.406 1.377 1 94.44 178 GLU B C 1
ATOM 3136 O O . GLU B 1 178 ? 15.555 -11.281 1.485 1 94.44 178 GLU B O 1
ATOM 3141 N N . LEU B 1 179 ? 13.781 -12.438 0.899 1 91.5 179 LEU B N 1
ATOM 3142 C CA . LEU B 1 179 ? 14.586 -13.523 0.351 1 91.5 179 LEU B CA 1
ATOM 3143 C C . LEU B 1 179 ? 15.406 -13.047 -0.842 1 91.5 179 LEU B C 1
ATOM 3145 O O . LEU B 1 179 ? 16.562 -13.445 -1.004 1 91.5 179 LEU B O 1
ATOM 3149 N N . LEU B 1 180 ? 14.773 -12.211 -1.682 1 92.44 180 LEU B N 1
ATOM 3150 C CA . LEU B 1 180 ? 15.469 -11.633 -2.83 1 92.44 180 LEU B CA 1
ATOM 3151 C C . LEU B 1 180 ? 16.672 -10.82 -2.385 1 92.44 180 LEU B C 1
ATOM 3153 O O . LEU B 1 180 ? 17.75 -10.922 -2.982 1 92.44 180 LEU B O 1
ATOM 3157 N N . PHE B 1 181 ? 16.484 -10.047 -1.38 1 91.94 181 PHE B N 1
ATOM 3158 C CA . PHE B 1 181 ? 17.562 -9.25 -0.812 1 91.94 181 PHE B CA 1
ATOM 3159 C C . PHE B 1 181 ? 18.719 -10.141 -0.383 1 91.94 181 PHE B C 1
ATOM 3161 O O . PHE B 1 181 ? 19.875 -9.867 -0.708 1 91.94 181 PHE B O 1
ATOM 3168 N N . ILE B 1 182 ? 18.453 -11.219 0.303 1 87.06 182 ILE B N 1
ATOM 3169 C CA . ILE B 1 182 ? 19.453 -12.141 0.813 1 87.06 182 ILE B CA 1
ATOM 3170 C C . ILE B 1 182 ? 20.172 -12.82 -0.352 1 87.06 182 ILE B C 1
ATOM 3172 O O . ILE B 1 182 ? 21.391 -13 -0.322 1 87.06 182 ILE B O 1
ATOM 3176 N N . PHE B 1 183 ? 19.453 -13.172 -1.322 1 84.19 183 PHE B N 1
ATOM 3177 C CA . PHE B 1 183 ? 19.969 -13.898 -2.475 1 84.19 183 PHE B CA 1
ATOM 3178 C C . PHE B 1 183 ? 20.875 -13.008 -3.309 1 84.19 183 PHE B C 1
ATOM 3180 O O . PHE B 1 183 ? 21.828 -13.484 -3.938 1 84.19 183 PHE B O 1
ATOM 3187 N N . LYS B 1 184 ? 20.562 -11.711 -3.383 1 85.12 184 LYS B N 1
ATOM 3188 C CA . LYS B 1 184 ? 21.312 -10.797 -4.23 1 85.12 184 LYS B CA 1
ATOM 3189 C C . LYS B 1 184 ? 22.531 -10.234 -3.486 1 85.12 184 LYS B C 1
ATOM 3191 O O . LYS B 1 184 ? 23.438 -9.672 -4.102 1 85.12 184 LYS B O 1
ATOM 3196 N N . ASP B 1 185 ? 22.438 -10.398 -2.213 1 79.69 185 ASP B N 1
ATOM 3197 C CA . ASP B 1 185 ? 23.594 -10.047 -1.405 1 79.69 185 ASP B CA 1
ATOM 3198 C C . ASP B 1 185 ? 24.547 -11.234 -1.271 1 79.69 185 ASP B C 1
ATOM 3200 O O . ASP B 1 185 ? 24.25 -12.211 -0.583 1 79.69 185 ASP B O 1
ATOM 3204 N N . GLU B 1 186 ? 25.656 -11.109 -1.894 1 68.81 186 GLU B N 1
ATOM 3205 C CA . GLU B 1 186 ? 26.625 -12.211 -1.957 1 68.81 186 GLU B CA 1
ATOM 3206 C C . GLU B 1 186 ? 26.984 -12.711 -0.561 1 68.81 186 GLU B C 1
ATOM 3208 O O . GLU B 1 186 ? 27.031 -13.922 -0.323 1 68.81 186 GLU B O 1
ATOM 3213 N N . ALA B 1 187 ? 27.266 -11.734 0.236 1 67.75 187 ALA B N 1
ATOM 3214 C CA . ALA B 1 187 ? 27.688 -12.102 1.587 1 67.75 187 ALA B CA 1
ATOM 3215 C C . ALA B 1 187 ? 26.562 -12.828 2.33 1 67.75 187 ALA B C 1
ATOM 3217 O O . ALA B 1 187 ? 26.812 -13.82 3.014 1 67.75 187 ALA B O 1
ATOM 3218 N N . LEU B 1 188 ? 25.469 -12.375 2.146 1 69.69 188 LEU B N 1
ATOM 3219 C CA . LEU B 1 188 ? 24.312 -12.977 2.818 1 69.69 188 LEU B CA 1
ATOM 3220 C C . LEU B 1 188 ? 23.953 -14.32 2.195 1 69.69 188 LEU B C 1
ATOM 3222 O O . LEU B 1 188 ? 23.547 -15.25 2.898 1 69.69 188 LEU B O 1
ATOM 3226 N N . PHE B 1 189 ? 24.156 -14.344 1.008 1 69 189 PHE B N 1
ATOM 3227 C CA . PHE B 1 189 ? 23.844 -15.57 0.278 1 69 189 PHE B CA 1
ATOM 3228 C C . PHE B 1 189 ? 24.75 -16.719 0.727 1 69 189 PHE B C 1
ATOM 3230 O O . PHE B 1 189 ? 24.266 -17.844 0.919 1 69 189 PHE B O 1
ATOM 3237 N N . ASP B 1 190 ? 25.922 -16.391 0.876 1 67.94 190 ASP B N 1
ATOM 3238 C CA . ASP B 1 190 ? 26.875 -17.406 1.312 1 67.94 190 ASP B CA 1
ATOM 3239 C C . ASP B 1 190 ? 26.5 -17.953 2.688 1 67.94 190 ASP B C 1
ATOM 3241 O O . ASP B 1 190 ? 26.594 -19.156 2.928 1 67.94 190 ASP B O 1
ATOM 3245 N N . LYS B 1 191 ? 26.094 -17.031 3.459 1 66.88 191 LYS B N 1
ATOM 3246 C CA . LYS B 1 191 ? 25.672 -17.453 4.793 1 66.88 191 LYS B CA 1
ATOM 3247 C C . LYS B 1 191 ? 24.438 -18.344 4.723 1 66.88 191 LYS B C 1
ATOM 3249 O O . LYS B 1 191 ? 24.344 -19.344 5.457 1 66.88 191 LYS B O 1
ATOM 3254 N N . THR B 1 192 ? 23.625 -18.031 3.875 1 64.94 192 THR B N 1
ATOM 3255 C CA . THR B 1 192 ? 22.375 -18.766 3.684 1 64.94 192 THR B CA 1
ATOM 3256 C C . THR B 1 192 ? 22.656 -20.156 3.131 1 64.94 192 THR B C 1
ATOM 3258 O O . THR B 1 192 ? 22.062 -21.141 3.57 1 64.94 192 THR B O 1
ATOM 3261 N N . LEU B 1 193 ? 23.531 -20.172 2.168 1 64.56 193 LEU B N 1
ATOM 3262 C CA . LEU B 1 193 ? 23.906 -21.453 1.576 1 64.56 193 LEU B CA 1
ATOM 3263 C C . LEU B 1 193 ? 24.469 -22.406 2.633 1 64.56 193 LEU B C 1
ATOM 3265 O O . LEU B 1 193 ? 24.219 -23.609 2.586 1 64.56 193 LEU B O 1
ATOM 3269 N N . ARG B 1 194 ? 25.203 -21.797 3.482 1 62.91 194 ARG B N 1
ATOM 3270 C CA . ARG B 1 194 ? 25.734 -22.625 4.566 1 62.91 194 ARG B CA 1
ATOM 3271 C C . ARG B 1 194 ? 24.609 -23.188 5.426 1 62.91 194 ARG B C 1
ATOM 3273 O O . ARG B 1 194 ? 24.656 -24.359 5.809 1 62.91 194 ARG B O 1
ATOM 3280 N N . LYS B 1 195 ? 23.641 -22.469 5.609 1 61.72 195 LYS B N 1
ATOM 3281 C CA . LYS B 1 195 ? 22.5 -22.891 6.41 1 61.72 195 LYS B CA 1
ATOM 3282 C C . LYS B 1 195 ? 21.688 -23.953 5.672 1 61.72 195 LYS B C 1
ATOM 3284 O O . LYS B 1 195 ? 21.203 -24.906 6.289 1 61.72 195 LYS B O 1
ATOM 3289 N N . ILE B 1 196 ? 21.609 -23.703 4.457 1 63.5 196 ILE B N 1
ATOM 3290 C CA . ILE B 1 196 ? 20.859 -24.625 3.617 1 63.5 196 ILE B CA 1
ATOM 3291 C C . ILE B 1 196 ? 21.547 -25.984 3.57 1 63.5 196 ILE B C 1
ATOM 3293 O O . ILE B 1 196 ? 20.906 -27.031 3.646 1 63.5 196 ILE B O 1
ATOM 3297 N N . LYS B 1 197 ? 22.828 -25.828 3.424 1 62.41 197 LYS B N 1
ATOM 3298 C CA . LYS B 1 197 ? 23.609 -27.062 3.449 1 62.41 197 LYS B CA 1
ATOM 3299 C C . LYS B 1 197 ? 23.406 -27.812 4.758 1 62.41 197 LYS B C 1
ATOM 3301 O O . LYS B 1 197 ? 23.281 -29.047 4.762 1 62.41 197 LYS B O 1
ATOM 3306 N N . GLU B 1 198 ? 23.344 -27.078 5.801 1 60.84 198 GLU B N 1
ATOM 3307 C CA . GLU B 1 198 ? 23.125 -27.688 7.109 1 60.84 198 GLU B CA 1
ATOM 3308 C C . GLU B 1 198 ? 21.719 -28.297 7.207 1 60.84 198 GLU B C 1
ATOM 3310 O O . GLU B 1 198 ? 21.531 -29.344 7.824 1 60.84 198 GLU B O 1
ATOM 3315 N N . PHE B 1 199 ? 20.906 -27.609 6.555 1 58.06 199 PHE B N 1
ATOM 3316 C CA . PHE B 1 199 ? 19.531 -28.078 6.539 1 58.06 199 PHE B CA 1
ATOM 3317 C C . PHE B 1 199 ? 19.391 -29.344 5.711 1 58.06 199 PHE B C 1
ATOM 3319 O O . PHE B 1 199 ? 18.594 -30.219 6.039 1 58.06 199 PHE B O 1
ATOM 3326 N N . MET B 1 200 ? 20.203 -29.312 4.719 1 58.16 200 MET B N 1
ATOM 3327 C CA . MET B 1 200 ? 20.125 -30.438 3.793 1 58.16 200 MET B CA 1
ATOM 3328 C C . MET B 1 200 ? 20.984 -31.609 4.277 1 58.16 200 MET B C 1
ATOM 3330 O O . MET B 1 200 ? 20.766 -32.75 3.865 1 58.16 200 MET B O 1
ATOM 3334 N N . GLU B 1 201 ? 22.047 -31.281 5.078 1 57.47 201 GLU B N 1
ATOM 3335 C CA . GLU B 1 201 ? 22.875 -32.375 5.59 1 57.47 201 GLU B CA 1
ATOM 3336 C C . GLU B 1 201 ? 22.078 -33.281 6.5 1 57.47 201 GLU B C 1
ATOM 3338 O O . GLU B 1 201 ? 21.344 -32.812 7.371 1 57.47 201 GLU B O 1
ATOM 3343 N N . PRO B 1 202 ? 21.953 -34.438 6.035 1 45.03 202 PRO B N 1
ATOM 3344 C CA . PRO B 1 202 ? 21.312 -35.375 6.93 1 45.03 202 PRO B CA 1
ATOM 3345 C C . PRO B 1 202 ? 21.844 -35.312 8.359 1 45.03 202 PRO B C 1
ATOM 3347 O O . PRO B 1 202 ? 23.047 -35.094 8.562 1 45.03 202 PRO B O 1
ATOM 3350 N N . LYS B 1 203 ? 21.172 -34.625 9.18 1 46.38 203 LYS B N 1
ATOM 3351 C CA . LYS B 1 203 ? 21.562 -34.781 10.578 1 46.38 203 LYS B CA 1
ATOM 3352 C C . LYS B 1 203 ? 22.141 -36.156 10.852 1 46.38 203 LYS B C 1
ATOM 3354 O O . LYS B 1 203 ? 21.578 -37.156 10.422 1 46.38 203 LYS B O 1
ATOM 3359 N N . SER B 1 204 ? 23.453 -36.312 10.789 1 38.97 204 SER B N 1
ATOM 3360 C CA . SER B 1 204 ? 24.062 -37.594 11.195 1 38.97 204 SER B CA 1
ATOM 3361 C C . SER B 1 204 ? 23.25 -38.25 12.297 1 38.97 204 SER B C 1
ATOM 3363 O O . SER B 1 204 ? 23.281 -37.812 13.445 1 38.97 204 SER B O 1
ATOM 3365 N N . VAL B 1 205 ? 22.125 -38.688 12.117 1 36.91 205 VAL B N 1
ATOM 3366 C CA . VAL B 1 205 ? 21.797 -39.719 13.07 1 36.91 205 VAL B CA 1
ATOM 3367 C C . VAL B 1 205 ? 22.938 -40.75 13.148 1 36.91 205 VAL B C 1
ATOM 3369 O O . VAL B 1 205 ? 23.609 -41 12.148 1 36.91 205 VAL B O 1
ATOM 3372 N N . GLY B 1 206 ? 23.578 -41.125 14.211 1 35.84 206 GLY B N 1
ATOM 3373 C CA . GLY B 1 206 ? 24.344 -42.344 14.391 1 35.84 206 GLY B CA 1
ATOM 3374 C C . GLY B 1 206 ? 23.938 -43.469 13.438 1 35.84 206 GLY B C 1
ATOM 3375 O O . GLY B 1 206 ? 24.672 -44.438 13.273 1 35.84 206 GLY B O 1
ATOM 3376 N N . GLY B 1 207 ? 22.688 -43.938 13.344 1 32.66 207 GLY B N 1
ATOM 3377 C CA . GLY B 1 207 ? 22.594 -45.25 12.695 1 32.66 207 GLY B CA 1
ATOM 3378 C C . GLY B 1 207 ? 22.859 -45.188 11.203 1 32.66 207 GLY B C 1
ATOM 3379 O O . GLY B 1 207 ? 23.125 -44.094 10.656 1 32.66 207 GLY B O 1
ATOM 3380 N N . THR B 1 208 ? 22.344 -46.188 10.148 1 31.67 208 THR B N 1
ATOM 3381 C CA . THR B 1 208 ? 22.516 -46.969 8.922 1 31.67 208 THR B CA 1
ATOM 3382 C C . THR B 1 208 ? 22.141 -46.125 7.699 1 31.67 208 THR B C 1
ATOM 3384 O O . THR B 1 208 ? 22.688 -46.344 6.617 1 31.67 208 THR B O 1
ATOM 3387 N N . LEU B 1 209 ? 21.062 -45.312 7.523 1 30.62 209 LEU B N 1
ATOM 3388 C CA . LEU B 1 209 ? 20.469 -45.125 6.203 1 30.62 209 LEU B CA 1
ATOM 3389 C C . LEU B 1 209 ? 21.141 -43.969 5.461 1 30.62 209 LEU B C 1
ATOM 3391 O O . LEU B 1 209 ? 20.625 -43.5 4.438 1 30.62 209 LEU B O 1
ATOM 3395 N N . GLY B 1 210 ? 22.297 -43.5 5.805 1 33.91 210 GLY B N 1
ATOM 3396 C CA . GLY B 1 210 ? 23 -42.344 5.281 1 33.91 210 GLY B CA 1
ATOM 3397 C C . GLY B 1 210 ? 23.438 -42.5 3.836 1 33.91 210 GLY B C 1
ATOM 3398 O O . GLY B 1 210 ? 24.062 -41.625 3.268 1 33.91 210 GLY B O 1
ATOM 3399 N N . ASP B 1 211 ? 23.516 -43.688 3.283 1 32.28 211 ASP B N 1
ATOM 3400 C CA . ASP B 1 211 ? 24.234 -43.938 2.043 1 32.28 211 ASP B CA 1
ATOM 3401 C C . ASP B 1 211 ? 23.562 -43.281 0.851 1 32.28 211 ASP B C 1
ATOM 3403 O O . ASP B 1 211 ? 24.016 -43.406 -0.284 1 32.28 211 ASP B O 1
ATOM 3407 N N . MET B 1 212 ? 22.312 -42.844 0.866 1 31.55 212 MET B N 1
ATOM 3408 C CA . MET B 1 212 ? 21.75 -42.781 -0.478 1 31.55 212 MET B CA 1
ATOM 3409 C C . MET B 1 212 ? 22.109 -41.469 -1.174 1 31.55 212 MET B C 1
ATOM 3411 O O . MET B 1 212 ? 22.141 -41.406 -2.404 1 31.55 212 MET B O 1
ATOM 3415 N N . PHE B 1 213 ? 22.094 -40.188 -0.541 1 32.66 213 PHE B N 1
ATOM 3416 C CA . PHE B 1 213 ? 22.141 -39.062 -1.479 1 32.66 213 PHE B CA 1
ATOM 3417 C C . PHE B 1 213 ? 23.562 -38.562 -1.646 1 32.66 213 PHE B C 1
ATOM 3419 O O . PHE B 1 213 ? 24.25 -38.25 -0.66 1 32.66 213 PHE B O 1
ATOM 3426 N N . ASP B 1 214 ? 24.359 -38.938 -2.709 1 32.41 214 ASP B N 1
ATOM 3427 C CA . ASP B 1 214 ? 25.672 -38.562 -3.219 1 32.41 214 ASP B CA 1
ATOM 3428 C C . ASP B 1 214 ? 25.703 -37.062 -3.539 1 32.41 214 ASP B C 1
ATOM 3430 O O . ASP B 1 214 ? 25.031 -36.594 -4.457 1 32.41 214 ASP B O 1
ATOM 3434 N N . PHE B 1 215 ? 26.031 -36.156 -2.615 1 32.41 215 PHE B N 1
ATOM 3435 C CA . PHE B 1 215 ? 26.219 -34.75 -2.816 1 32.41 215 PHE B CA 1
ATOM 3436 C C . PHE B 1 215 ? 27.547 -34.438 -3.494 1 32.41 215 PHE B C 1
ATOM 3438 O O . PHE B 1 215 ? 27.984 -33.281 -3.555 1 32.41 215 PHE B O 1
ATOM 3445 N N . SER B 1 216 ? 28.391 -35.375 -3.99 1 34 216 SER B N 1
ATOM 3446 C CA . SER B 1 216 ? 29.688 -35.125 -4.645 1 34 216 SER B CA 1
ATOM 3447 C C . SER B 1 216 ? 29.531 -34.188 -5.836 1 34 216 SER B C 1
ATOM 3449 O O . SER B 1 216 ? 30.516 -33.594 -6.301 1 34 216 SER B O 1
ATOM 3451 N N . MET B 1 217 ? 28.375 -34.031 -6.391 1 33.19 217 MET B N 1
ATOM 3452 C CA . MET B 1 217 ? 28.359 -33.344 -7.68 1 33.19 217 MET B CA 1
ATOM 3453 C C . MET B 1 217 ? 28.547 -31.828 -7.496 1 33.19 217 MET B C 1
ATOM 3455 O O . MET B 1 217 ? 28.625 -31.094 -8.477 1 33.19 217 MET B O 1
ATOM 3459 N N . PHE B 1 218 ? 28.562 -31.25 -6.336 1 30.78 218 PHE B N 1
ATOM 3460 C CA . PHE B 1 218 ? 28.688 -29.797 -6.246 1 30.78 218 PHE B CA 1
ATOM 3461 C C . PHE B 1 218 ? 30.141 -29.375 -6.23 1 30.78 218 PHE B C 1
ATOM 3463 O O . PHE B 1 218 ? 30.469 -28.266 -5.816 1 30.78 218 PHE B O 1
ATOM 3470 N N . GLN B 1 219 ? 31.109 -30.266 -6.473 1 29.84 219 GLN B N 1
ATOM 3471 C CA . GLN B 1 219 ? 32.469 -29.781 -6.668 1 29.84 219 GLN B CA 1
ATOM 3472 C C . GLN B 1 219 ? 32.594 -28.953 -7.941 1 29.84 219 GLN B C 1
ATOM 3474 O O . GLN B 1 219 ? 32.531 -29.484 -9.047 1 29.84 219 GLN B O 1
ATOM 3479 N N . VAL B 1 220 ? 32.031 -27.891 -8.078 1 25.52 220 VAL B N 1
ATOM 3480 C CA . VAL B 1 220 ? 32.438 -27.156 -9.273 1 25.52 220 VAL B CA 1
ATOM 3481 C C . VAL B 1 220 ? 33.938 -26.93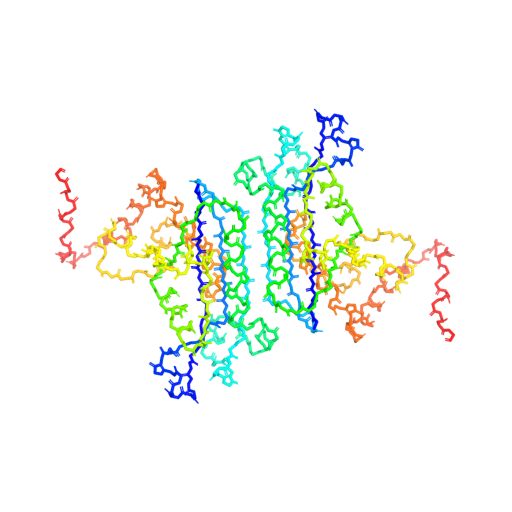8 -9.289 1 25.52 220 VAL B C 1
ATOM 3483 O O . VAL B 1 220 ? 34.531 -26.609 -8.266 1 25.52 220 VAL B O 1
ATOM 3486 N N . ALA B 1 221 ? 34.688 -27.203 -10.547 1 23.59 221 ALA B N 1
ATOM 3487 C CA . ALA B 1 221 ? 35.969 -26.922 -11.141 1 23.59 221 ALA B CA 1
ATOM 3488 C C . ALA B 1 221 ? 36.281 -25.422 -11.164 1 23.59 221 ALA B C 1
ATOM 3490 O O . ALA B 1 221 ? 35.375 -24.625 -11.391 1 23.59 221 ALA B O 1
#

Organism: Butyrivibrio fibrisolvens (NCBI:txid831)

Solvent-accessible surface area (backbone atoms only — not comparable to full-atom values): 23841 Å² total; per-residue (Å²): 101,34,34,32,25,38,29,64,35,66,36,68,40,77,84,32,71,74,54,29,73,59,27,54,51,35,61,39,26,45,7,28,35,33,20,32,81,82,49,43,74,27,32,39,39,35,32,30,18,26,62,81,67,38,98,55,60,49,68,70,47,25,70,59,48,68,54,47,54,78,55,22,72,71,20,34,42,59,68,28,40,51,47,20,51,50,43,42,62,51,26,62,75,54,57,65,48,48,32,24,58,44,58,63,54,52,51,50,54,53,26,43,33,64,67,68,64,58,81,78,48,80,75,44,36,72,67,72,67,50,85,56,44,39,46,41,61,54,52,22,61,74,71,67,46,93,56,88,68,49,70,68,57,50,32,52,40,54,71,44,80,84,61,83,49,78,62,31,26,44,33,46,10,50,48,49,41,51,51,49,37,37,63,71,32,62,72,48,28,53,55,23,50,54,41,32,47,57,68,65,41,70,72,79,59,89,76,83,84,75,79,72,80,80,70,72,77,72,65,78,128,101,35,35,33,25,37,30,65,35,63,35,69,41,76,84,32,70,74,56,29,74,59,27,53,52,36,61,39,27,46,6,27,36,32,20,31,82,81,50,43,75,27,32,39,40,35,34,30,17,26,62,82,66,39,97,55,60,50,67,70,46,26,70,58,47,68,55,48,53,79,55,20,71,70,19,34,42,60,69,27,41,50,48,20,51,50,41,43,64,52,27,62,74,52,56,64,48,47,32,24,60,45,58,63,53,52,51,49,54,53,26,43,33,64,66,69,65,59,78,79,48,79,77,44,36,73,67,71,68,50,84,54,43,38,46,40,60,54,52,21,60,73,70,66,46,92,57,90,66,50,69,67,57,52,33,53,40,52,71,41,79,84,61,82,49,80,61,30,26,43,33,47,10,49,47,49,41,52,50,50,36,37,62,72,31,63,72,48,28,53,55,23,49,52,42,32,47,57,68,63,40,69,71,77,58,88,75,82,83,74,76,71,81,78,72,74,78,72,67,76,135

Sequence (442 aa):
MKHIVVDLEMNTISHNPEARAICANETIEIGAVMLDENYKEISSFRTYVKPVYNDGITKKITKLTGITDEMVQNAPLFSEALSMFTSWCLGIGDDVTVYAWSESDYDQISGEIALKGYKISEKEQAILGKKWSDFQAEFDAHLGFEKQVSLKTALDMAGVDFSGREHDALDDARNTAELLFIFKDEALFDKTLRKIKEFMEPKSVGGTLGDMFDFSMFQVAMKHIVVDLEMNTISHNPEARAICANETIEIGAVMLDENYKEISSFRTYVKPVYNDGITKKITKLTGITDEMVQNAPLFSEALSMFTSWCLGIGDDVTVYAWSESDYDQISGEIALKGYKISEKEQAILGKKWSDFQAEFDAHLGFEKQVSLKTALDMAGVDFSGREHDALDDARNTAELLFIFKDEALFDKTLRKIKEFMEPKSVGGTLGDMFDFSMFQVA

Radius of gyration: 25.18 Å; Cα contacts (8 Å, |Δi|>4): 777; chains: 2; bounding box: 69×78×72 Å

pLDDT: mean 85.8, std 19.17, range [23.59, 98.81]

Secondary structure (DSSP, 8-state):
-EEEEEEEEEEE--S-HHHHHH-SEEEEEEEEEEE-TTS-EEEEEEEE-B-SS-SS--HHHHHHH---HHHHTTSPBHHHHHHHHHHHHHTT-S-EEEEESSTHHHHHHHHHHHHHT----TTTHHHHSSPPEEHHHHHHHHHT-SS---HHHHHHHHT----S-TT-HHHHHHHHHHHHHHHH-HHHHHHHHHHHHHHHS----SSSGGGS---GGG---/-EEEEEEEEEEE--S-HHHHHH-SEEEEEEEEEEE-TTS-EEEEEEEE-B-SS-SS--HHHHHHH---HHHHTTSPBHHHHHHHHHHHHHTT-S-EEEEESSTHHHHHHHHHHHHHT----TTTHHHHSSPPEEHHHHHHHHHT-SS---HHHHHHHHT----S-TT-HHHHHHHHHHHHHHHH-HHHHHHHHHHHHHHHS----SSSGGGS---GGG---

InterPro domains:
  IPR012337 Ribonuclease H-like superfamily [SSF53098] (2-186)
  IPR013520 Ribonuclease H-like domain [PF00929] (4-180)
  IPR013520 Ribonuclease H-like domain [SM00479] (2-189)
  IPR036397 Ribonuclease H superfamily [G3DSA:3.30.420.10] (2-206)
  IPR047201 ERI-1-like, DEDDh 3'-5' exonuclease domain [cd06133] (4-180)
  IPR051274 3'-5' Exoribonuclease [PTHR23044] (4-192)